Protein AF-0000000084832665 (afdb_homodimer)

Organism: Latimeria chalumnae (NCBI:txid7897)

Solvent-accessible surface area (backbone atoms only — not comparable to full-atom values): 24317 Å² total; per-residue (Å²): 134,76,78,66,73,70,76,56,59,67,41,60,54,87,72,82,69,45,42,84,76,42,82,73,72,70,78,77,71,85,88,78,85,75,88,69,69,86,64,80,76,67,77,74,74,84,66,87,84,77,74,81,68,83,77,71,72,84,87,71,75,75,79,56,75,38,74,65,62,59,70,64,55,59,69,54,58,64,67,57,34,50,76,66,62,40,57,64,62,48,59,74,39,44,62,58,66,46,34,31,40,68,86,83,45,52,36,89,84,76,64,43,72,51,58,65,56,60,52,49,49,49,49,50,52,21,53,46,41,53,50,46,52,53,43,44,52,51,47,52,54,49,39,52,52,50,51,52,52,36,51,52,50,54,53,50,40,53,55,55,51,52,51,41,54,53,44,52,52,49,41,54,52,42,52,52,49,41,53,53,45,52,50,50,44,52,54,51,49,53,51,52,54,53,57,57,60,56,68,78,100,134,78,79,64,70,72,67,66,80,68,56,67,69,51,72,90,62,74,50,88,96,41,78,75,72,70,79,78,71,87,87,81,88,73,88,73,69,84,68,80,76,68,78,74,74,86,67,87,82,78,72,81,69,82,76,71,72,85,87,71,75,75,80,54,75,36,74,66,60,58,70,63,55,58,70,54,59,65,68,58,33,51,76,65,61,40,57,64,60,48,59,76,39,44,63,59,64,44,32,30,42,69,85,82,43,52,36,90,85,75,63,43,71,51,57,64,56,61,52,49,49,50,48,50,49,22,53,46,40,54,49,46,52,52,43,42,48,52,48,51,53,49,41,53,52,51,50,51,51,35,52,52,52,53,52,50,40,54,53,53,51,51,51,41,52,52,43,51,52,50,42,52,53,43,52,52,50,41,52,52,45,50,51,50,41,53,54,49,47,52,52,50,54,53,55,57,57,57,68,77,98

InterPro domains:
  IPR032714 Cilium assembly protein DZIP1, N-terminal [PF13815] (59-179)
  IPR051241 DZIP and RILPL [PTHR21502] (51-190)

Sequence (402 aa):
KLNCIRITNIGLVLFQPFHNNVYYPFPSEAPSQHSSCITFQSHPASAPAGMPGACFPAFKFRSRQEPVDWRRISAIDVEKVASELDFITLQENIVNVTFCDVGKERCPYCQNPVDPVLLKMFRLAQLTTEYLLHSQEYLTSSLQALEEKLQASVLEKEQIRKEIENHAEEVKSLKEECKRRKRIITSQQMMIEAGANNYHKKLNCIRITNIGLVLFQPFHNNVYYPFPSEAPSQHSSCITFQSHPASAPAGMPGACFPAFKFRSRQEPVDWRRISAIDVEKVASELDFITLQENIVNVTFCDVGKERCPYCQNPVDPVLLKMFRLAQLTTEYLLHSQEYLTSSLQALEEKLQASVLEKEQIRKEIENHAEEVKSLKEECKRRKRIITSQQMMIEAGANNYHK

pLDDT: mean 72.96, std 28.58, range [17.2, 97.81]

Foldseek 3Di:
DPPCPCPPCPCLPPPDADDRVDGPDPPPDDDDDDPDPPPPPDPPDPDDDDDPDPCLPDDDDDAQDAAAPVVLVVPDDVVCCVVVVVVVSCVVCVVRQLRHDCQCPADPPPRHGDDVVVNVVSNVVSRVSSVVVSSVVVVVVVVVVVVVVVVVVVVVVVVVVVVVVVVVVVVVVVVVVVVVVVVVVVVVVVVVVVVVVVVVD/DPPPPCPPCVVLVPPPDDDPVDGPDDPPDDDDDDPDLSPPPDPDPPDDPDDPDPSLPDDDDDAQDAAAPVVLVVPDDVVCCVVVVVVVSCVVCVVRQLRHDCQCPADPPPRHGDDVVVVVVSNVVSRVSSVSVSSVVVVVVVVVVVVVVVVVVVVVVVVVVVVVVVVVVVVVVVVVVVVVVVVVVVVVVVVVVVVVVVVVD

Secondary structure (DSSP, 8-state):
-------------SSS--BTTB--------------------------S-S---------PPP--BPP-HHHHHH--HHHHHHTT-HHHHHHHHHHHHHB--TT-B-TTT-PBPPHHHHHHHHHHHHHHHHHHHHHHHHHHHHHHHHHHHHHHHHHHHHHHHHHHHHHHHHHHHHHHHHHHHHHHHHHHHHHHHHHHHHT-/--------------SS--BTTB--------------------------S-S---------PPP--BPP-HHHHHH--HHHHHHTT-HHHHHHHHHHHHHB--TT-B-TTT-PBPPHHHHHHHHHHHHHHHHHHHHHHHHHHHHHHHHHHHHHHHHHHHHHHHHHHHHHHHHHHHHHHHHHHHHHHHHHHHHHHHHHHHHT-

Structure (mmCIF, N/CA/C/O backbone):
data_AF-0000000084832665-model_v1
#
loop_
_entity.id
_entity.type
_entity.pdbx_description
1 polymer 'Cilium assembly protein DZIP1 N-terminal domain-containing protein'
#
loop_
_atom_site.group_PDB
_atom_site.id
_atom_site.type_symbol
_atom_site.label_atom_id
_atom_site.label_alt_id
_atom_site.label_comp_id
_atom_site.label_asym_id
_atom_site.label_entity_id
_atom_site.label_seq_id
_atom_site.pdbx_PDB_ins_code
_atom_site.Cartn_x
_atom_site.Cartn_y
_atom_site.Cartn_z
_atom_site.occupancy
_atom_site.B_iso_or_equiv
_atom_site.auth_seq_id
_atom_site.auth_comp_id
_atom_site.auth_asym_id
_atom_site.auth_atom_id
_atom_site.pdbx_PDB_model_num
ATOM 1 N N . LYS A 1 1 ? 18.203 24.156 -11.883 1 17.2 1 LYS A N 1
ATOM 2 C CA . LYS A 1 1 ? 17.797 22.766 -12.039 1 17.2 1 LYS A CA 1
ATOM 3 C C . LYS A 1 1 ? 16.953 22.297 -10.852 1 17.2 1 LYS A C 1
ATOM 5 O O . LYS A 1 1 ? 17.469 22.078 -9.758 1 17.2 1 LYS A O 1
ATOM 10 N N . LEU A 1 2 ? 15.828 22.938 -10.672 1 18.97 2 LEU A N 1
ATOM 11 C CA . LEU A 1 2 ? 14.836 22.922 -9.602 1 18.97 2 LEU A CA 1
ATOM 12 C C . LEU A 1 2 ? 14.312 21.516 -9.359 1 18.97 2 LEU A C 1
ATOM 14 O O . LEU A 1 2 ? 13.852 20.844 -10.297 1 18.97 2 LEU A O 1
ATOM 18 N N . ASN A 1 3 ? 15.039 20.938 -8.547 1 21.09 3 ASN A N 1
ATOM 19 C CA . ASN A 1 3 ? 14.82 19.547 -8.125 1 21.09 3 ASN A CA 1
ATOM 20 C C . ASN A 1 3 ? 13.336 19.25 -7.918 1 21.09 3 ASN A C 1
ATOM 22 O O . ASN A 1 3 ? 12.703 19.844 -7.039 1 21.09 3 ASN A O 1
ATOM 26 N N . CYS A 1 4 ? 12.664 19.266 -9.047 1 23.09 4 CYS A N 1
ATOM 27 C CA . CYS A 1 4 ? 11.25 18.953 -9.219 1 23.09 4 CYS A CA 1
ATOM 28 C C . CYS A 1 4 ? 10.836 17.766 -8.352 1 23.09 4 CYS A C 1
ATOM 30 O O . CYS A 1 4 ? 11.367 16.672 -8.5 1 23.09 4 CYS A O 1
ATOM 32 N N . ILE A 1 5 ? 10.883 18.031 -7.14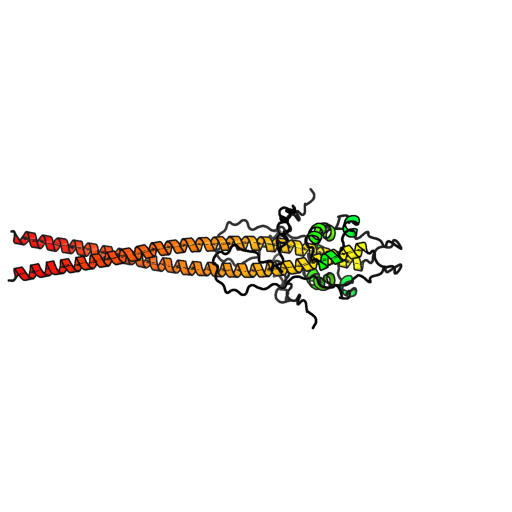1 1 27.22 5 ILE A N 1
ATOM 33 C CA . ILE A 1 5 ? 10.125 17.078 -6.34 1 27.22 5 ILE A CA 1
ATOM 34 C C . ILE A 1 5 ? 8.867 16.641 -7.094 1 27.22 5 ILE A C 1
ATOM 36 O O . ILE A 1 5 ? 7.957 17.453 -7.305 1 27.22 5 ILE A O 1
ATOM 40 N N . ARG A 1 6 ? 9.023 16.141 -8.266 1 25.89 6 ARG A N 1
ATOM 41 C CA . ARG A 1 6 ? 7.906 15.57 -9 1 25.89 6 ARG A CA 1
ATOM 42 C C . ARG A 1 6 ? 6.949 14.844 -8.062 1 25.89 6 ARG A C 1
ATOM 44 O O . ARG A 1 6 ? 7.25 13.742 -7.594 1 25.89 6 ARG A O 1
ATOM 51 N N . ILE A 1 7 ? 6.68 15.461 -7.027 1 29.3 7 ILE A N 1
ATOM 52 C CA . ILE A 1 7 ? 5.465 15.047 -6.336 1 29.3 7 ILE A CA 1
ATOM 53 C C . ILE A 1 7 ? 4.363 14.766 -7.355 1 29.3 7 ILE A C 1
ATOM 55 O O . ILE A 1 7 ? 3.637 15.68 -7.758 1 29.3 7 ILE A O 1
ATOM 59 N N . THR A 1 8 ? 4.734 14.352 -8.625 1 27.36 8 THR A N 1
ATOM 60 C CA . THR A 1 8 ? 3.686 13.992 -9.57 1 27.36 8 THR A CA 1
ATOM 61 C C . THR A 1 8 ? 2.486 13.383 -8.844 1 27.36 8 THR A C 1
ATOM 63 O O . THR A 1 8 ? 1.42 14 -8.781 1 27.36 8 THR A O 1
ATOM 66 N N . ASN A 1 9 ? 2.068 12.07 -9.453 1 27.86 9 ASN A N 1
ATOM 67 C CA . ASN A 1 9 ? 0.79 11.391 -9.297 1 27.86 9 ASN A CA 1
ATOM 68 C C . ASN A 1 9 ? 0.556 10.945 -7.859 1 27.86 9 ASN A C 1
ATOM 70 O O . ASN A 1 9 ? 1 9.867 -7.453 1 27.86 9 ASN A O 1
ATOM 74 N N . ILE A 1 10 ? 0.832 11.719 -6.91 1 30.48 10 ILE A N 1
ATOM 75 C CA . ILE A 1 10 ? 0.357 11.219 -5.629 1 30.48 10 ILE A CA 1
ATOM 76 C C . ILE A 1 10 ? -1.021 10.586 -5.801 1 30.48 10 ILE A C 1
ATOM 78 O O . ILE A 1 10 ? -2.023 11.289 -5.941 1 30.48 10 ILE A O 1
ATOM 82 N N . GLY A 1 11 ? -1.201 9.727 -6.746 1 29.66 11 GLY A N 1
ATOM 83 C CA . GLY A 1 11 ? -2.379 8.875 -6.738 1 29.66 11 GLY A CA 1
ATOM 84 C C . GLY A 1 11 ? -2.789 8.438 -5.344 1 29.66 11 GLY A C 1
ATOM 85 O O . GLY A 1 11 ? -2.137 7.586 -4.738 1 29.66 11 GLY A O 1
ATOM 86 N N . LEU A 1 12 ? -2.854 9.273 -4.418 1 32.97 12 LEU A N 1
ATOM 87 C CA . LEU A 1 12 ? -3.602 8.727 -3.291 1 32.97 12 LEU A CA 1
ATOM 88 C C . LEU A 1 12 ? -4.605 7.684 -3.766 1 32.97 12 LEU A C 1
ATOM 90 O O . LEU A 1 12 ? -5.586 8.016 -4.438 1 32.97 12 LEU A O 1
ATOM 94 N N . VAL A 1 13 ? -4.223 6.734 -4.238 1 33 13 VAL A N 1
ATOM 95 C CA . VAL A 1 13 ? -5.09 5.586 -4.48 1 33 13 VAL A CA 1
ATOM 96 C C . VAL A 1 13 ? -6.199 5.543 -3.434 1 33 13 VAL A C 1
ATOM 98 O O . VAL A 1 13 ? -6.719 4.469 -3.117 1 33 13 VAL A O 1
ATOM 101 N N . LEU A 1 14 ? -6.633 6.043 -2.555 1 33.81 14 LEU A N 1
ATOM 102 C CA . LEU A 1 14 ? -7.754 5.242 -2.074 1 33.81 14 LEU A CA 1
ATOM 103 C C . LEU A 1 14 ? -8.406 4.477 -3.219 1 33.81 14 LEU A C 1
ATOM 105 O O . LEU A 1 14 ? -8.531 3.25 -3.158 1 33.81 14 LEU A O 1
ATOM 109 N N . PHE A 1 15 ? -9.961 4.848 -3.736 1 32.59 15 PHE A N 1
ATOM 110 C CA . PHE A 1 15 ? -10.961 5.352 -4.668 1 32.59 15 PHE A CA 1
ATOM 111 C C . PHE A 1 15 ? -10.305 6.145 -5.793 1 32.59 15 PHE A C 1
ATOM 113 O O . PHE A 1 15 ? -9.188 6.645 -5.637 1 32.59 15 PHE A O 1
ATOM 120 N N . GLN A 1 16 ? -11.039 6.797 -7.031 1 29.44 16 GLN A N 1
ATOM 121 C CA . GLN A 1 16 ? -10.539 7.289 -8.312 1 29.44 16 GLN A CA 1
ATOM 122 C C . GLN A 1 16 ? -9.523 8.414 -8.109 1 29.44 16 GLN A C 1
ATOM 124 O O . GLN A 1 16 ? -9.164 9.109 -9.062 1 29.44 16 GLN A O 1
ATOM 129 N N . PRO A 1 17 ? -9.055 8.961 -7.309 1 28.33 17 PRO A N 1
ATOM 130 C CA . PRO A 1 17 ? -8.625 10.312 -7.668 1 28.33 17 PRO A CA 1
ATOM 131 C C . PRO A 1 17 ? -7.559 10.328 -8.758 1 28.33 17 PRO A C 1
ATOM 133 O O . PRO A 1 17 ? -7.883 10.273 -9.945 1 28.33 17 PRO A O 1
ATOM 136 N N . PHE A 1 18 ? -6.238 10.891 -8.578 1 27.47 18 PHE A N 1
ATOM 137 C CA . PHE A 1 18 ? -5.426 11.75 -9.438 1 27.47 18 PHE A CA 1
ATOM 138 C C . PHE A 1 18 ? -4.578 10.914 -10.383 1 27.47 18 PHE A C 1
ATOM 140 O O . PHE A 1 18 ? -3.869 10 -9.953 1 27.47 18 PHE A O 1
ATOM 147 N N . HIS A 1 19 ? -5.184 10.789 -11.469 1 28.55 19 HIS A N 1
ATOM 148 C CA . HIS A 1 19 ? -4.496 10.266 -12.641 1 28.55 19 HIS A CA 1
ATOM 149 C C . HIS A 1 19 ? -3.543 11.297 -13.234 1 28.55 19 HIS A C 1
ATOM 151 O O . HIS A 1 19 ? -3.955 12.414 -13.555 1 28.55 19 HIS A O 1
ATOM 157 N N . ASN A 1 20 ? -2.707 11.094 -13.82 1 26.41 20 ASN A N 1
ATOM 158 C CA . ASN A 1 20 ? -1.722 11.836 -14.602 1 26.41 20 ASN A CA 1
ATOM 159 C C . ASN A 1 20 ? -1.7 13.312 -14.211 1 26.41 20 ASN A C 1
ATOM 161 O O . ASN A 1 20 ? -1.783 14.188 -15.07 1 26.41 20 ASN A O 1
ATOM 165 N N . ASN A 1 21 ? -1.581 13.773 -12.969 1 28.59 21 ASN A N 1
ATOM 166 C CA . ASN A 1 21 ? -1.72 15.141 -12.477 1 28.59 21 ASN A CA 1
ATOM 167 C C . ASN A 1 21 ? -3.01 15.789 -12.969 1 28.59 21 ASN A C 1
ATOM 169 O O . ASN A 1 21 ? -3.158 17.016 -12.914 1 28.59 21 ASN A O 1
ATOM 173 N N . VAL A 1 22 ? -3.803 15.312 -14.047 1 24.7 22 VAL A N 1
ATOM 174 C CA . VAL A 1 22 ? -5.078 15.734 -14.625 1 24.7 22 VAL A CA 1
ATOM 175 C C . VAL A 1 22 ? -6.219 14.953 -13.984 1 24.7 22 VAL A C 1
ATOM 177 O O . VAL A 1 22 ? -6.109 13.742 -13.773 1 24.7 22 VAL A O 1
ATOM 180 N N . TYR A 1 23 ? -7.145 15.883 -13.461 1 27.69 23 TYR A N 1
ATOM 181 C CA . TYR A 1 23 ? -8.508 15.602 -13.031 1 27.69 23 TYR A CA 1
ATOM 182 C C . TYR A 1 23 ? -9.305 14.945 -14.156 1 27.69 23 TYR A C 1
ATOM 184 O O . TYR A 1 23 ? -9.5 15.539 -15.219 1 27.69 23 TYR A O 1
ATOM 192 N N . TYR A 1 24 ? -9.312 13.703 -14.453 1 25.08 24 TYR A N 1
ATOM 193 C CA . TYR A 1 24 ? -10.398 13.367 -15.367 1 25.08 24 TYR A CA 1
ATOM 194 C C . TYR A 1 24 ? -11.727 13.242 -14.617 1 25.08 24 TYR A C 1
ATOM 196 O O . TYR A 1 24 ? -11.836 12.477 -13.656 1 25.08 24 TYR A O 1
ATOM 204 N N . PRO A 1 25 ? -12.516 14.242 -14.734 1 27.64 25 PRO A N 1
ATOM 205 C CA . PRO A 1 25 ? -13.883 14.305 -14.203 1 27.64 25 PRO A CA 1
ATOM 206 C C . PRO A 1 25 ? -14.664 13.008 -14.438 1 27.64 25 PRO A C 1
ATOM 208 O O . PRO A 1 25 ? -14.469 12.344 -15.461 1 27.64 25 PRO A O 1
ATOM 211 N N . PHE A 1 26 ? -14.852 12.273 -13.43 1 27.75 26 PHE A N 1
ATOM 212 C CA . PHE A 1 26 ? -15.812 11.219 -13.727 1 27.75 26 PHE A CA 1
ATOM 213 C C . PHE A 1 26 ? -16.938 11.734 -14.609 1 27.75 26 PHE A C 1
ATOM 215 O O . PHE A 1 26 ? -17.328 12.906 -14.516 1 27.75 26 PHE A O 1
ATOM 222 N N . PRO A 1 27 ? -17.062 11.164 -15.672 1 25.94 27 PRO A N 1
ATOM 223 C CA . PRO A 1 27 ? -18.344 11.523 -16.297 1 25.94 27 PRO A CA 1
ATOM 224 C C . PRO A 1 27 ? -19.5 11.547 -15.305 1 25.94 27 PRO A C 1
ATOM 226 O O . PRO A 1 27 ? -19.516 10.766 -14.344 1 25.94 27 PRO A O 1
ATOM 229 N N . SER A 1 28 ? -20.109 12.703 -15.172 1 25.94 28 SER A N 1
ATOM 230 C CA . SER A 1 28 ? -21.391 13.078 -14.578 1 25.94 28 SER A CA 1
ATOM 231 C C . SER A 1 28 ? -22.438 11.984 -14.781 1 25.94 28 SER A C 1
ATOM 233 O O . SER A 1 28 ? -23.547 12.266 -15.234 1 25.94 28 SER A O 1
ATOM 235 N N . GLU A 1 29 ? -22.156 10.766 -15.312 1 25.95 29 GLU A N 1
ATOM 236 C CA . GLU A 1 29 ? -23.516 10.312 -15.555 1 25.95 29 GLU A CA 1
ATOM 237 C C . GLU A 1 29 ? -24.344 10.352 -14.273 1 25.95 29 GLU A C 1
ATOM 239 O O . GLU A 1 29 ? -23.812 10.5 -13.18 1 25.95 29 GLU A O 1
ATOM 244 N N . ALA A 1 30 ? -25.406 9.281 -14.125 1 23.89 30 ALA A N 1
ATOM 245 C CA . ALA A 1 30 ? -26.797 9.234 -13.695 1 23.89 30 ALA A CA 1
ATOM 246 C C . ALA A 1 30 ? -26.906 9.344 -12.18 1 23.89 30 ALA A C 1
ATOM 248 O O . ALA A 1 30 ? -26 8.953 -11.453 1 23.89 30 ALA A O 1
ATOM 249 N N . PRO A 1 31 ? -28.031 10.023 -11.539 1 24.84 31 PRO A N 1
ATOM 250 C CA . PRO A 1 31 ? -28.703 10.422 -10.305 1 24.84 31 PRO A CA 1
ATOM 251 C C . PRO A 1 31 ? -28.766 9.297 -9.266 1 24.84 31 PRO A C 1
ATOM 253 O O . PRO A 1 31 ? -29.391 9.445 -8.219 1 24.84 31 PRO A O 1
ATOM 256 N N . SER A 1 32 ? -28.438 7.961 -9.578 1 22.19 32 SER A N 1
ATOM 257 C CA . SER A 1 32 ? -29.188 7.055 -8.711 1 22.19 32 SER A CA 1
ATOM 258 C C . SER A 1 32 ? -28.734 7.176 -7.258 1 22.19 32 SER A C 1
ATOM 260 O O . SER A 1 32 ? -27.609 7.598 -6.988 1 22.19 32 SER A O 1
ATOM 262 N N . GLN A 1 33 ? -29.531 6.746 -6.191 1 24.42 33 GLN A N 1
ATOM 263 C CA . GLN A 1 33 ? -29.875 6.633 -4.781 1 24.42 33 GLN A CA 1
ATOM 264 C C . GLN A 1 33 ? -28.766 5.984 -3.979 1 24.42 33 GLN A C 1
ATOM 266 O O . GLN A 1 33 ? -28.797 5.969 -2.746 1 24.42 33 GLN A O 1
ATOM 271 N N . HIS A 1 34 ? -27.969 4.848 -4.496 1 22.92 34 HIS A N 1
ATOM 272 C CA . HIS A 1 34 ? -27.547 3.779 -3.604 1 22.92 34 HIS A CA 1
ATOM 273 C C . HIS A 1 34 ? -26.312 4.195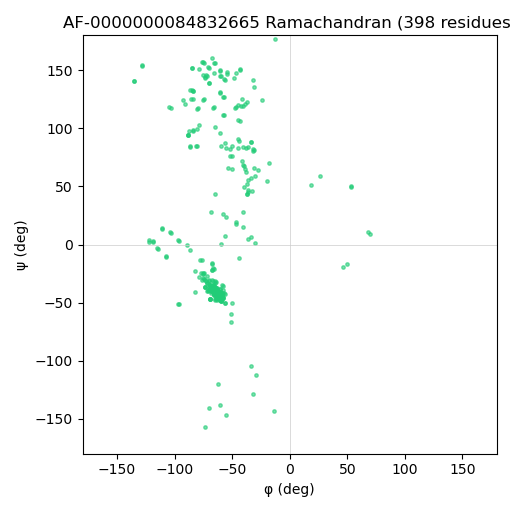 -2.797 1 22.92 34 HIS A C 1
ATOM 275 O O . HIS A 1 34 ? -25.484 4.957 -3.285 1 22.92 34 HIS A O 1
ATOM 281 N N . SER A 1 35 ? -26.344 4.289 -1.445 1 27.41 35 SER A N 1
ATOM 282 C CA . SER A 1 35 ? -25.391 4.406 -0.354 1 27.41 35 SER A CA 1
ATOM 283 C C . SER A 1 35 ? -24.141 3.578 -0.624 1 27.41 35 SER A C 1
ATOM 285 O O . SER A 1 35 ? -24.125 2.367 -0.399 1 27.41 35 SER A O 1
ATOM 287 N N . SER A 1 36 ? -23.375 3.66 -1.82 1 25.42 36 SER A N 1
ATOM 288 C CA . SER A 1 36 ? -22.422 2.76 -2.459 1 25.42 36 SER A CA 1
ATOM 289 C C . SER A 1 36 ? -21.172 2.572 -1.597 1 25.42 36 SER A C 1
ATOM 291 O O . SER A 1 36 ? -20.578 3.549 -1.128 1 25.42 36 SER A O 1
ATOM 293 N N . CYS A 1 37 ? -21.016 1.417 -0.812 1 28.12 37 CYS A N 1
ATOM 294 C CA . CYS A 1 37 ? -19.766 0.764 -0.455 1 28.12 37 CYS A CA 1
ATOM 295 C C . CYS A 1 37 ? -18.734 0.938 -1.558 1 28.12 37 CYS A C 1
ATOM 297 O O . CYS A 1 37 ? -18.984 0.611 -2.717 1 28.12 37 CYS A O 1
ATOM 299 N N . ILE A 1 38 ? -18.094 1.954 -1.683 1 28.78 38 ILE A N 1
ATOM 300 C CA . ILE A 1 38 ? -17.109 2.041 -2.752 1 28.78 38 ILE A CA 1
ATOM 301 C C . ILE A 1 38 ? -16.531 0.652 -3.045 1 28.78 38 ILE A C 1
ATOM 303 O O . ILE A 1 38 ? -15.805 0.09 -2.23 1 28.78 38 ILE A O 1
ATOM 307 N N . THR A 1 39 ? -17.344 -0.371 -3.418 1 27 39 THR A N 1
ATOM 308 C CA . THR A 1 39 ? -16.984 -1.616 -4.086 1 27 39 THR A CA 1
ATOM 309 C C . THR A 1 39 ? -16.016 -1.351 -5.242 1 27 39 THR A C 1
ATOM 311 O O . THR A 1 39 ? -16.375 -0.659 -6.199 1 27 39 THR A O 1
ATOM 314 N N . PHE A 1 40 ? -14.719 -1.223 -5.035 1 27.92 40 PHE A N 1
ATOM 315 C CA . PHE A 1 40 ? -13.867 -1.514 -6.176 1 27.92 40 PHE A CA 1
ATOM 316 C C . PHE A 1 40 ? -14.406 -2.691 -6.977 1 27.92 40 PHE A C 1
ATOM 318 O O . PHE A 1 40 ? -14.461 -3.816 -6.477 1 27.92 40 PHE A O 1
ATOM 325 N N . GLN A 1 41 ? -15.281 -2.492 -7.793 1 26.22 41 GLN A N 1
ATOM 326 C CA . GLN A 1 41 ? -15.789 -3.428 -8.789 1 26.22 41 GLN A CA 1
ATOM 327 C C . GLN A 1 41 ? -14.648 -4.059 -9.586 1 26.22 41 GLN A C 1
ATOM 329 O O . GLN A 1 41 ? -14 -3.389 -10.391 1 26.22 41 GLN A O 1
ATOM 334 N N . SER A 1 42 ? -13.648 -4.918 -9.016 1 26.28 42 SER A N 1
ATOM 335 C CA . SER A 1 42 ? -13.078 -5.98 -9.836 1 26.28 42 SER A CA 1
ATOM 336 C C . SER A 1 42 ? -14.148 -6.664 -10.68 1 26.28 42 SER A C 1
ATOM 338 O O . SER A 1 42 ? -15.32 -6.676 -10.32 1 26.28 42 SER A O 1
ATOM 340 N N . HIS A 1 43 ? -14.016 -6.605 -12 1 26.03 43 HIS A N 1
ATOM 341 C CA . HIS A 1 43 ? -14.664 -7.617 -12.828 1 26.03 43 HIS A CA 1
ATOM 342 C C . HIS A 1 43 ? -14.742 -8.953 -12.102 1 26.03 43 HIS A C 1
ATOM 344 O O . HIS A 1 43 ? -13.875 -9.266 -11.281 1 26.03 43 HIS A O 1
ATOM 350 N N . PRO A 1 44 ? -15.898 -9.641 -12.156 1 26.09 44 PRO A N 1
ATOM 351 C CA . PRO A 1 44 ? -16.234 -10.914 -11.516 1 26.09 44 PRO A CA 1
ATOM 352 C C . PRO A 1 44 ? -15.258 -12.031 -11.875 1 26.09 44 PRO A C 1
ATOM 354 O O . PRO A 1 44 ? -15.594 -13.211 -11.773 1 26.09 44 PRO A O 1
ATOM 357 N N . ALA A 1 45 ? -14.023 -11.961 -12.273 1 24.59 45 ALA A N 1
ATOM 358 C CA . ALA A 1 45 ? -13.609 -13.352 -12.438 1 24.59 45 ALA A CA 1
ATOM 359 C C . ALA A 1 45 ? -14.016 -14.195 -11.234 1 24.59 45 ALA A C 1
ATOM 361 O O . ALA A 1 45 ? -14.117 -13.688 -10.117 1 24.59 45 ALA A O 1
ATOM 362 N N . SER A 1 46 ? -14.375 -15.523 -11.266 1 26.83 46 SER A N 1
ATOM 363 C CA . SER A 1 46 ? -14.805 -16.609 -10.391 1 26.83 46 SER A CA 1
ATOM 364 C C . SER A 1 46 ? -13.93 -16.688 -9.141 1 26.83 46 SER A C 1
ATOM 366 O O . SER A 1 46 ? -13.008 -17.516 -9.078 1 26.83 46 SER A O 1
ATOM 368 N N . ALA A 1 47 ? -13.242 -15.75 -8.766 1 27.39 47 ALA A N 1
ATOM 369 C CA . ALA A 1 47 ? -12.43 -16.156 -7.625 1 27.39 47 ALA A CA 1
ATOM 370 C C . ALA A 1 47 ? -13.312 -16.672 -6.484 1 27.39 47 ALA A C 1
ATOM 372 O O . ALA A 1 47 ? -14.461 -16.25 -6.344 1 27.39 47 ALA A O 1
ATOM 373 N N . PRO A 1 48 ? -12.898 -17.719 -5.742 1 26.2 48 PRO A N 1
ATOM 374 C CA . PRO A 1 48 ? -13.609 -18.312 -4.605 1 26.2 48 PRO A CA 1
ATOM 375 C C . PRO A 1 48 ? -13.953 -17.281 -3.529 1 26.2 48 PRO A C 1
ATOM 377 O O . PRO A 1 48 ? -13.297 -16.25 -3.426 1 26.2 48 PRO A O 1
ATOM 380 N N . ALA A 1 49 ? -15.109 -17.406 -2.777 1 29.28 49 ALA A N 1
ATOM 381 C CA . ALA A 1 49 ? -15.961 -16.75 -1.781 1 29.28 49 ALA A CA 1
ATOM 382 C C . ALA A 1 49 ? -15.133 -16.281 -0.587 1 29.28 49 ALA A C 1
ATOM 384 O O . ALA A 1 49 ? -15.461 -15.266 0.032 1 29.28 49 ALA A O 1
ATOM 385 N N . GLY A 1 50 ? -14.359 -17.047 0.271 1 29.55 50 GLY A N 1
ATOM 386 C CA . GLY A 1 50 ? -14.352 -17 1.725 1 29.55 50 GLY A CA 1
ATOM 387 C C . GLY A 1 50 ? -13.547 -15.836 2.273 1 29.55 50 GLY A C 1
ATOM 388 O O . GLY A 1 50 ? -13.297 -15.766 3.479 1 29.55 50 GLY A O 1
ATOM 389 N N . MET A 1 51 ? -12.5 -15.234 1.686 1 32.69 51 MET A N 1
ATOM 390 C CA . MET A 1 51 ? -11.711 -14.477 2.648 1 32.69 51 MET A CA 1
ATOM 391 C C . MET A 1 51 ? -12.5 -13.289 3.189 1 32.69 51 MET A C 1
ATOM 393 O O . MET A 1 51 ? -13.156 -12.57 2.43 1 32.69 51 MET A O 1
ATOM 397 N N . PRO A 1 52 ? -12.82 -13.18 4.547 1 36.69 52 PRO A N 1
ATOM 398 C CA . PRO A 1 52 ? -13.5 -12.023 5.129 1 36.69 52 PRO A CA 1
ATOM 399 C C . PRO A 1 52 ? -12.938 -10.695 4.637 1 36.69 52 PRO A C 1
ATOM 401 O O . PRO A 1 52 ? -11.719 -10.531 4.547 1 36.69 52 PRO A O 1
ATOM 404 N N . GLY A 1 53 ? -13.32 -10.086 3.701 1 37.66 53 GLY A N 1
ATOM 405 C CA . GLY A 1 53 ? -13.047 -8.758 3.176 1 37.66 53 GLY A CA 1
ATOM 406 C C . GLY A 1 53 ? -12.789 -7.73 4.262 1 37.66 53 GLY A C 1
ATOM 407 O O . GLY A 1 53 ? -13.523 -7.66 5.25 1 37.66 53 GLY A O 1
ATOM 408 N N . ALA A 1 54 ? -11.547 -7.508 4.781 1 43.31 54 ALA A N 1
ATOM 409 C CA . ALA A 1 54 ? -11.258 -6.461 5.758 1 43.31 54 ALA A CA 1
ATOM 410 C C . ALA A 1 54 ? -12.18 -5.262 5.566 1 43.31 54 ALA A C 1
ATOM 412 O O . ALA A 1 54 ? -12.188 -4.645 4.5 1 43.31 54 ALA A O 1
ATOM 413 N N . CYS A 1 55 ? -13.359 -5.289 6.047 1 46.84 55 CYS A N 1
ATOM 414 C CA . CYS A 1 55 ? -14.312 -4.188 6.094 1 46.84 55 CYS A CA 1
ATOM 415 C C . CYS A 1 55 ? -13.672 -2.936 6.684 1 46.84 55 CYS A C 1
ATOM 417 O O . CYS A 1 55 ? -13.242 -2.939 7.836 1 46.84 55 CYS A O 1
ATOM 419 N N . PHE A 1 56 ? -12.82 -2.209 5.91 1 54.78 56 PHE A N 1
ATOM 420 C CA . PHE A 1 56 ? -12.359 -0.915 6.398 1 54.78 56 PHE A CA 1
ATOM 421 C C . PHE A 1 56 ? -13.539 0.008 6.676 1 54.78 56 PHE A C 1
ATOM 423 O O . PHE A 1 56 ? -14.453 0.121 5.859 1 54.78 56 PHE A O 1
ATOM 430 N N . PRO A 1 57 ? -13.719 0.264 7.906 1 56.62 57 PRO A N 1
ATOM 431 C CA . PRO A 1 57 ? -14.805 1.193 8.25 1 56.62 57 PRO A CA 1
ATOM 432 C C . PRO A 1 57 ? -14.844 2.41 7.328 1 56.62 57 PRO A C 1
ATOM 434 O O . PRO A 1 57 ? -13.836 2.758 6.707 1 56.62 57 PRO A O 1
ATOM 437 N N . ALA A 1 58 ? -16.078 2.939 7.18 1 65.31 58 ALA A N 1
ATOM 438 C CA . ALA A 1 58 ? -16.281 4.168 6.414 1 65.31 58 ALA A CA 1
ATOM 439 C C . ALA A 1 58 ? -15.453 5.312 6.996 1 65.31 58 ALA A C 1
ATOM 441 O O . ALA A 1 58 ? -15.383 5.48 8.211 1 65.31 58 ALA A O 1
ATOM 442 N N . PHE A 1 59 ? -14.727 5.898 6.203 1 77.25 59 PHE A N 1
ATOM 443 C CA . PHE A 1 59 ? -13.852 6.984 6.641 1 77.25 59 PHE A CA 1
ATOM 444 C C . PHE A 1 59 ? -14.656 8.25 6.902 1 77.25 59 PHE A C 1
ATOM 446 O O . PHE A 1 59 ? -15.508 8.633 6.09 1 77.25 59 PHE A O 1
ATOM 453 N N . LYS A 1 60 ? -14.484 8.781 8.156 1 79.44 60 LYS A N 1
ATOM 454 C CA . LYS A 1 60 ? -15 10.102 8.523 1 79.44 60 LYS A CA 1
ATOM 455 C C . LYS A 1 60 ? -13.961 10.898 9.305 1 79.44 60 LYS A C 1
ATOM 457 O O . LYS A 1 60 ? -13.219 10.328 10.117 1 79.44 60 LYS A O 1
ATOM 462 N N . PHE A 1 61 ? -13.977 12.172 8.953 1 85.38 61 PHE A N 1
ATOM 463 C CA . PHE A 1 61 ? -13.047 13 9.703 1 85.38 61 PHE A CA 1
ATOM 464 C C . PHE A 1 61 ? -13.508 13.172 11.141 1 85.38 61 PHE A C 1
ATOM 466 O O . PHE A 1 61 ? -14.703 13.344 11.398 1 85.38 61 PHE A O 1
ATOM 473 N N . ARG A 1 62 ? -12.602 13.117 12.008 1 82.75 62 ARG A N 1
ATOM 474 C CA . ARG A 1 62 ? -12.875 13.32 13.43 1 82.75 62 ARG A CA 1
ATOM 475 C C . ARG A 1 62 ? -12.875 14.797 13.789 1 82.75 62 ARG A C 1
ATOM 477 O O . ARG A 1 62 ? -12.203 15.602 13.133 1 82.75 62 ARG A O 1
ATOM 484 N N . SER A 1 63 ? -13.641 15.047 14.812 1 83.19 63 SER A N 1
ATOM 485 C CA . SER A 1 63 ? -13.609 16.406 15.336 1 83.19 63 SER A CA 1
ATOM 486 C C . SER A 1 63 ? -12.32 16.688 16.094 1 83.19 63 SER A C 1
ATOM 488 O O . SER A 1 63 ? -11.773 15.789 16.734 1 83.19 63 SER A O 1
ATOM 490 N N . ARG A 1 64 ? -11.852 17.953 15.938 1 82.44 64 ARG A N 1
ATOM 491 C CA . ARG A 1 64 ? -10.648 18.344 16.656 1 82.44 64 ARG A CA 1
ATOM 49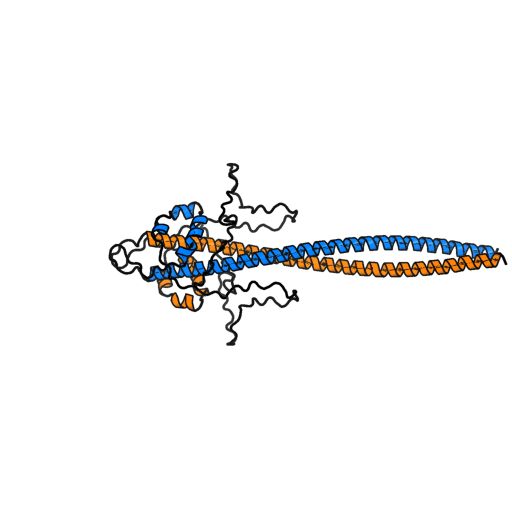2 C C . ARG A 1 64 ? -10.992 18.891 18.047 1 82.44 64 ARG A C 1
ATOM 494 O O . ARG A 1 64 ? -11.422 20.031 18.172 1 82.44 64 ARG A O 1
ATOM 501 N N . GLN A 1 65 ? -10.953 18.016 19.078 1 80.62 65 GLN A N 1
ATOM 502 C CA . GLN A 1 65 ? -11.367 18.453 20.406 1 80.62 65 GLN A CA 1
ATOM 503 C C . GLN A 1 65 ? -10.25 18.25 21.422 1 80.62 65 GLN A C 1
ATOM 505 O O . GLN A 1 65 ? -10.359 18.703 22.578 1 80.62 65 GLN A O 1
ATOM 510 N N . GLU A 1 66 ? -9.172 17.797 20.953 1 84.44 66 GLU A N 1
ATOM 511 C CA . GLU A 1 66 ? -8.086 17.516 21.891 1 84.44 66 GLU A CA 1
ATOM 512 C C . GLU A 1 66 ? -7.258 18.766 22.172 1 84.44 66 GLU A C 1
ATOM 514 O O . GLU A 1 66 ? -6.977 19.547 21.266 1 84.44 66 GLU A O 1
ATOM 519 N N . PRO A 1 67 ? -7.035 18.938 23.453 1 89.5 67 PRO A N 1
ATOM 520 C CA . PRO A 1 67 ? -6.188 20.078 23.781 1 89.5 67 PRO A CA 1
ATOM 521 C C . PRO A 1 67 ? -4.758 19.922 23.266 1 89.5 67 PRO A C 1
ATOM 523 O O . PRO A 1 67 ? -4.262 18.797 23.141 1 89.5 67 PRO A O 1
ATOM 526 N N . VAL A 1 68 ? -4.148 21.016 23.094 1 90.81 68 VAL A N 1
ATOM 527 C CA . VAL A 1 68 ? -2.785 21.016 22.562 1 90.81 68 VAL A CA 1
ATOM 528 C C . VAL A 1 68 ? -1.795 20.781 23.703 1 90.81 68 VAL A C 1
ATOM 530 O O . VAL A 1 68 ? -1.917 21.391 24.766 1 90.81 68 VAL A O 1
ATOM 533 N N . ASP A 1 69 ? -0.896 19.891 23.5 1 91.44 69 ASP A N 1
ATOM 534 C CA . ASP A 1 69 ? 0.221 19.719 24.422 1 91.44 69 ASP A CA 1
ATOM 535 C C . ASP A 1 69 ? 1.379 20.656 24.078 1 91.44 69 ASP A C 1
ATOM 537 O O . ASP A 1 69 ? 2.396 20.203 23.531 1 91.44 69 ASP A O 1
ATOM 541 N N . TRP A 1 70 ? 1.362 21.859 24.516 1 92.81 70 TRP A N 1
ATOM 542 C CA . TRP A 1 70 ? 2.33 22.891 24.141 1 92.81 70 TRP A CA 1
ATOM 543 C C . TRP A 1 70 ? 3.715 22.547 24.688 1 92.81 70 TRP A C 1
ATOM 545 O O . TRP A 1 70 ? 4.727 22.812 24.031 1 92.81 70 TRP A O 1
ATOM 555 N N . ARG A 1 71 ? 3.688 21.984 25.875 1 94.31 71 ARG A N 1
ATOM 556 C CA . ARG A 1 71 ? 4.965 21.609 26.469 1 94.31 71 ARG A CA 1
ATOM 557 C C . ARG A 1 71 ? 5.699 20.594 25.594 1 94.31 71 ARG A C 1
ATOM 559 O O . ARG A 1 71 ? 6.895 20.734 25.328 1 94.31 71 ARG A O 1
ATOM 566 N N . ARG A 1 72 ? 4.98 19.656 25.188 1 94.38 72 ARG A N 1
ATOM 567 C CA . ARG A 1 72 ? 5.551 18.609 24.344 1 94.38 72 ARG A CA 1
ATOM 568 C C . ARG A 1 72 ? 6.047 19.188 23.016 1 94.38 72 ARG A C 1
ATOM 570 O O . ARG A 1 72 ? 7.168 18.891 22.594 1 94.38 72 ARG A O 1
ATOM 577 N N . ILE A 1 73 ? 5.305 20.016 22.391 1 95.56 73 ILE A N 1
ATOM 578 C CA . ILE A 1 73 ? 5.633 20.594 21.078 1 95.56 73 ILE A CA 1
ATOM 579 C C . ILE A 1 73 ? 6.832 21.531 21.219 1 95.56 73 ILE A C 1
ATOM 581 O O . ILE A 1 73 ? 7.715 21.547 20.359 1 95.56 73 ILE A O 1
ATOM 585 N N . SER A 1 74 ? 6.863 22.25 22.281 1 95.88 74 SER A N 1
ATOM 586 C CA . SER A 1 74 ? 7.945 23.203 22.516 1 95.88 74 SER A CA 1
ATOM 587 C C . SER A 1 74 ? 9.289 22.5 22.672 1 95.88 74 SER A C 1
ATOM 589 O O . SER A 1 74 ? 10.32 23.031 22.266 1 95.88 74 SER A O 1
ATOM 591 N N . ALA A 1 75 ? 9.258 21.297 23.219 1 96.19 75 ALA A N 1
ATOM 592 C CA . ALA A 1 75 ? 10.477 20.547 23.484 1 96.19 75 ALA A CA 1
ATOM 593 C C . ALA A 1 75 ? 11.047 19.938 22.219 1 96.19 75 ALA A C 1
ATOM 595 O O . ALA A 1 75 ? 12.211 19.516 22.188 1 96.19 75 ALA A O 1
ATOM 596 N N . ILE A 1 76 ? 10.328 19.906 21.188 1 96.31 76 ILE A N 1
ATOM 597 C CA . ILE A 1 76 ? 10.758 19.25 19.969 1 96.31 76 ILE A CA 1
ATOM 598 C C . ILE A 1 76 ? 11.617 20.188 19.141 1 96.31 76 ILE A C 1
ATOM 600 O O . ILE A 1 76 ? 11.25 21.359 18.922 1 96.31 76 ILE A O 1
ATOM 604 N N . ASP A 1 77 ? 12.82 19.797 18.766 1 96.44 77 ASP A N 1
ATOM 605 C CA . ASP A 1 77 ? 13.641 20.484 17.781 1 96.44 77 ASP A CA 1
ATOM 606 C C . ASP A 1 77 ? 13.266 20.062 16.359 1 96.44 77 ASP A C 1
ATOM 608 O O . ASP A 1 77 ? 13.781 19.062 15.852 1 96.44 77 ASP A O 1
ATOM 612 N N . VAL A 1 78 ? 12.453 20.844 15.688 1 95.44 78 VAL A N 1
ATOM 613 C CA . VAL A 1 78 ? 11.852 20.484 14.406 1 95.44 78 VAL A CA 1
ATOM 614 C C . VAL A 1 78 ? 12.938 20.406 13.328 1 95.44 78 VAL A C 1
ATOM 616 O O . VAL A 1 78 ? 12.867 19.578 12.43 1 95.44 78 VAL A O 1
ATOM 619 N N . GLU A 1 79 ? 13.953 21.312 13.406 1 93 79 GLU A N 1
ATOM 620 C CA . GLU A 1 79 ? 15.047 21.297 12.438 1 93 79 GLU A CA 1
ATOM 621 C C . GLU A 1 79 ? 15.852 20 12.523 1 93 79 GLU A C 1
ATOM 623 O O . GLU A 1 79 ? 16.234 19.438 11.508 1 93 79 GLU A O 1
ATOM 628 N N . LYS A 1 80 ? 16.078 19.562 13.641 1 94.38 80 LYS A N 1
ATOM 629 C CA . LYS A 1 80 ? 16.797 18.312 13.844 1 94.38 80 LYS A CA 1
ATOM 630 C C . LYS A 1 80 ? 15.977 17.125 13.367 1 94.38 80 LYS A C 1
ATOM 632 O O . LYS A 1 80 ? 16.516 16.188 12.773 1 94.38 80 LYS A O 1
ATOM 637 N N . VAL A 1 81 ? 14.68 17.219 13.656 1 93.56 81 VAL A N 1
ATOM 638 C CA . VAL A 1 81 ? 13.789 16.141 13.211 1 93.56 81 VAL A CA 1
ATOM 639 C C . VAL A 1 81 ? 13.867 16.016 11.695 1 93.56 81 VAL A C 1
ATOM 641 O O . VAL A 1 81 ? 13.961 14.906 11.164 1 93.56 81 VAL A O 1
ATOM 644 N N . ALA A 1 82 ? 13.844 17.078 10.984 1 91.25 82 ALA A N 1
ATOM 645 C CA . ALA A 1 82 ? 13.867 17.078 9.523 1 91.25 82 ALA A CA 1
ATOM 646 C C . ALA A 1 82 ? 15.227 16.625 9 1 91.25 82 ALA A C 1
ATOM 648 O O . ALA A 1 82 ? 15.305 15.773 8.117 1 91.25 82 ALA A O 1
ATOM 649 N N . SER A 1 83 ? 16.344 17.172 9.555 1 90.5 83 SER A N 1
ATOM 650 C CA . SER A 1 83 ? 17.688 16.922 9.047 1 90.5 83 SER A CA 1
ATOM 651 C C . SER A 1 83 ? 18.109 15.484 9.32 1 90.5 83 SER A C 1
ATOM 653 O O . SER A 1 83 ? 18.797 14.867 8.5 1 90.5 83 SER A O 1
ATOM 655 N N . GLU A 1 84 ? 17.688 14.898 10.445 1 88.31 84 GLU A N 1
ATOM 656 C CA . GLU A 1 84 ? 18.109 13.555 10.828 1 88.31 84 GLU A CA 1
ATOM 657 C C . GLU A 1 84 ? 17.062 12.516 10.43 1 88.31 84 GLU A C 1
ATOM 659 O O . GLU A 1 84 ? 17.203 11.336 10.75 1 88.31 84 GLU A O 1
ATOM 664 N N . LEU A 1 85 ? 16.109 13.039 9.797 1 85.69 85 LEU A N 1
ATOM 665 C CA . LEU A 1 85 ? 15.047 12.141 9.367 1 85.69 85 LEU A CA 1
ATOM 666 C C . LEU A 1 85 ? 14.516 11.336 10.547 1 85.69 85 LEU A C 1
ATOM 668 O O . LEU A 1 85 ? 14.414 10.109 10.469 1 85.69 85 LEU A O 1
ATOM 672 N N . ASP A 1 86 ? 14.203 12.031 11.609 1 88 86 ASP A N 1
ATOM 673 C CA . ASP A 1 86 ? 13.711 11.398 12.828 1 88 86 ASP A CA 1
ATOM 674 C C . ASP A 1 86 ? 12.227 11.062 12.719 1 88 86 ASP A C 1
ATOM 676 O O . ASP A 1 86 ? 11.391 11.742 13.312 1 88 86 ASP A O 1
ATOM 680 N N . PHE A 1 87 ? 11.945 10.031 12.203 1 86 87 PHE A N 1
ATOM 681 C CA . PHE A 1 87 ? 10.57 9.617 11.938 1 86 87 PHE A CA 1
ATOM 682 C C . PHE A 1 87 ? 9.883 9.172 13.219 1 86 87 PHE A C 1
ATOM 684 O O . PHE A 1 87 ? 8.656 9.242 13.336 1 86 87 PHE A O 1
ATOM 691 N N . ILE A 1 88 ? 10.656 8.758 14.164 1 82.94 88 ILE A N 1
ATOM 692 C CA . ILE A 1 88 ? 10.094 8.297 15.43 1 82.94 88 ILE A CA 1
ATOM 693 C C . ILE A 1 88 ? 9.43 9.469 16.156 1 82.94 88 ILE A C 1
ATOM 695 O O . ILE A 1 88 ? 8.297 9.352 16.609 1 82.94 88 ILE A O 1
ATOM 699 N N . THR A 1 89 ? 10.102 10.5 16.125 1 90.25 89 THR A N 1
ATOM 700 C CA . THR A 1 89 ? 9.531 11.68 16.766 1 90.25 89 THR A CA 1
ATOM 701 C C . THR A 1 89 ? 8.242 12.102 16.062 1 90.25 89 THR A C 1
ATOM 703 O O . THR A 1 89 ? 7.266 12.469 16.734 1 90.25 89 THR A O 1
ATOM 706 N N . LEU A 1 90 ? 8.219 12.133 14.758 1 90.62 90 LEU A N 1
ATOM 707 C CA . LEU A 1 90 ? 7.004 12.461 14.008 1 90.62 90 LEU A CA 1
ATOM 708 C C . LEU A 1 90 ? 5.867 11.516 14.383 1 90.62 90 LEU A C 1
ATOM 710 O O . LEU A 1 90 ? 4.75 11.961 14.656 1 90.62 90 LEU A O 1
ATOM 714 N N . GLN A 1 91 ? 6.242 10.297 14.477 1 87.31 91 GLN A N 1
ATOM 715 C CA . GLN A 1 91 ? 5.25 9.273 14.789 1 87.31 91 GLN A CA 1
ATOM 716 C C . GLN A 1 91 ? 4.688 9.461 16.203 1 87.31 91 GLN A C 1
ATOM 718 O O . GLN A 1 91 ? 3.479 9.352 16.406 1 87.31 91 GLN A O 1
ATOM 723 N N . GLU A 1 92 ? 5.48 9.734 17.047 1 87 92 GLU A N 1
ATOM 724 C CA . GLU A 1 92 ? 5.074 9.883 18.438 1 87 92 GLU A CA 1
ATOM 725 C C . GLU A 1 92 ? 4.156 11.086 18.625 1 87 92 GLU A C 1
ATOM 727 O O . GLU A 1 92 ? 3.42 11.164 19.609 1 87 92 GLU A O 1
ATOM 732 N N . ASN A 1 93 ? 4.207 11.992 17.703 1 91.5 93 ASN A N 1
ATOM 733 C CA . ASN A 1 93 ? 3.473 13.242 17.891 1 91.5 93 ASN A CA 1
ATOM 734 C C . ASN A 1 93 ? 2.352 13.391 16.875 1 91.5 93 ASN A C 1
ATOM 736 O O . ASN A 1 93 ? 1.574 14.344 16.938 1 91.5 93 ASN A O 1
ATOM 740 N N . ILE A 1 94 ? 2.234 12.5 15.969 1 91.44 94 ILE A N 1
ATOM 741 C CA . ILE A 1 94 ? 1.312 12.609 14.844 1 91.44 94 ILE A CA 1
ATOM 742 C C . ILE A 1 94 ? -0.118 12.758 15.367 1 91.44 94 ILE A C 1
ATOM 744 O O . ILE A 1 94 ? -0.883 13.586 14.867 1 91.44 94 ILE A O 1
ATOM 748 N N . VAL A 1 95 ? -0.503 12.047 16.344 1 88.06 95 VAL A N 1
ATOM 749 C CA . VAL A 1 95 ? -1.87 12.062 16.859 1 88.06 95 VAL A CA 1
ATOM 750 C C . VAL A 1 95 ? -2.152 13.406 17.531 1 88.06 95 VAL A C 1
ATOM 752 O O . VAL A 1 95 ? -3.176 14.039 17.25 1 88.06 95 VAL A O 1
ATOM 755 N N . ASN A 1 96 ? -1.251 13.758 18.297 1 90.25 96 ASN A N 1
ATOM 756 C CA . ASN A 1 96 ? -1.415 15.031 19 1 90.25 96 ASN A CA 1
ATOM 757 C C . ASN A 1 96 ? -1.539 16.203 18.031 1 90.25 96 ASN A C 1
ATOM 759 O O . ASN A 1 96 ? -2.4 17.062 18.203 1 90.25 96 ASN A O 1
ATOM 763 N N . VAL A 1 97 ? -0.7 16.234 17.062 1 94.5 97 VAL A N 1
ATOM 764 C CA . VAL A 1 97 ? -0.672 17.328 16.094 1 94.5 97 VAL A CA 1
ATOM 765 C C . VAL A 1 97 ? -1.914 17.266 15.203 1 94.5 97 VAL A C 1
ATOM 767 O O . VAL A 1 97 ? -2.523 18.297 14.906 1 94.5 97 VAL A O 1
ATOM 770 N N . THR A 1 98 ? -2.328 16.094 14.828 1 93.62 98 THR A N 1
ATOM 771 C CA . THR A 1 98 ? -3.395 15.891 13.852 1 93.62 98 THR A CA 1
ATOM 772 C C . THR A 1 98 ? -4.758 16.188 14.469 1 93.62 98 THR A C 1
ATOM 774 O O . THR A 1 98 ? -5.637 16.734 13.805 1 93.62 98 THR A O 1
ATOM 777 N N . PHE A 1 99 ? -4.953 16 15.766 1 91.25 99 PHE A N 1
ATOM 778 C CA . PHE A 1 99 ? -6.309 16.047 16.297 1 91.25 99 PHE A CA 1
ATOM 779 C C . PHE A 1 99 ? -6.445 17.172 17.328 1 91.25 99 PHE A C 1
ATOM 781 O O . PHE A 1 99 ? -7.523 17.375 17.891 1 91.25 99 PHE A O 1
ATOM 788 N N . CYS A 1 100 ? -5.438 17.906 17.516 1 93.62 100 CYS A N 1
ATOM 789 C CA . CYS A 1 100 ? -5.488 19 18.484 1 93.62 100 CYS A CA 1
ATOM 790 C C . CYS A 1 100 ? -6.375 20.125 17.969 1 93.62 100 CYS A C 1
ATOM 792 O O . CYS A 1 100 ? -6.582 20.266 16.766 1 93.62 100 CYS A O 1
ATOM 794 N N . ASP A 1 101 ? -6.934 20.859 18.906 1 94.44 101 ASP A N 1
ATOM 795 C CA . ASP A 1 101 ? -7.742 22.031 18.578 1 94.44 101 ASP A CA 1
ATOM 796 C C . ASP A 1 101 ? -6.977 23.328 18.859 1 94.44 101 ASP A C 1
ATOM 798 O O . ASP A 1 101 ? -6.629 23.609 20 1 94.44 101 ASP A O 1
ATOM 802 N N . VAL A 1 102 ? -6.766 24.078 17.781 1 92.62 102 VAL A N 1
ATOM 803 C CA . VAL A 1 102 ? -6.016 25.312 17.938 1 92.62 102 VAL A CA 1
ATOM 804 C C . VAL A 1 102 ? -6.945 26.516 17.719 1 92.62 102 VAL A C 1
ATOM 806 O O . VAL A 1 102 ? -6.48 27.641 17.578 1 92.62 102 VAL A O 1
ATOM 809 N N . GLY A 1 103 ? -8.227 26.297 17.703 1 90.75 103 GLY A N 1
ATOM 810 C CA . GLY A 1 103 ? -9.188 27.344 17.391 1 90.75 103 GLY A CA 1
ATOM 811 C C . GLY A 1 103 ? -9.25 28.438 18.438 1 90.75 103 GLY A C 1
ATOM 812 O O . GLY A 1 103 ? -9.609 29.578 18.141 1 90.75 103 GLY A O 1
ATOM 813 N N . LYS A 1 104 ? -8.836 28.172 19.641 1 89.81 104 LYS A N 1
ATOM 814 C CA . LYS A 1 104 ? -8.961 29.141 20.734 1 89.81 104 LYS A CA 1
ATOM 815 C C . LYS A 1 104 ? -7.621 29.812 21.031 1 89.81 104 LYS A C 1
ATOM 817 O O . LYS A 1 104 ? -7.484 30.516 22.031 1 89.81 104 LYS A O 1
ATOM 822 N N . GLU A 1 105 ? -6.668 29.609 20.219 1 92 105 GLU A N 1
ATOM 823 C CA . GLU A 1 105 ? -5.348 30.172 20.438 1 92 105 GLU A CA 1
ATOM 824 C C . GLU A 1 105 ? -5.348 31.688 20.203 1 92 105 GLU A C 1
ATOM 826 O O . GLU A 1 105 ? -6.09 32.188 19.359 1 92 105 GLU A O 1
ATOM 831 N N . ARG A 1 106 ? -4.531 32.344 21.016 1 94.44 106 ARG A N 1
ATOM 832 C CA . ARG A 1 106 ? -4.43 33.812 20.953 1 94.44 106 ARG A CA 1
ATOM 833 C C . ARG A 1 106 ? -2.977 34.25 20.828 1 94.44 106 ARG A C 1
ATOM 835 O O . ARG A 1 106 ? -2.066 33.531 21.219 1 94.44 106 ARG A O 1
ATOM 842 N N . CYS A 1 107 ? -2.83 35.438 20.219 1 95.25 107 CYS A N 1
ATOM 843 C CA . CYS A 1 107 ? -1.499 36.031 20.141 1 95.25 107 CYS A CA 1
ATOM 844 C C . CYS A 1 107 ? -0.929 36.281 21.531 1 95.25 107 CYS A C 1
ATOM 846 O O . CYS A 1 107 ? -1.605 36.875 22.375 1 95.25 107 CYS A O 1
ATOM 848 N N . PRO A 1 108 ? 0.283 35.875 21.812 1 93.94 108 PRO A N 1
ATOM 849 C CA . PRO A 1 108 ? 0.867 36.062 23.141 1 93.94 108 PRO A CA 1
ATOM 850 C C . PRO A 1 108 ? 1.116 37.531 23.469 1 93.94 108 PRO A C 1
ATOM 852 O O . PRO A 1 108 ? 1.249 37.906 24.641 1 93.94 108 PRO A O 1
ATOM 855 N N . TYR A 1 109 ? 1.126 38.469 22.547 1 94.25 109 TYR A N 1
ATOM 856 C CA . TYR A 1 109 ? 1.459 39.875 22.75 1 94.25 109 TYR A CA 1
ATOM 857 C C . TYR A 1 109 ? 0.199 40.719 22.922 1 94.25 109 TYR A C 1
ATOM 859 O O . TYR A 1 109 ? 0.11 41.531 23.844 1 94.25 109 TYR A O 1
ATOM 867 N N . CYS A 1 110 ? -0.809 40.656 22.062 1 96.81 110 CYS A N 1
ATOM 868 C CA . CYS A 1 110 ? -1.983 41.5 22.078 1 96.81 110 CYS A CA 1
ATOM 869 C C . CYS A 1 110 ? -3.219 40.75 22.531 1 96.81 110 CYS A C 1
ATOM 871 O O . CYS A 1 110 ? -4.285 41.344 22.719 1 96.81 110 CYS A O 1
ATOM 873 N N . GLN A 1 111 ? -3.158 39.438 22.656 1 95.06 111 GLN A N 1
ATOM 874 C CA . GLN A 1 111 ? -4.199 38.562 23.156 1 95.06 111 GLN A CA 1
ATOM 875 C C . GLN A 1 111 ? -5.387 38.5 22.203 1 95.06 111 GLN A C 1
ATOM 877 O O . GLN A 1 111 ? -6.465 38.031 22.562 1 95.06 111 GLN A O 1
ATOM 882 N N . ASN A 1 112 ? -5.23 39.031 21.016 1 95.19 112 ASN A N 1
ATOM 883 C CA . ASN A 1 112 ? -6.234 38.875 19.969 1 95.19 112 ASN A CA 1
ATOM 884 C C . ASN A 1 112 ? -6.168 37.469 19.359 1 95.19 112 ASN A C 1
ATOM 886 O O . ASN A 1 112 ? -5.16 36.781 19.5 1 95.19 112 ASN A O 1
ATOM 890 N N . PRO A 1 113 ? -7.285 37.062 18.781 1 94.81 113 PRO A N 1
ATOM 891 C CA . PRO A 1 113 ? -7.285 35.719 18.156 1 94.81 113 PRO A CA 1
ATOM 892 C C . PRO A 1 113 ? -6.25 35.594 17.031 1 94.81 113 PRO A C 1
ATOM 894 O O . PRO A 1 113 ? -5.977 36.594 16.328 1 94.81 113 PRO A O 1
ATOM 897 N N . VAL A 1 114 ? -5.691 34.438 16.938 1 94.81 114 VAL A N 1
ATOM 898 C CA . VAL A 1 114 ? -4.734 34.156 15.875 1 94.81 114 VAL A CA 1
ATOM 899 C C . VAL A 1 114 ? -5.41 34.312 14.516 1 94.81 114 VAL A C 1
ATOM 901 O O . VAL A 1 114 ? -6.629 34.188 14.398 1 94.81 114 VAL A O 1
ATOM 904 N N . ASP A 1 115 ? -4.617 34.719 13.477 1 94.38 115 ASP A N 1
ATOM 905 C CA . ASP A 1 115 ? -5.121 34.875 12.117 1 94.38 115 ASP A CA 1
ATOM 906 C C . ASP A 1 115 ? -5.969 33.656 11.695 1 94.38 115 ASP A C 1
ATOM 908 O O . ASP A 1 115 ? -5.473 32.531 11.641 1 94.38 115 ASP A O 1
ATOM 912 N N . PRO A 1 116 ? -7.246 33.906 11.406 1 94.5 116 PRO A N 1
ATOM 913 C CA . PRO A 1 116 ? -8.141 32.812 11.039 1 94.5 116 PRO A CA 1
ATOM 914 C C . PRO A 1 116 ? -7.66 32.031 9.812 1 94.5 116 PRO A C 1
ATOM 916 O O . PRO A 1 116 ? -7.906 30.844 9.688 1 94.5 116 PRO A O 1
ATOM 919 N N . VAL A 1 117 ? -7.055 32.656 8.844 1 95.69 117 VAL A N 1
ATOM 920 C CA . VAL A 1 117 ? -6.609 32 7.633 1 95.69 117 VAL A CA 1
ATOM 921 C C . VAL A 1 117 ? -5.461 31.047 7.961 1 95.69 117 VAL A C 1
ATOM 923 O O . VAL A 1 117 ? -5.355 29.969 7.379 1 95.69 117 VAL A O 1
ATOM 926 N N . LEU A 1 118 ? -4.578 31.469 8.859 1 95 118 LEU A N 1
ATOM 927 C CA . LEU A 1 118 ? -3.516 30.578 9.32 1 95 118 LEU A CA 1
ATOM 928 C C . LEU A 1 118 ? -4.094 29.328 9.984 1 95 118 LEU A C 1
ATOM 930 O O . LEU A 1 118 ? -3.615 28.219 9.75 1 95 118 LEU A O 1
ATOM 934 N N . LEU A 1 119 ? -5.133 29.5 10.766 1 94.88 119 LEU A N 1
ATOM 935 C CA . LEU A 1 119 ? -5.785 28.375 11.43 1 94.88 119 LEU A CA 1
ATOM 936 C C . LEU A 1 119 ? -6.453 27.453 10.406 1 94.88 119 LEU A C 1
ATOM 938 O O . LEU A 1 119 ? -6.449 26.234 10.57 1 94.88 119 LEU A O 1
ATOM 942 N N . LYS A 1 120 ? -7.039 28.062 9.391 1 95.38 120 LYS A N 1
ATOM 943 C CA . LYS A 1 120 ? -7.617 27.281 8.305 1 95.38 120 LYS A CA 1
ATOM 944 C C . LYS A 1 120 ? -6.559 26.406 7.633 1 95.38 120 LYS A C 1
ATOM 946 O O . LYS A 1 120 ? -6.82 25.25 7.316 1 95.38 120 LYS A O 1
ATOM 951 N N . MET A 1 121 ? -5.441 26.969 7.406 1 95.81 121 MET A N 1
ATOM 952 C CA . MET A 1 121 ? -4.34 26.234 6.789 1 95.81 121 MET A CA 1
ATOM 953 C C . MET A 1 121 ? -3.922 25.047 7.648 1 95.81 121 MET A C 1
ATOM 955 O O . MET A 1 121 ? -3.709 23.953 7.137 1 95.81 121 MET A O 1
ATOM 959 N N . PHE A 1 122 ? -3.797 25.297 8.883 1 96.25 122 PHE A N 1
ATOM 960 C CA . PHE A 1 122 ? -3.445 24.219 9.805 1 96.25 122 PHE A CA 1
ATOM 961 C C . PHE A 1 122 ? -4.512 23.141 9.797 1 96.25 122 PHE A C 1
ATOM 963 O O . PHE A 1 122 ? -4.195 21.938 9.797 1 96.25 122 PHE A O 1
ATOM 970 N N . ARG A 1 123 ? -5.75 23.516 9.812 1 96.25 123 ARG A N 1
ATOM 971 C CA . ARG A 1 123 ? -6.855 22.562 9.773 1 96.25 123 ARG A CA 1
ATOM 972 C C . ARG A 1 123 ? -6.801 21.719 8.516 1 96.25 123 ARG A C 1
ATOM 974 O O . ARG A 1 123 ? -7.047 20.5 8.562 1 96.25 123 ARG A O 1
ATOM 981 N N . LEU A 1 124 ? -6.504 22.312 7.414 1 96.12 124 LEU A N 1
ATOM 982 C CA . LEU A 1 124 ? -6.344 21.578 6.164 1 96.12 124 LEU A CA 1
ATOM 983 C C . LEU A 1 124 ? -5.227 20.547 6.273 1 96.12 124 LEU A C 1
ATOM 985 O O . LEU A 1 124 ? -5.359 19.422 5.785 1 96.12 124 LEU A O 1
ATOM 989 N N . ALA A 1 125 ? -4.113 20.953 6.895 1 96.5 125 ALA A N 1
ATOM 990 C CA . ALA A 1 125 ? -3.01 20.031 7.113 1 96.5 125 ALA A CA 1
ATOM 991 C C . ALA A 1 125 ? -3.449 18.844 7.973 1 96.5 125 ALA A C 1
ATOM 993 O O . ALA A 1 125 ? -3.094 17.703 7.688 1 96.5 125 ALA A O 1
ATOM 994 N N . GLN A 1 126 ? -4.223 19.109 8.969 1 94.69 126 GLN A N 1
ATOM 995 C CA . GLN A 1 126 ? -4.711 18.062 9.859 1 94.69 126 GLN A CA 1
ATOM 996 C C . GLN A 1 126 ? -5.621 17.078 9.117 1 94.69 126 GLN A C 1
ATOM 998 O O . GLN A 1 126 ? -5.465 15.867 9.234 1 94.69 126 GLN A O 1
ATOM 1003 N N . LEU A 1 127 ? -6.543 17.609 8.375 1 94.56 127 LEU A N 1
ATOM 1004 C CA . LEU A 1 127 ? -7.445 16.781 7.598 1 94.56 127 LEU A CA 1
ATOM 1005 C C . LEU A 1 127 ? -6.668 15.922 6.605 1 94.56 127 LEU A C 1
ATOM 1007 O O . LEU A 1 127 ? -6.957 14.727 6.445 1 94.56 127 LEU A O 1
ATOM 1011 N N . THR A 1 128 ? -5.719 16.531 5.941 1 93.12 128 THR A N 1
ATOM 1012 C CA . THR A 1 128 ? -4.891 15.797 4.984 1 93.12 128 THR A CA 1
ATOM 1013 C C . THR A 1 128 ? -4.137 14.664 5.672 1 93.12 128 THR A C 1
ATOM 1015 O O . THR A 1 128 ? -4.109 13.539 5.176 1 93.12 128 THR A O 1
ATOM 1018 N N . THR A 1 129 ? -3.52 14.977 6.781 1 93.19 129 THR A N 1
ATOM 1019 C CA . THR A 1 129 ? -2.789 13.961 7.535 1 93.19 129 THR A CA 1
ATOM 1020 C C . THR A 1 129 ? -3.715 12.82 7.945 1 93.19 129 THR A C 1
ATOM 1022 O O . THR A 1 129 ? -3.363 11.648 7.801 1 93.19 129 THR A O 1
ATOM 1025 N N . GLU A 1 130 ? -4.91 13.172 8.445 1 88.81 130 GLU A N 1
ATOM 1026 C CA . GLU A 1 130 ? -5.875 12.148 8.852 1 88.81 130 GLU A CA 1
ATOM 1027 C C . GLU A 1 130 ? -6.246 11.242 7.68 1 88.81 130 GLU A C 1
ATOM 1029 O O . GLU A 1 130 ? -6.289 10.023 7.824 1 88.81 130 GLU A O 1
ATOM 1034 N N . TYR A 1 131 ? -6.469 11.82 6.633 1 88.19 131 TYR A N 1
ATOM 1035 C CA . TYR A 1 131 ? -6.797 11.062 5.434 1 88.19 131 TYR A CA 1
ATOM 1036 C C . TYR A 1 131 ? -5.629 10.172 5.016 1 88.19 131 TYR A C 1
ATOM 1038 O O . TYR A 1 131 ? -5.82 9 4.691 1 88.19 131 TYR A O 1
ATOM 1046 N N . LEU A 1 132 ? -4.449 10.773 4.984 1 87 132 LEU A N 1
ATOM 1047 C CA . LEU A 1 132 ? -3.268 10.016 4.582 1 87 132 LEU A CA 1
ATOM 1048 C C . LEU A 1 132 ? -3.029 8.836 5.52 1 87 132 LEU A C 1
ATOM 1050 O O . LEU A 1 132 ? -2.605 7.766 5.082 1 87 132 LEU A O 1
ATOM 1054 N N . LEU A 1 133 ? -3.273 9.062 6.789 1 85.5 133 LEU A N 1
ATOM 1055 C CA . LEU A 1 133 ? -3.143 7.973 7.754 1 85.5 133 LEU A CA 1
ATOM 1056 C C . LEU A 1 133 ? -4.121 6.848 7.438 1 85.5 133 LEU A C 1
ATOM 1058 O O . LEU A 1 133 ? -3.754 5.672 7.48 1 85.5 133 LEU A O 1
ATOM 1062 N N . HIS A 1 134 ? -5.301 7.211 7.172 1 82.56 134 HIS A N 1
ATOM 1063 C CA . HIS A 1 134 ? -6.309 6.234 6.785 1 82.56 134 HIS A CA 1
ATOM 1064 C C . HIS A 1 134 ? -5.895 5.484 5.523 1 82.56 134 HIS A C 1
ATOM 1066 O O . HIS A 1 134 ? -5.992 4.258 5.461 1 82.56 134 HIS A O 1
ATOM 1072 N N . SER A 1 135 ? -5.477 6.18 4.562 1 83.31 135 SER A N 1
ATOM 1073 C CA . SER A 1 135 ? -5.016 5.602 3.305 1 83.31 135 SER A CA 1
ATOM 1074 C C . SER A 1 135 ? -3.846 4.648 3.531 1 83.31 135 SER A C 1
ATOM 1076 O O . SER A 1 135 ? -3.785 3.576 2.926 1 83.31 135 SER A O 1
ATOM 1078 N N . GLN A 1 136 ? -2.951 5.098 4.305 1 82.06 136 GLN A N 1
ATOM 1079 C CA . GLN A 1 136 ? -1.786 4.273 4.613 1 82.06 136 GLN A CA 1
ATOM 1080 C C . GLN A 1 136 ? -2.201 2.947 5.242 1 82.06 136 GLN A C 1
ATOM 1082 O O . GLN A 1 136 ? -1.677 1.893 4.879 1 82.06 136 GLN A O 1
ATOM 1087 N N . GLU A 1 137 ? -3.045 3.033 6.133 1 79.56 137 GLU A N 1
ATOM 1088 C CA . GLU A 1 137 ? -3.539 1.812 6.758 1 79.56 137 GLU A CA 1
ATOM 1089 C C . GLU A 1 137 ? -4.188 0.889 5.73 1 79.56 137 GLU A C 1
ATOM 1091 O O . GLU A 1 137 ? -3.938 -0.319 5.727 1 79.56 137 GLU A O 1
ATOM 1096 N N . TYR A 1 138 ? -5 1.42 4.977 1 80.12 138 TYR A N 1
ATOM 1097 C CA . TYR A 1 138 ? -5.664 0.665 3.924 1 80.12 138 TYR A CA 1
ATOM 1098 C C . TYR A 1 138 ? -4.648 0.004 3 1 80.12 138 TYR A C 1
ATOM 1100 O O . TYR A 1 138 ? -4.742 -1.193 2.717 1 80.12 138 TYR A O 1
ATOM 1108 N N . LEU A 1 139 ? -3.707 0.813 2.537 1 79.38 139 LEU A N 1
ATOM 1109 C CA . LEU A 1 139 ? -2.705 0.309 1.604 1 79.38 139 LEU A CA 1
ATOM 1110 C C . LEU A 1 139 ? -1.861 -0.784 2.25 1 79.38 139 LEU A C 1
ATOM 1112 O O . LEU A 1 139 ? -1.573 -1.805 1.622 1 79.38 139 LEU A O 1
ATOM 1116 N N . THR A 1 140 ? -1.528 -0.612 3.432 1 81.62 140 THR A N 1
ATOM 1117 C CA . THR A 1 140 ? -0.737 -1.611 4.141 1 81.62 140 THR A CA 1
ATOM 1118 C C . THR A 1 140 ? -1.512 -2.92 4.273 1 81.62 140 THR A C 1
ATOM 1120 O O . THR A 1 140 ? -0.963 -3.998 4.039 1 81.62 140 THR A O 1
ATOM 1123 N N . SER A 1 141 ? -2.74 -2.826 4.648 1 80.56 141 SER A N 1
ATOM 1124 C CA . SER A 1 141 ? -3.586 -4.012 4.75 1 80.56 141 SER A CA 1
ATOM 1125 C C . SER A 1 141 ? -3.738 -4.699 3.4 1 80.56 141 SER A C 1
ATOM 1127 O O . SER A 1 141 ? -3.723 -5.93 3.32 1 80.56 141 SER A O 1
ATOM 1129 N N . SER A 1 142 ? -3.922 -3.943 2.398 1 81.31 142 SER A N 1
ATOM 1130 C CA . SER A 1 142 ? -4.043 -4.473 1.044 1 81.31 142 SER A CA 1
ATOM 1131 C C . SER A 1 142 ? -2.771 -5.195 0.616 1 81.31 142 SER A C 1
ATOM 1133 O O . SER A 1 142 ? -2.832 -6.258 -0.008 1 81.31 142 SER A O 1
ATOM 1135 N N . LEU A 1 143 ? -1.658 -4.562 0.922 1 81.94 143 LEU A N 1
ATOM 1136 C CA . LEU A 1 143 ? -0.376 -5.18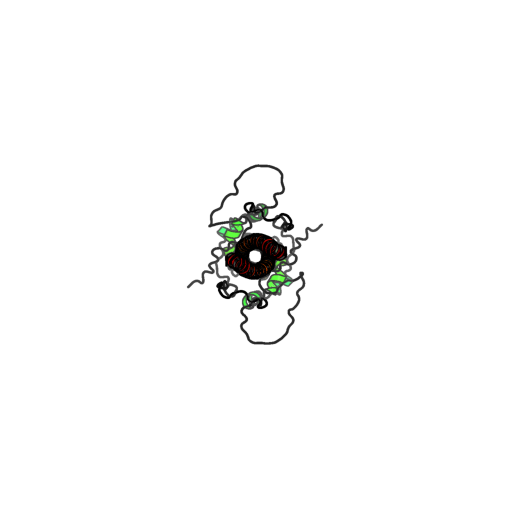 0.602 1 81.94 143 LEU A CA 1
ATOM 1137 C C . LEU A 1 143 ? -0.242 -6.539 1.285 1 81.94 143 LEU A C 1
ATOM 1139 O O . LEU A 1 143 ? 0.179 -7.512 0.66 1 81.94 143 LEU A O 1
ATOM 1143 N N . GLN A 1 144 ? -0.576 -6.551 2.504 1 84.44 144 GLN A N 1
ATOM 1144 C CA . GLN A 1 144 ? -0.506 -7.805 3.25 1 84.44 144 GLN A CA 1
ATOM 1145 C C . GLN A 1 144 ? -1.413 -8.867 2.635 1 84.44 144 GLN A C 1
ATOM 1147 O O . GLN A 1 144 ? -1.01 -10.016 2.475 1 84.44 144 GLN A O 1
ATOM 1152 N N . ALA A 1 145 ? -2.578 -8.492 2.301 1 83.12 145 ALA A N 1
ATOM 1153 C CA . ALA A 1 145 ? -3.531 -9.422 1.695 1 83.12 145 ALA A CA 1
ATOM 1154 C C . ALA A 1 145 ? -3 -9.969 0.375 1 83.12 145 ALA A C 1
ATOM 1156 O O . ALA A 1 145 ? -3.102 -11.172 0.109 1 83.12 145 ALA A O 1
ATOM 1157 N N . LEU A 1 146 ? -2.465 -9.133 -0.438 1 88 146 LEU A N 1
ATOM 1158 C CA . LEU A 1 146 ? -1.935 -9.539 -1.733 1 88 146 LEU A CA 1
ATOM 1159 C C . LEU A 1 146 ? -0.735 -10.469 -1.562 1 88 146 LEU A C 1
ATOM 1161 O O . LEU A 1 146 ? -0.564 -11.422 -2.33 1 88 146 LEU A O 1
ATOM 1165 N N . GLU A 1 147 ? 0.079 -10.156 -0.617 1 88.31 147 GLU A N 1
ATOM 1166 C CA . GLU A 1 147 ? 1.225 -11.016 -0.335 1 88.31 147 GLU A CA 1
ATOM 1167 C C . GLU A 1 147 ? 0.777 -12.422 0.05 1 88.31 147 GLU A C 1
ATOM 1169 O O . GLU A 1 147 ? 1.358 -13.414 -0.403 1 88.31 147 GLU A O 1
ATOM 1174 N N . GLU A 1 148 ? -0.186 -12.516 0.84 1 90.44 148 GLU A N 1
ATOM 1175 C CA . GLU A 1 148 ? -0.721 -13.812 1.242 1 90.44 148 GLU A CA 1
ATOM 1176 C C . GLU A 1 148 ? -1.286 -14.57 0.044 1 90.44 148 GLU A C 1
ATOM 1178 O O . GLU A 1 148 ? -1.062 -15.773 -0.096 1 90.44 148 GLU A O 1
ATOM 1183 N N . LYS A 1 149 ? -2.004 -13.914 -0.751 1 94.56 149 LYS A N 1
ATOM 1184 C CA . LYS A 1 149 ? -2.553 -14.523 -1.958 1 94.56 149 LYS A CA 1
ATOM 1185 C C . LYS A 1 149 ? -1.44 -15.031 -2.873 1 94.56 149 LYS A C 1
ATOM 1187 O O . LYS A 1 149 ? -1.556 -16.109 -3.465 1 94.56 149 LYS A O 1
ATOM 1192 N N . LEU A 1 150 ? -0.432 -14.219 -3.031 1 94.44 150 LEU A N 1
ATOM 1193 C CA . LEU A 1 150 ? 0.698 -14.617 -3.865 1 94.44 150 LEU A CA 1
ATOM 1194 C C . LEU A 1 150 ? 1.372 -15.867 -3.312 1 94.44 150 LEU A C 1
ATOM 1196 O O . LEU A 1 150 ? 1.662 -16.812 -4.059 1 94.44 150 LEU A O 1
ATOM 1200 N N . GLN A 1 151 ? 1.596 -15.883 -2.064 1 95.31 151 GLN A N 1
ATOM 1201 C CA . GLN A 1 151 ? 2.219 -17.031 -1.43 1 95.31 151 GLN A CA 1
ATOM 1202 C C . GLN A 1 151 ? 1.38 -18.297 -1.633 1 95.31 151 GLN A C 1
ATOM 1204 O O . GLN A 1 151 ? 1.917 -19.359 -1.931 1 95.31 151 GLN A O 1
ATOM 1209 N N . ALA A 1 152 ? 0.129 -18.156 -1.43 1 95.81 152 ALA A N 1
ATOM 1210 C CA . ALA A 1 152 ? -0.774 -19.281 -1.647 1 95.81 152 ALA A CA 1
ATOM 1211 C C . ALA A 1 152 ? -0.699 -19.781 -3.09 1 95.81 152 ALA A C 1
ATOM 1213 O O . ALA A 1 152 ? -0.696 -20.984 -3.34 1 95.81 152 ALA A O 1
ATOM 1214 N N . SER A 1 153 ? -0.661 -18.844 -3.982 1 95.19 153 SER A N 1
ATOM 1215 C CA . SER A 1 153 ? -0.586 -19.203 -5.395 1 95.19 153 SER A CA 1
ATOM 1216 C C . SER A 1 153 ? 0.712 -19.938 -5.711 1 95.19 153 SER A C 1
ATOM 1218 O O . SER A 1 153 ? 0.715 -20.906 -6.48 1 95.19 153 SER A O 1
ATOM 1220 N N . VAL A 1 154 ? 1.758 -19.484 -5.145 1 93.81 154 VAL A N 1
ATOM 1221 C CA . VAL A 1 154 ? 3.061 -20.094 -5.359 1 93.81 154 VAL A CA 1
ATOM 1222 C C . VAL A 1 154 ? 3.057 -21.516 -4.805 1 93.81 154 VAL A C 1
ATOM 1224 O O . VAL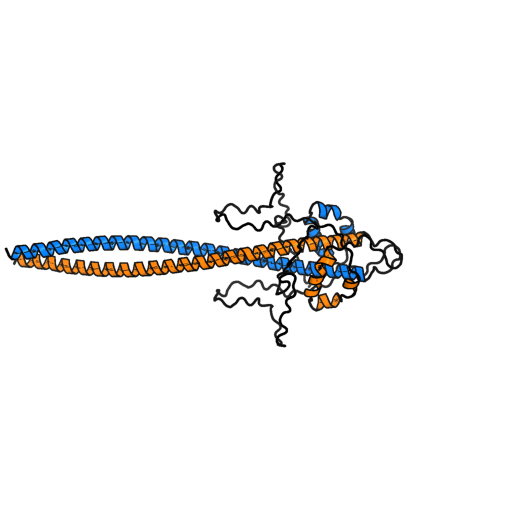 A 1 154 ? 3.559 -22.453 -5.445 1 93.81 154 VAL A O 1
ATOM 1227 N N . LEU A 1 155 ? 2.479 -21.719 -3.691 1 95.56 155 LEU A N 1
ATOM 1228 C CA . LEU A 1 155 ? 2.385 -23.047 -3.086 1 95.56 155 LEU A CA 1
ATOM 1229 C C . LEU A 1 155 ? 1.543 -23.984 -3.949 1 95.56 155 LEU A C 1
ATOM 1231 O O . LEU A 1 155 ? 1.895 -25.156 -4.137 1 95.56 155 LEU A O 1
ATOM 1235 N N . GLU A 1 156 ? 0.473 -23.453 -4.438 1 94.62 156 GLU A N 1
ATOM 1236 C CA . GLU A 1 156 ? -0.368 -24.234 -5.336 1 94.62 156 GLU A CA 1
ATOM 1237 C C . GLU A 1 156 ? 0.401 -24.656 -6.586 1 94.62 156 GLU A C 1
ATOM 1239 O O . GLU A 1 156 ? 0.263 -25.781 -7.059 1 94.62 156 GLU A O 1
ATOM 1244 N N . LYS A 1 157 ? 1.154 -23.797 -7.125 1 94.06 157 LYS A N 1
ATOM 1245 C CA . LYS A 1 157 ? 1.976 -24.094 -8.297 1 94.06 157 LYS A CA 1
ATOM 1246 C C . LYS A 1 157 ? 2.943 -25.234 -8.023 1 94.06 157 LYS A C 1
ATOM 1248 O O . LYS A 1 157 ? 3.113 -26.125 -8.859 1 94.06 157 LYS A O 1
ATOM 1253 N N . GLU A 1 158 ? 3.518 -25.188 -6.887 1 93.44 158 GLU A N 1
ATOM 1254 C CA . GLU A 1 158 ? 4.453 -26.234 -6.508 1 93.44 158 GLU A CA 1
ATOM 1255 C C . GLU A 1 158 ? 3.752 -27.594 -6.402 1 93.44 158 GLU A C 1
ATOM 1257 O O . GLU A 1 158 ? 4.289 -28.609 -6.836 1 93.44 158 GLU A O 1
ATOM 1262 N N . GLN A 1 159 ? 2.604 -27.625 -5.887 1 94.88 159 GLN A N 1
ATOM 1263 C CA . GLN A 1 159 ? 1.82 -28.844 -5.762 1 94.88 159 GLN A CA 1
ATOM 1264 C C . GLN A 1 159 ? 1.44 -29.391 -7.133 1 94.88 159 GLN A C 1
ATOM 1266 O O . GLN A 1 159 ? 1.535 -30.609 -7.375 1 94.88 159 GLN A O 1
ATOM 1271 N N . ILE A 1 160 ? 1.051 -28.5 -7.988 1 95.25 160 ILE A N 1
ATOM 1272 C CA . ILE A 1 160 ? 0.654 -28.906 -9.328 1 95.25 160 ILE A CA 1
ATOM 1273 C C . ILE A 1 160 ? 1.869 -29.438 -10.086 1 95.25 160 ILE A C 1
ATOM 1275 O O . ILE A 1 160 ? 1.763 -30.406 -10.836 1 95.25 160 ILE A O 1
ATOM 1279 N N . ARG A 1 161 ? 3.02 -28.844 -9.82 1 93.44 161 ARG A N 1
ATOM 1280 C CA . ARG A 1 161 ? 4.25 -29.297 -10.469 1 93.44 161 ARG A CA 1
ATOM 1281 C C . ARG A 1 161 ? 4.613 -30.703 -10.023 1 93.44 161 ARG A C 1
ATOM 1283 O O . ARG A 1 161 ? 5.109 -31.5 -10.82 1 93.44 161 ARG A O 1
ATOM 1290 N N . LYS A 1 162 ? 4.359 -31.016 -8.812 1 94.75 162 LYS A N 1
ATOM 1291 C CA . LYS A 1 162 ? 4.602 -32.344 -8.312 1 94.75 162 LYS A CA 1
ATOM 1292 C C . LYS A 1 162 ? 3.689 -33.375 -8.992 1 94.75 162 LYS A C 1
ATOM 1294 O O . LYS A 1 162 ? 4.113 -34.5 -9.297 1 94.75 162 LYS A O 1
ATOM 1299 N N . GLU A 1 163 ? 2.5 -32.969 -9.234 1 93.81 163 GLU A N 1
ATOM 1300 C CA . GLU A 1 163 ? 1.562 -33.844 -9.953 1 93.81 163 GLU A CA 1
ATOM 1301 C C . GLU A 1 163 ? 2.039 -34.125 -11.375 1 93.81 163 GLU A C 1
ATOM 1303 O O . GLU A 1 163 ? 1.902 -35.25 -11.867 1 93.81 163 GLU A O 1
ATOM 1308 N N . ILE A 1 164 ? 2.635 -33.125 -12.031 1 93.5 164 ILE A N 1
ATOM 1309 C CA . ILE A 1 164 ? 3.172 -33.312 -13.375 1 93.5 164 ILE A CA 1
ATOM 1310 C C . ILE A 1 164 ? 4.285 -34.344 -13.359 1 93.5 164 ILE A C 1
ATOM 1312 O O . ILE A 1 164 ? 4.359 -35.188 -14.25 1 93.5 164 ILE A O 1
ATOM 1316 N N . GLU A 1 165 ? 5.086 -34.219 -12.328 1 93.25 165 GLU A N 1
ATOM 1317 C CA . GLU A 1 165 ? 6.191 -35.156 -12.211 1 93.25 165 GLU A CA 1
ATOM 1318 C C . GLU A 1 165 ? 5.676 -36.594 -12.047 1 93.25 165 GLU A C 1
ATOM 1320 O O . GLU A 1 165 ? 6.207 -37.531 -12.656 1 93.25 165 GLU A O 1
ATOM 1325 N N . ASN A 1 166 ? 4.625 -36.75 -11.273 1 93.19 166 ASN A N 1
ATOM 1326 C CA . ASN A 1 166 ? 4.016 -38.062 -11.078 1 93.19 166 ASN A CA 1
ATOM 1327 C C . ASN A 1 166 ? 3.438 -38.625 -12.383 1 93.19 166 ASN A C 1
ATOM 1329 O O . ASN A 1 166 ? 3.654 -39.781 -12.719 1 93.19 166 ASN A O 1
ATOM 1333 N N . HIS A 1 167 ? 2.781 -37.781 -13.141 1 93.06 167 HIS A N 1
ATOM 1334 C CA . HIS A 1 167 ? 2.201 -38.188 -14.414 1 93.06 167 HIS A CA 1
ATOM 1335 C C . HIS A 1 167 ? 3.287 -38.5 -15.438 1 93.06 167 HIS A C 1
ATOM 1337 O O . HIS A 1 167 ? 3.148 -39.438 -16.219 1 93.06 167 HIS A O 1
ATOM 1343 N N . ALA A 1 168 ? 4.316 -37.688 -15.359 1 93.25 168 ALA A N 1
ATOM 1344 C CA . ALA A 1 168 ? 5.422 -37.906 -16.281 1 93.25 168 ALA A CA 1
ATOM 1345 C C . ALA A 1 168 ? 6.098 -39.25 -16.016 1 93.25 168 ALA A C 1
ATOM 1347 O O . ALA A 1 168 ? 6.449 -39.969 -16.969 1 93.25 168 ALA A O 1
ATOM 1348 N N . GLU A 1 169 ? 6.199 -39.625 -14.766 1 95.19 169 GLU A N 1
ATOM 1349 C CA . GLU A 1 169 ? 6.762 -40.906 -14.398 1 95.19 169 GLU A CA 1
ATOM 1350 C C . GLU A 1 169 ? 5.848 -42.062 -14.836 1 95.19 169 GLU A C 1
ATOM 1352 O O . GLU A 1 169 ? 6.324 -43.094 -15.32 1 95.19 169 GLU A O 1
ATOM 1357 N N . GLU A 1 170 ? 4.617 -41.844 -14.711 1 95.75 170 GLU A N 1
ATOM 1358 C CA . GLU A 1 170 ? 3.648 -42.844 -15.141 1 95.75 170 GLU A CA 1
ATOM 1359 C C . GLU A 1 170 ? 3.699 -43.031 -16.656 1 95.75 170 GLU A C 1
ATOM 1361 O O . GLU A 1 170 ? 3.658 -44.156 -17.141 1 95.75 170 GLU A O 1
ATOM 1366 N N . VAL A 1 171 ? 3.795 -41.938 -17.375 1 96.94 171 VAL A N 1
ATOM 1367 C CA . VAL A 1 171 ? 3.877 -42 -18.828 1 96.94 171 VAL A CA 1
ATOM 1368 C C . VAL A 1 171 ? 5.125 -42.75 -19.25 1 96.94 171 VAL A C 1
ATOM 1370 O O . VAL A 1 171 ? 5.066 -43.625 -20.125 1 96.94 171 VAL A O 1
ATOM 1373 N N . LYS A 1 172 ? 6.18 -42.5 -18.594 1 96.62 172 LYS A N 1
ATOM 1374 C CA . LYS A 1 172 ? 7.43 -43.188 -18.891 1 96.62 172 LYS A CA 1
ATOM 1375 C C . LYS A 1 172 ? 7.301 -44.688 -18.641 1 96.62 172 LYS A C 1
ATOM 1377 O O . LYS A 1 172 ? 7.707 -45.5 -19.469 1 96.62 172 LYS A O 1
ATOM 1382 N N . SER A 1 173 ? 6.699 -45.094 -17.594 1 97.5 173 SER A N 1
ATOM 1383 C CA . SER A 1 173 ? 6.512 -46.5 -17.219 1 97.5 173 SER A CA 1
ATOM 1384 C C . SER A 1 173 ? 5.598 -47.219 -18.203 1 97.5 173 SER A C 1
ATOM 1386 O O . SER A 1 173 ? 5.895 -48.312 -18.641 1 97.5 173 SER A O 1
ATOM 1388 N N . LEU A 1 174 ? 4.562 -46.5 -18.625 1 97.81 174 LEU A N 1
ATOM 1389 C CA . LEU A 1 174 ? 3.602 -47.094 -19.562 1 97.81 174 LEU A CA 1
ATOM 1390 C C . LEU A 1 174 ? 4.211 -47.25 -20.938 1 97.81 174 LEU A C 1
ATOM 1392 O O . LEU A 1 174 ? 3.938 -48.219 -21.641 1 97.81 174 LEU A O 1
ATOM 1396 N N . LYS A 1 175 ? 5.062 -46.344 -21.281 1 97.44 175 LYS A N 1
ATOM 1397 C CA . LYS A 1 175 ? 5.746 -46.469 -22.562 1 97.44 175 LYS A CA 1
ATOM 1398 C C . LYS A 1 175 ? 6.688 -47.656 -22.578 1 97.44 175 LYS A C 1
ATOM 1400 O O . LYS A 1 175 ? 6.75 -48.406 -23.578 1 97.44 175 LYS A O 1
ATOM 1405 N N . GLU A 1 176 ? 7.324 -47.938 -21.484 1 97.5 176 GLU A N 1
ATOM 1406 C CA . GLU A 1 176 ? 8.211 -49.094 -21.359 1 97.5 176 GLU A CA 1
ATOM 1407 C C . GLU A 1 176 ? 7.422 -50.375 -21.391 1 97.5 176 GLU A C 1
ATOM 1409 O O . GLU A 1 176 ? 7.836 -51.344 -22.047 1 97.5 176 GLU A O 1
ATOM 1414 N N . GLU A 1 177 ? 6.316 -50.281 -20.75 1 97.38 177 GLU A N 1
ATOM 1415 C CA . GLU A 1 177 ? 5.457 -51.469 -20.734 1 97.38 177 GLU A CA 1
ATOM 1416 C C . GLU A 1 177 ? 4.918 -51.781 -22.125 1 97.38 177 GLU A C 1
ATOM 1418 O O . GLU A 1 177 ? 4.863 -52.938 -22.531 1 97.38 177 GLU A O 1
ATOM 1423 N N . CYS A 1 178 ? 4.586 -50.812 -22.828 1 97 178 CYS A N 1
ATOM 1424 C CA . CYS A 1 178 ? 4.07 -51 -24.172 1 97 178 CYS A CA 1
ATOM 1425 C C . CYS A 1 178 ? 5.152 -51.5 -25.109 1 97 178 CYS A C 1
ATOM 1427 O O . CYS A 1 178 ? 4.887 -52.375 -25.969 1 97 178 CYS A O 1
ATOM 1429 N N . LYS A 1 179 ? 6.332 -51.062 -24.906 1 96.69 179 LYS A N 1
ATOM 1430 C CA . LYS A 1 179 ? 7.465 -51.562 -25.688 1 96.69 179 LYS A CA 1
ATOM 1431 C C . LYS A 1 179 ? 7.746 -53.031 -25.406 1 96.69 179 LYS A C 1
ATOM 1433 O O . LYS A 1 179 ? 7.996 -53.812 -26.328 1 96.69 179 LYS A O 1
ATOM 1438 N N . ARG A 1 180 ? 7.633 -53.344 -24.141 1 97.56 180 ARG A N 1
ATOM 1439 C CA . ARG A 1 180 ? 7.836 -54.75 -23.734 1 97.56 180 ARG A CA 1
ATOM 1440 C C . ARG A 1 180 ? 6.777 -55.656 -24.328 1 97.56 180 ARG A C 1
ATOM 1442 O O . ARG A 1 180 ? 7.098 -56.719 -24.875 1 97.56 180 ARG A O 1
ATOM 1449 N N . ARG A 1 181 ? 5.555 -55.219 -24.359 1 97.12 181 ARG A N 1
ATOM 1450 C CA . ARG A 1 181 ? 4.453 -56.031 -24.875 1 97.12 181 ARG A CA 1
ATOM 1451 C C . ARG A 1 181 ? 4.535 -56.156 -26.391 1 97.12 181 ARG A C 1
ATOM 1453 O O . ARG A 1 181 ? 4.18 -57.188 -26.953 1 97.12 181 ARG A O 1
ATOM 1460 N N . LYS A 1 182 ? 5.012 -55.125 -27.031 1 96.75 182 LYS A N 1
ATOM 1461 C CA . LYS A 1 182 ? 5.199 -55.188 -28.484 1 96.75 182 LYS A CA 1
ATOM 1462 C C . LYS A 1 182 ? 6.246 -56.219 -28.859 1 96.75 182 LYS A C 1
ATOM 1464 O O . LYS A 1 182 ? 6.078 -56.938 -29.844 1 96.75 182 LYS A O 1
ATOM 1469 N N . ARG A 1 183 ? 7.309 -56.375 -28.062 1 97 183 ARG A N 1
ATOM 1470 C CA . ARG A 1 183 ? 8.344 -57.375 -28.281 1 97 183 ARG A CA 1
ATOM 1471 C C . ARG A 1 183 ? 7.797 -58.781 -28.109 1 97 183 ARG A C 1
ATOM 1473 O O . ARG A 1 183 ? 8.109 -59.656 -28.891 1 97 183 ARG A O 1
ATOM 1480 N N . ILE A 1 184 ? 6.973 -58.812 -27.109 1 97.44 184 ILE A N 1
ATOM 1481 C CA . ILE A 1 184 ? 6.371 -60.125 -26.828 1 97.44 184 ILE A CA 1
ATOM 1482 C C . ILE A 1 184 ? 5.465 -60.531 -27.984 1 97.44 184 ILE A C 1
ATOM 1484 O O . ILE A 1 184 ? 5.492 -61.688 -28.422 1 97.44 184 ILE A O 1
ATOM 1488 N N . ILE A 1 185 ? 4.742 -59.625 -28.484 1 97.06 185 ILE A N 1
ATOM 1489 C CA . ILE A 1 185 ? 3.83 -59.875 -29.594 1 97.06 185 ILE A CA 1
ATOM 1490 C C . ILE A 1 185 ? 4.625 -60.281 -30.828 1 97.06 185 ILE A C 1
ATOM 1492 O O . ILE A 1 185 ? 4.273 -61.281 -31.5 1 97.06 185 ILE A O 1
ATOM 1496 N N . THR A 1 186 ? 5.688 -59.562 -31.047 1 96.25 186 THR A N 1
ATOM 1497 C CA . THR A 1 186 ? 6.531 -59.875 -32.188 1 96.25 186 THR A CA 1
ATOM 1498 C C . THR A 1 186 ? 7.16 -61.25 -32.062 1 96.25 186 THR A C 1
ATOM 1500 O O . THR A 1 186 ? 7.191 -62.031 -33 1 96.25 186 THR A O 1
ATOM 1503 N N . SER A 1 187 ? 7.594 -61.594 -30.844 1 96.25 187 SER A N 1
ATOM 1504 C CA . SER A 1 187 ? 8.188 -62.906 -30.578 1 96.25 187 SER A CA 1
ATOM 1505 C C . SER A 1 187 ? 7.16 -64 -30.766 1 96.25 187 SER A C 1
ATOM 1507 O O . SER A 1 187 ? 7.461 -65.062 -31.375 1 96.25 187 SER A O 1
ATOM 1509 N N . GLN A 1 188 ? 5.977 -63.875 -30.359 1 94.25 188 GLN A N 1
ATOM 1510 C CA . GLN A 1 188 ? 4.906 -64.875 -30.484 1 94.25 188 GLN A CA 1
ATOM 1511 C C . GLN A 1 188 ? 4.48 -65.062 -31.938 1 94.25 188 GLN A C 1
ATOM 1513 O O . GLN A 1 188 ? 4.16 -66.125 -32.375 1 94.25 188 GLN A O 1
ATOM 1518 N N . GLN A 1 189 ? 4.504 -63.938 -32.625 1 93.75 189 GLN A N 1
ATOM 1519 C CA . GLN A 1 189 ? 4.172 -64 -34.031 1 93.75 189 GLN A CA 1
ATOM 1520 C C . GLN A 1 189 ? 5.176 -64.875 -34.812 1 93.75 189 GLN A C 1
ATOM 1522 O O . GLN A 1 189 ? 4.793 -65.625 -35.656 1 93.75 189 GLN A O 1
ATOM 1527 N N . MET A 1 190 ? 6.445 -64.75 -34.469 1 93.19 190 MET A N 1
ATOM 1528 C CA . MET A 1 190 ? 7.492 -65.562 -35.094 1 93.19 190 MET A CA 1
ATOM 1529 C C . MET A 1 190 ? 7.316 -67 -34.781 1 93.19 190 MET A C 1
ATOM 1531 O O . MET A 1 190 ? 7.504 -67.875 -35.656 1 93.19 190 MET A O 1
ATOM 1535 N N . MET A 1 191 ? 6.816 -67.25 -33.625 1 89.88 191 MET A N 1
ATOM 1536 C CA . MET A 1 191 ? 6.586 -68.625 -33.219 1 89.88 191 MET A CA 1
ATOM 1537 C C . MET A 1 191 ? 5.402 -69.25 -33.938 1 89.88 191 MET A C 1
ATOM 1539 O O . MET A 1 191 ? 5.449 -70.375 -34.344 1 89.88 191 MET A O 1
ATOM 1543 N N . ILE A 1 192 ? 4.414 -68.375 -34.125 1 89.31 192 ILE A N 1
ATOM 1544 C CA . ILE A 1 192 ? 3.217 -68.875 -34.812 1 89.31 192 ILE A CA 1
ATOM 1545 C C . ILE A 1 192 ? 3.533 -69.125 -36.312 1 89.31 192 ILE A C 1
ATOM 1547 O O . ILE A 1 192 ? 3.115 -70.125 -36.875 1 89.31 192 ILE A O 1
ATOM 1551 N N . GLU A 1 193 ? 4.266 -68.25 -36.844 1 88 193 GLU A N 1
ATOM 1552 C CA . GLU A 1 193 ? 4.637 -68.375 -38.25 1 88 193 GLU A CA 1
ATOM 1553 C C . GLU A 1 193 ? 5.586 -69.5 -38.469 1 88 193 GLU A C 1
ATOM 1555 O O . GLU A 1 193 ? 5.48 -70.25 -39.469 1 88 193 GLU A O 1
ATOM 1560 N N . ALA A 1 194 ? 6.543 -69.812 -37.594 1 84.88 194 ALA A N 1
ATOM 1561 C CA . ALA A 1 194 ? 7.477 -70.938 -37.656 1 84.88 194 ALA A CA 1
ATOM 1562 C C . ALA A 1 194 ? 6.75 -72.312 -37.531 1 84.88 194 ALA A C 1
ATOM 1564 O O . ALA A 1 194 ? 7.082 -73.25 -38.219 1 84.88 194 ALA A O 1
ATOM 1565 N N . GLY A 1 195 ? 5.781 -72.375 -36.75 1 77.25 195 GLY A N 1
ATOM 1566 C CA . GLY A 1 195 ? 4.988 -73.625 -36.594 1 77.25 195 GLY A CA 1
ATOM 1567 C C . GLY A 1 195 ? 4.148 -73.938 -37.812 1 77.25 195 GLY A C 1
ATOM 1568 O O . GLY A 1 195 ? 3.971 -75.062 -38.188 1 77.25 195 GLY A O 1
ATOM 1569 N N . ALA A 1 196 ? 3.684 -73 -38.531 1 77.38 196 ALA A N 1
ATOM 1570 C CA . ALA A 1 196 ? 2.867 -73.188 -39.719 1 77.38 196 ALA A CA 1
ATOM 1571 C C . ALA A 1 196 ? 3.713 -73.688 -40.906 1 77.38 196 ALA A C 1
ATOM 1573 O O . ALA A 1 196 ? 3.248 -74.5 -41.719 1 77.38 196 ALA A O 1
ATOM 1574 N N . ASN A 1 197 ? 4.957 -73.188 -41 1 77.75 197 ASN A N 1
ATOM 1575 C CA . ASN A 1 197 ? 5.848 -73.562 -42.094 1 77.75 197 ASN A CA 1
ATOM 1576 C C . ASN A 1 197 ? 6.344 -75 -41.938 1 77.75 197 ASN A C 1
ATOM 1578 O O . ASN A 1 197 ? 6.625 -75.688 -42.906 1 77.75 197 ASN A O 1
ATOM 1582 N N . ASN A 1 198 ? 6.41 -75.5 -40.688 1 71.5 198 ASN A N 1
ATOM 1583 C CA . ASN A 1 198 ? 6.867 -76.812 -40.438 1 71.5 198 ASN A CA 1
ATOM 1584 C C . ASN A 1 198 ? 5.781 -77.875 -40.781 1 71.5 198 ASN A C 1
ATOM 1586 O O . ASN A 1 198 ? 6.082 -79 -41.094 1 71.5 198 ASN A O 1
ATOM 1590 N N . TYR A 1 199 ? 4.578 -77.562 -40.781 1 60.06 199 TYR A N 1
ATOM 1591 C CA . TYR A 1 199 ? 3.494 -78.5 -41.156 1 60.06 199 TYR A CA 1
ATOM 1592 C C . TYR A 1 199 ? 3.43 -78.688 -42.656 1 60.06 199 TYR A C 1
ATOM 1594 O O . TYR A 1 199 ? 2.836 -79.625 -43.156 1 60.06 199 TYR A O 1
ATOM 1602 N N . HIS A 1 200 ? 3.742 -77.812 -43.438 1 59.53 200 HIS A N 1
ATOM 1603 C CA . HIS A 1 200 ? 3.688 -78 -44.875 1 59.53 200 HIS A CA 1
ATOM 1604 C C . HIS A 1 200 ? 4.984 -78.562 -45.438 1 59.53 200 HIS A C 1
ATOM 1606 O O . HIS A 1 200 ? 5.152 -78.688 -46.625 1 59.53 200 HIS A O 1
ATOM 1612 N N . LYS A 1 201 ? 5.977 -78.812 -44.625 1 53.38 201 LYS A N 1
ATOM 1613 C CA . LYS A 1 201 ? 7.059 -79.688 -45.125 1 53.38 201 LYS A CA 1
ATOM 1614 C C . LYS A 1 201 ? 6.812 -81.125 -44.844 1 53.38 201 LYS A C 1
ATOM 1616 O O . LYS A 1 201 ? 6.258 -81.5 -43.781 1 53.38 201 LYS A O 1
ATOM 1621 N N . LYS B 1 1 ? -18.438 6.012 25.734 1 17.61 1 LYS B N 1
ATOM 1622 C CA . LYS B 1 1 ? -17.859 4.984 24.891 1 17.61 1 LYS B CA 1
ATOM 1623 C C . LYS B 1 1 ? -17.016 5.602 23.781 1 17.61 1 LYS B C 1
ATOM 1625 O O . LYS B 1 1 ? -17.531 6.219 22.859 1 17.61 1 LYS B O 1
ATOM 1630 N N . LEU B 1 2 ? -15.875 6.188 24.156 1 19.83 2 LEU B N 1
ATOM 1631 C CA . LEU B 1 2 ? -14.914 7.031 23.453 1 19.83 2 LEU B CA 1
ATOM 1632 C C . LEU B 1 2 ? -14.328 6.305 22.25 1 19.83 2 LEU B C 1
ATOM 1634 O O . LEU B 1 2 ? -13.828 5.18 22.375 1 19.83 2 LEU B O 1
ATOM 1638 N N . ASN B 1 3 ? -15.039 6.395 21.25 1 21.66 3 ASN B N 1
ATOM 1639 C CA . ASN B 1 3 ? -14.695 5.82 19.953 1 21.66 3 ASN B CA 1
ATOM 1640 C C . ASN B 1 3 ? -13.203 5.949 19.656 1 21.66 3 ASN B C 1
ATOM 1642 O O . ASN B 1 3 ? -12.711 7.055 19.438 1 21.66 3 ASN B O 1
ATOM 1646 N N . CYS B 1 4 ? -12.438 5.297 20.516 1 23.91 4 CYS B N 1
ATOM 1647 C CA . CYS B 1 4 ? -10.984 5.168 20.438 1 23.91 4 CYS B CA 1
ATOM 1648 C C . CYS B 1 4 ? -10.539 4.91 19.016 1 23.91 4 CYS B C 1
ATOM 1650 O O . CYS B 1 4 ? -10.945 3.926 18.391 1 23.91 4 CYS B O 1
ATOM 1652 N N . ILE B 1 5 ? -10.648 5.875 18.297 1 28.84 5 ILE B N 1
ATOM 1653 C CA . ILE B 1 5 ? -9.875 5.758 17.062 1 28.84 5 ILE B CA 1
ATOM 1654 C C . ILE B 1 5 ? -8.586 4.98 17.328 1 28.84 5 ILE B C 1
ATOM 1656 O O . ILE B 1 5 ? -7.715 5.445 18.078 1 28.84 5 ILE B O 1
ATOM 1660 N N . ARG B 1 6 ? -8.734 3.775 17.828 1 26.89 6 ARG B N 1
ATOM 1661 C CA . ARG B 1 6 ? -7.555 2.924 17.953 1 26.89 6 ARG B CA 1
ATOM 1662 C C . ARG B 1 6 ? -6.559 3.207 16.828 1 26.89 6 ARG B C 1
ATOM 1664 O O . ARG B 1 6 ? -6.762 2.783 15.688 1 26.89 6 ARG B O 1
ATOM 1671 N N . ILE B 1 7 ? -6.352 4.398 16.625 1 30.14 7 ILE B N 1
ATOM 1672 C CA . ILE B 1 7 ? -5.102 4.734 15.961 1 30.14 7 ILE B CA 1
ATOM 1673 C C . ILE B 1 7 ? -3.971 3.869 16.516 1 30.14 7 ILE B C 1
ATOM 1675 O O . ILE B 1 7 ? -3.25 4.285 17.422 1 30.14 7 ILE B O 1
ATOM 1679 N N . THR B 1 8 ? -4.32 2.744 17.266 1 29.06 8 THR B N 1
ATOM 1680 C CA . THR B 1 8 ? -3.176 1.945 17.688 1 29.06 8 THR B CA 1
ATOM 1681 C C . THR B 1 8 ? -2.072 1.982 16.625 1 29.06 8 THR B C 1
ATOM 1683 O O . THR B 1 8 ? -0.943 2.385 16.922 1 29.06 8 THR B O 1
ATOM 1686 N N . ASN B 1 9 ? -2.006 0.714 15.844 1 29.17 9 ASN B N 1
ATOM 1687 C CA . ASN B 1 9 ? -0.843 0.351 15.039 1 29.17 9 ASN B CA 1
ATOM 1688 C C . ASN B 1 9 ? -0.692 1.262 13.828 1 29.17 9 ASN B C 1
ATOM 1690 O O . ASN B 1 9 ? -1.154 0.928 12.734 1 29.17 9 ASN B O 1
ATOM 1694 N N . ILE B 1 10 ? -1.128 2.457 13.852 1 32.19 10 ILE B N 1
ATOM 1695 C CA . ILE B 1 10 ? -0.728 3.225 12.68 1 32.19 10 ILE B CA 1
ATOM 1696 C C . ILE B 1 10 ? 0.695 2.844 12.273 1 32.19 10 ILE B C 1
ATOM 1698 O O . ILE B 1 10 ? 1.663 3.283 12.898 1 32.19 10 ILE B O 1
ATOM 1702 N N . GLY B 1 11 ? 1.001 1.63 12.273 1 31.52 11 GLY B N 1
ATOM 1703 C CA . GLY B 1 11 ? 2.244 1.239 11.633 1 31.52 11 GLY B CA 1
ATOM 1704 C C . GLY B 1 11 ? 2.547 2.047 10.383 1 31.52 11 GLY B C 1
ATOM 1705 O O . GLY B 1 11 ? 1.918 1.852 9.344 1 31.52 11 GLY B O 1
ATOM 1706 N N . LEU B 1 12 ? 2.375 3.35 10.359 1 34.97 12 LEU B N 1
ATOM 1707 C CA . LEU B 1 12 ? 3.051 3.912 9.195 1 34.97 12 LEU B CA 1
ATOM 1708 C C . LEU B 1 12 ? 4.086 2.938 8.641 1 34.97 12 LEU B C 1
ATOM 1710 O O . LEU B 1 12 ? 4.996 2.518 9.367 1 34.97 12 LEU B O 1
ATOM 1714 N N . VAL B 1 13 ? 3.66 2.006 8.141 1 33.38 13 VAL B N 1
ATOM 1715 C CA . VAL B 1 13 ? 4.582 1.119 7.438 1 33.38 13 VAL B CA 1
ATOM 1716 C C . VAL B 1 13 ? 5.871 1.87 7.109 1 33.38 13 VAL B C 1
ATOM 1718 O O . VAL B 1 13 ? 5.879 2.764 6.262 1 33.38 13 VAL B O 1
ATOM 1721 N N . LEU B 1 14 ? 6.547 2.449 7.965 1 34.28 14 LEU B N 1
ATOM 1722 C CA . LEU B 1 14 ? 7.965 2.689 7.723 1 34.28 14 LEU B CA 1
ATOM 1723 C C . LEU B 1 14 ? 8.523 1.684 6.723 1 34.28 14 LEU B C 1
ATOM 1725 O O . LEU B 1 14 ? 8.164 0.506 6.754 1 34.28 14 LEU B O 1
ATOM 1729 N N . PHE B 1 15 ? 9.102 1.693 5.684 1 33.31 15 PHE B N 1
ATOM 1730 C CA . PHE B 1 15 ? 10.375 1.064 5.355 1 33.31 15 PHE B CA 1
ATOM 1731 C C . PHE B 1 15 ? 11.102 0.62 6.621 1 33.31 15 PHE B C 1
ATOM 1733 O O . PHE B 1 15 ? 10.805 1.106 7.715 1 33.31 15 PHE B O 1
ATOM 1740 N N . GLN B 1 16 ? 12.328 0.496 7.203 1 29.09 16 GLN B N 1
ATOM 1741 C CA . GLN B 1 16 ? 12.633 -0.156 8.469 1 29.09 16 GLN B CA 1
ATOM 1742 C C . GLN B 1 16 ? 11.82 0.451 9.609 1 29.09 16 GLN B C 1
ATOM 1744 O O . GLN B 1 16 ? 12.125 0.234 10.781 1 29.09 16 GLN B O 1
ATOM 1749 N N . PRO B 1 17 ? 10.992 1.186 9.734 1 27.86 17 PRO B N 1
ATOM 1750 C CA . PRO B 1 17 ? 10.867 1.567 11.148 1 27.86 17 PRO B CA 1
ATOM 1751 C C . PRO B 1 17 ? 10.32 0.437 12.016 1 27.86 17 PRO B C 1
ATOM 1753 O O . PRO B 1 17 ? 9.898 -0.599 11.5 1 27.86 17 PRO B O 1
ATOM 1756 N N . PHE B 1 18 ? 9.227 0.692 13.273 1 26.55 18 PHE B N 1
ATOM 1757 C CA . PHE B 1 18 ? 8.969 0.183 14.617 1 26.55 18 PHE B CA 1
ATOM 1758 C C . PHE B 1 18 ? 8.055 -1.038 14.562 1 26.55 18 PHE B C 1
ATOM 1760 O O . PHE B 1 18 ? 7.016 -1.016 13.906 1 26.55 18 PHE B O 1
ATOM 1767 N N . HIS B 1 19 ? 8.688 -1.979 14.609 1 28.36 19 HIS B N 1
ATOM 1768 C CA . HIS B 1 19 ? 8.125 -3.256 15.039 1 28.36 19 HIS B CA 1
ATOM 1769 C C . HIS B 1 19 ? 7.715 -3.217 16.5 1 28.36 19 HIS B C 1
ATOM 1771 O O . HIS B 1 19 ? 8.539 -2.906 17.375 1 28.36 19 HIS B O 1
ATOM 1777 N N . ASN B 1 20 ? 6.801 -3.781 17.094 1 26.28 20 ASN B N 1
ATOM 1778 C CA . ASN B 1 20 ? 6.285 -3.998 18.438 1 26.28 20 ASN B CA 1
ATOM 1779 C C . ASN B 1 20 ? 6.68 -2.861 19.391 1 26.28 20 ASN B C 1
ATOM 1781 O O . ASN B 1 20 ? 7.254 -3.1 20.453 1 26.28 20 ASN B O 1
ATOM 1785 N N . ASN B 1 21 ? 6.453 -1.506 19.375 1 27.52 21 ASN B N 1
ATOM 1786 C CA . ASN B 1 21 ? 7 -0.385 20.125 1 27.52 21 ASN B CA 1
ATOM 1787 C C . ASN B 1 21 ? 8.523 -0.451 20.203 1 27.52 21 ASN B C 1
ATOM 1789 O O . ASN B 1 21 ? 9.141 0.243 21.016 1 27.52 21 ASN B O 1
ATOM 1793 N N . VAL B 1 22 ? 9.273 -1.614 19.984 1 23.48 22 VAL B N 1
ATOM 1794 C CA . VAL B 1 22 ? 10.703 -1.843 20.188 1 23.48 22 VAL B CA 1
ATOM 1795 C C . VAL B 1 22 ? 11.461 -1.523 18.906 1 23.48 22 VAL B C 1
ATOM 1797 O O . VAL B 1 22 ? 11.031 -1.898 17.812 1 23.48 22 VAL B O 1
ATOM 1800 N N . TYR B 1 23 ? 12.391 -0.54 19.125 1 27.64 23 TYR B N 1
ATOM 1801 C CA . TYR B 1 23 ? 13.531 -0.109 18.328 1 27.64 23 TYR B CA 1
ATOM 1802 C C . TYR B 1 23 ? 14.422 -1.291 17.953 1 27.64 23 TYR B C 1
ATOM 1804 O O . TYR B 1 23 ? 14.969 -1.959 18.844 1 27.64 23 TYR B O 1
ATOM 1812 N N . TYR B 1 24 ? 14.242 -2.084 17 1 25.12 24 TYR B N 1
ATOM 1813 C CA . TYR B 1 24 ? 15.438 -2.896 16.844 1 25.12 24 TYR B CA 1
ATOM 1814 C C . TYR B 1 24 ? 16.516 -2.143 16.078 1 25.12 24 TYR B C 1
ATOM 1816 O O . TYR B 1 24 ? 16.281 -1.697 14.953 1 25.12 24 TYR B O 1
ATOM 1824 N N . PRO B 1 25 ? 17.453 -1.596 16.766 1 27.45 25 PRO B N 1
ATOM 1825 C CA . PRO B 1 25 ? 18.641 -0.882 16.281 1 27.45 25 PRO B CA 1
ATOM 1826 C C . PRO B 1 25 ? 19.344 -1.598 15.133 1 27.45 25 PRO B C 1
ATOM 1828 O O . PRO B 1 25 ? 19.359 -2.83 15.078 1 27.45 25 PRO B O 1
ATOM 1831 N N . PHE B 1 26 ? 19.219 -1.07 13.922 1 28.38 26 PHE B N 1
ATOM 1832 C CA . PHE B 1 26 ? 20.156 -1.67 12.969 1 28.38 26 PHE B CA 1
ATOM 1833 C C . PHE B 1 26 ? 21.484 -1.977 13.625 1 28.38 26 PHE B C 1
ATOM 1835 O O . PHE B 1 26 ? 21.922 -1.251 14.523 1 28.38 26 PHE B O 1
ATOM 1842 N N . PRO B 1 27 ? 21.859 -3.152 13.578 1 26.47 27 PRO B N 1
ATOM 1843 C CA . PRO B 1 27 ? 23.25 -3.297 14.031 1 26.47 27 PRO B CA 1
ATOM 1844 C C . PRO B 1 27 ? 24.172 -2.232 13.445 1 26.47 27 PRO B C 1
ATOM 1846 O O . PRO B 1 27 ? 23.984 -1.793 12.312 1 26.47 27 PRO B O 1
ATOM 1849 N N . SER B 1 28 ? 24.812 -1.425 14.281 1 26.33 28 SER B N 1
ATOM 1850 C CA . SER B 1 28 ? 25.938 -0.502 14.188 1 26.33 28 SER B CA 1
ATOM 1851 C C . SER B 1 28 ? 27.016 -1.03 13.242 1 26.33 28 SER B C 1
ATOM 1853 O O . SER B 1 28 ? 28.203 -0.884 13.5 1 26.33 28 SER B O 1
ATOM 1855 N N . GLU B 1 29 ? 26.922 -2.182 12.484 1 26.78 29 GLU B N 1
ATOM 1856 C CA . GLU B 1 29 ? 28.328 -2.34 12.109 1 26.78 29 GLU B CA 1
ATOM 1857 C C . GLU B 1 29 ? 28.828 -1.136 11.312 1 26.78 29 GLU B C 1
ATOM 1859 O O . GLU B 1 29 ? 28.031 -0.291 10.898 1 26.78 29 GLU B O 1
ATOM 1864 N N . ALA B 1 30 ? 29.703 -1.421 10.109 1 25.22 30 ALA B N 1
ATOM 1865 C CA . ALA B 1 30 ? 30.969 -0.86 9.609 1 25.22 30 ALA B CA 1
ATOM 1866 C C . ALA B 1 30 ? 30.719 0.469 8.898 1 25.22 30 ALA B C 1
ATOM 1868 O O . ALA B 1 30 ? 29.641 0.696 8.336 1 25.22 30 ALA B O 1
ATOM 1869 N N . PRO B 1 31 ? 31.719 1.553 8.844 1 24.77 31 PRO B N 1
ATOM 1870 C CA . PRO B 1 31 ? 32.031 2.932 8.461 1 24.77 31 PRO B CA 1
ATOM 1871 C C . PRO B 1 31 ? 31.641 3.244 7.02 1 24.77 31 PRO B C 1
ATOM 1873 O O . PRO B 1 31 ? 31.375 4.402 6.684 1 24.77 31 PRO B O 1
ATOM 1876 N N . SER B 1 32 ? 32 2.443 5.953 1 23.89 32 SER B N 1
ATOM 1877 C CA . SER B 1 32 ? 32.562 3.119 4.781 1 23.89 32 SER B CA 1
ATOM 1878 C C . SER B 1 32 ? 31.469 3.85 4.008 1 23.89 32 SER B C 1
ATOM 1880 O O . SER B 1 32 ? 30.281 3.619 4.234 1 23.89 32 SER B O 1
ATOM 1882 N N . GLN B 1 33 ? 31.641 4.184 2.57 1 25.38 33 GLN B N 1
ATOM 1883 C CA . GLN B 1 33 ? 31.422 5.18 1.525 1 25.38 33 GLN B CA 1
ATOM 1884 C C . GLN B 1 33 ? 30 5.09 0.981 1 25.38 33 GLN B C 1
ATOM 1886 O O . GLN B 1 33 ? 29.547 5.973 0.243 1 25.38 33 GLN B O 1
ATOM 1891 N N . HIS B 1 34 ? 29.344 3.789 0.732 1 23.44 34 HIS B N 1
ATOM 1892 C CA . HIS B 1 34 ? 28.453 3.547 -0.393 1 23.44 34 HIS B CA 1
ATOM 1893 C C . HIS B 1 34 ? 27.047 4.074 -0.102 1 23.44 34 HIS B C 1
ATOM 1895 O O . HIS B 1 34 ? 26.594 4.02 1.039 1 23.44 34 HIS B O 1
ATOM 1901 N N . SER B 1 35 ? 26.516 5.074 -0.85 1 28.64 35 SER B N 1
ATOM 1902 C CA . SER B 1 35 ? 25.188 5.664 -0.996 1 28.64 35 SER B CA 1
ATOM 1903 C C . SER B 1 35 ? 24.094 4.594 -0.935 1 28.64 35 SER B C 1
ATOM 1905 O O . SER B 1 35 ? 23.922 3.828 -1.884 1 28.64 35 SER B O 1
ATOM 1907 N N . SER B 1 36 ? 23.828 3.844 0.185 1 26.84 36 SER B N 1
ATOM 1908 C CA . SER B 1 36 ? 23.078 2.607 0.431 1 26.84 36 SER B CA 1
ATOM 1909 C C . SER B 1 36 ? 21.609 2.752 0.041 1 26.84 36 SER B C 1
ATOM 1911 O O . SER B 1 36 ? 20.938 3.67 0.501 1 26.84 36 SER B O 1
ATOM 1913 N N . CYS B 1 37 ? 21.172 2.322 -1.201 1 29.11 37 CYS B N 1
ATOM 1914 C CA . CYS B 1 37 ? 19.828 1.867 -1.576 1 29.11 37 CYS B CA 1
ATOM 1915 C C . CYS B 1 37 ? 19.188 1.089 -0.438 1 29.11 37 CYS B C 1
ATOM 1917 O O . CYS B 1 37 ? 19.766 0.131 0.075 1 29.11 37 CYS B O 1
ATOM 1919 N N . ILE B 1 38 ? 18.625 1.631 0.457 1 29.31 38 ILE B N 1
ATOM 1920 C CA . ILE B 1 38 ? 17.922 0.866 1.486 1 29.31 38 ILE B CA 1
ATOM 1921 C C . ILE B 1 38 ? 17.375 -0.429 0.886 1 29.31 38 ILE B C 1
ATOM 1923 O O . ILE B 1 38 ? 16.469 -0.402 0.055 1 29.31 38 ILE B O 1
ATOM 1927 N N . THR B 1 39 ? 18.203 -1.385 0.436 1 27.55 39 THR B N 1
ATOM 1928 C CA . THR B 1 39 ? 17.906 -2.775 0.123 1 27.55 39 THR B CA 1
ATOM 1929 C C . THR B 1 39 ? 17.156 -3.438 1.277 1 27.55 39 THR B C 1
ATOM 1931 O O . THR B 1 39 ? 17.688 -3.561 2.381 1 27.55 39 THR B O 1
ATOM 1934 N N . PHE B 1 40 ? 15.852 -3.342 1.404 1 28.03 40 PHE B N 1
ATOM 1935 C CA . PHE B 1 40 ? 15.133 -4.359 2.164 1 28.03 40 PHE B CA 1
ATOM 1936 C C . PHE B 1 40 ? 15.688 -5.746 1.876 1 28.03 40 PHE B C 1
ATOM 1938 O O . PHE B 1 40 ? 15.586 -6.242 0.752 1 28.03 40 PHE B O 1
ATOM 1945 N N . GLN B 1 41 ? 16.688 -6.133 2.506 1 26.53 41 GLN B N 1
ATOM 1946 C CA . GLN B 1 41 ? 17.25 -7.477 2.488 1 26.53 41 GLN B CA 1
ATOM 1947 C C . GLN B 1 41 ? 16.188 -8.523 2.824 1 26.53 41 GLN B C 1
ATOM 1949 O O . GLN B 1 41 ? 15.727 -8.609 3.967 1 26.53 41 GLN B O 1
ATOM 1954 N N . SER B 1 42 ? 15.055 -8.844 2.043 1 26.66 42 SER B N 1
ATOM 1955 C CA . SER B 1 42 ? 14.508 -10.195 2.053 1 26.66 42 SER B CA 1
ATOM 1956 C C . SER B 1 42 ? 15.617 -11.242 2.035 1 26.66 42 SER B C 1
ATOM 1958 O O . SER B 1 42 ? 16.734 -10.969 1.581 1 26.66 42 SER B O 1
ATOM 1960 N N . HIS B 1 43 ? 15.602 -12.164 3.021 1 26.14 43 HIS B N 1
ATOM 1961 C CA . HIS B 1 43 ? 16.297 -13.438 2.84 1 26.14 43 HIS B CA 1
ATOM 1962 C C . HIS B 1 43 ? 16.281 -13.867 1.376 1 26.14 43 HIS B C 1
ATOM 1964 O O . HIS B 1 43 ? 15.375 -13.508 0.627 1 26.14 43 HIS B O 1
ATOM 1970 N N . PRO B 1 44 ? 17.422 -14.469 0.872 1 26.22 44 PRO B N 1
ATOM 1971 C CA . PRO B 1 44 ? 17.719 -14.93 -0.487 1 26.22 44 PRO B CA 1
ATOM 1972 C C . PRO B 1 44 ? 16.719 -15.953 -0.998 1 26.22 44 PRO B C 1
ATOM 1974 O O . PRO B 1 44 ? 17.031 -16.75 -1.882 1 26.22 44 PRO B O 1
ATOM 1977 N N . ALA B 1 45 ? 15.492 -16.156 -0.69 1 24.88 45 ALA B N 1
ATOM 1978 C CA . ALA B 1 45 ? 15.047 -17.219 -1.6 1 24.88 45 ALA B CA 1
ATOM 1979 C C . ALA B 1 45 ? 15.445 -16.906 -3.039 1 24.88 45 ALA B C 1
ATOM 1981 O O . ALA B 1 45 ? 15.547 -15.727 -3.418 1 24.88 45 ALA B O 1
ATOM 1982 N N . SER B 1 46 ? 15.844 -17.812 -3.977 1 26.86 46 SER B N 1
ATOM 1983 C CA . SER B 1 46 ? 16.281 -17.891 -5.363 1 26.86 46 SER B CA 1
ATOM 1984 C C . SER B 1 46 ? 15.383 -17.078 -6.281 1 26.86 46 SER B C 1
ATOM 1986 O O . SER B 1 46 ? 14.508 -17.641 -6.953 1 26.86 46 SER B O 1
ATOM 1988 N N . ALA B 1 47 ? 14.633 -16.203 -5.844 1 27.53 47 ALA B N 1
ATOM 1989 C CA . ALA B 1 47 ? 13.781 -15.664 -6.902 1 27.53 47 ALA B CA 1
ATOM 1990 C C . ALA B 1 47 ? 14.617 -15.125 -8.062 1 27.53 47 ALA B C 1
ATOM 1992 O O . ALA B 1 47 ? 15.75 -14.68 -7.855 1 27.53 47 ALA B O 1
ATOM 1993 N N . PRO B 1 48 ? 14.195 -15.305 -9.32 1 26.12 48 PRO B N 1
ATOM 1994 C CA . PRO B 1 48 ? 14.883 -14.836 -10.523 1 26.12 48 PRO B CA 1
ATOM 1995 C C . PRO B 1 48 ? 15.18 -13.336 -10.492 1 26.12 48 PRO B C 1
ATOM 1997 O O . PRO B 1 48 ? 14.5 -12.586 -9.781 1 26.12 48 PRO B O 1
ATOM 2000 N N . ALA B 1 49 ? 16.297 -12.82 -11.117 1 28.89 49 ALA B N 1
ATOM 2001 C CA . ALA B 1 49 ? 17.109 -11.625 -11.289 1 28.89 49 ALA B CA 1
ATOM 2002 C C . ALA B 1 49 ? 16.25 -10.422 -11.672 1 28.89 49 ALA B C 1
ATOM 2004 O O . ALA B 1 49 ? 16.484 -9.305 -11.203 1 28.89 49 ALA B O 1
ATOM 2005 N N . GLY B 1 50 ? 15.523 -10.234 -12.867 1 29.17 50 GLY B N 1
ATOM 2006 C CA . GLY B 1 50 ? 15.539 -9.062 -13.734 1 29.17 50 GLY B CA 1
ATOM 2007 C C . GLY B 1 50 ? 14.625 -7.949 -13.25 1 29.17 50 GLY B C 1
ATOM 2008 O O . GLY B 1 50 ? 14.352 -6.996 -13.984 1 29.17 50 GLY B O 1
ATOM 2009 N N . MET B 1 51 ? 13.57 -8.078 -12.438 1 32.25 51 MET B N 1
ATOM 2010 C CA . MET B 1 51 ? 12.711 -6.898 -12.508 1 32.25 51 MET B CA 1
ATOM 2011 C C . MET B 1 51 ? 13.43 -5.672 -11.953 1 32.25 51 MET B C 1
ATOM 2013 O O . MET B 1 51 ? 14.102 -5.75 -10.93 1 32.25 51 MET B O 1
ATOM 2017 N N . PRO B 1 52 ? 13.688 -4.562 -12.766 1 36.5 52 PRO B N 1
ATOM 2018 C CA . PRO B 1 52 ? 14.297 -3.332 -12.266 1 36.5 52 P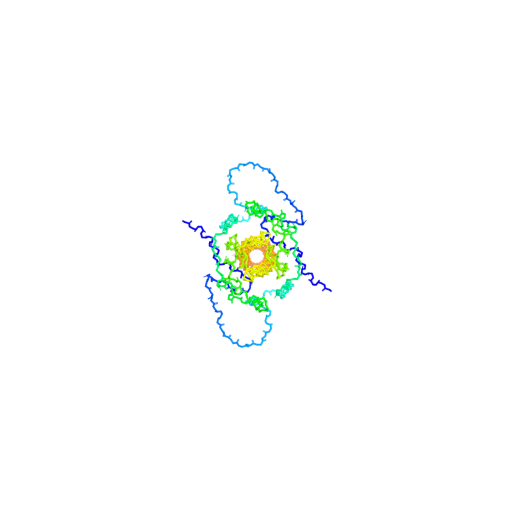RO B CA 1
ATOM 2019 C C . PRO B 1 52 ? 13.703 -2.871 -10.938 1 36.5 52 PRO B C 1
ATOM 2021 O O . PRO B 1 52 ? 12.477 -2.889 -10.766 1 36.5 52 PRO B O 1
ATOM 2024 N N . GLY B 1 53 ? 14.078 -3.193 -9.867 1 37.47 53 GLY B N 1
ATOM 2025 C CA . GLY B 1 53 ? 13.758 -2.752 -8.516 1 37.47 53 GLY B CA 1
ATOM 2026 C C . GLY B 1 53 ? 13.43 -1.274 -8.438 1 37.47 53 GLY B C 1
ATOM 2027 O O . GLY B 1 53 ? 14.133 -0.44 -9.008 1 37.47 53 GLY B O 1
ATOM 2028 N N . ALA B 1 54 ? 12.164 -0.799 -8.617 1 43.09 54 ALA B N 1
ATOM 2029 C CA . ALA B 1 54 ? 11.812 0.61 -8.461 1 43.09 54 ALA B CA 1
ATOM 2030 C C . ALA B 1 54 ? 12.688 1.279 -7.398 1 43.09 54 ALA B C 1
ATOM 2032 O O . ALA B 1 54 ? 12.68 0.87 -6.234 1 43.09 54 ALA B O 1
ATOM 2033 N N . CYS B 1 55 ? 13.844 1.69 -7.711 1 46.25 55 CYS B N 1
ATOM 2034 C CA . CYS B 1 55 ? 14.742 2.48 -6.879 1 46.25 55 CYS B CA 1
ATOM 2035 C C . CYS B 1 55 ? 14.039 3.721 -6.34 1 46.25 55 CYS B C 1
ATOM 2037 O O . CYS B 1 55 ? 13.594 4.574 -7.113 1 46.25 55 CYS B O 1
ATOM 2039 N N . PHE B 1 56 ? 13.156 3.564 -5.316 1 54 56 PHE B N 1
ATOM 2040 C CA . PHE B 1 56 ? 12.625 4.762 -4.68 1 54 56 PHE B CA 1
ATOM 2041 C C . PHE B 1 56 ? 13.75 5.641 -4.148 1 54 56 PHE B C 1
ATOM 2043 O O . PHE B 1 56 ? 14.68 5.145 -3.506 1 54 56 PHE B O 1
ATOM 2050 N N . PRO B 1 57 ? 13.898 6.734 -4.754 1 56.25 57 PRO B N 1
ATOM 2051 C CA . PRO B 1 57 ? 14.922 7.656 -4.258 1 56.25 57 PRO B CA 1
ATOM 2052 C C . PRO B 1 57 ? 14.93 7.766 -2.734 1 56.25 57 PRO B C 1
ATOM 2054 O O . PRO B 1 57 ? 13.922 7.48 -2.086 1 56.25 57 PRO B O 1
ATOM 2057 N N . ALA B 1 58 ? 16.141 8.047 -2.213 1 64.31 58 ALA B N 1
ATOM 2058 C CA . ALA B 1 58 ? 16.312 8.289 -0.782 1 64.31 58 ALA B CA 1
ATOM 2059 C C . ALA B 1 58 ? 15.422 9.445 -0.321 1 64.31 58 ALA B C 1
ATOM 2061 O O . ALA B 1 58 ? 15.32 10.469 -1.004 1 64.31 58 ALA B O 1
ATOM 2062 N N . PHE B 1 59 ? 14.688 9.203 0.631 1 76.75 59 PHE B N 1
ATOM 2063 C CA . PHE B 1 59 ? 13.758 10.203 1.138 1 76.75 59 PHE B CA 1
ATOM 2064 C C . PHE B 1 59 ? 14.5 11.273 1.938 1 76.75 59 PHE B C 1
ATOM 2066 O O . PHE B 1 59 ? 15.344 10.945 2.775 1 76.75 59 PHE B O 1
ATOM 2073 N N . LYS B 1 60 ? 14.281 12.562 1.497 1 79 60 LYS B N 1
ATOM 2074 C CA . LYS B 1 60 ? 14.727 13.727 2.258 1 79 60 LYS B CA 1
ATOM 2075 C C . LYS B 1 60 ? 13.641 14.789 2.322 1 79 60 LYS B C 1
ATOM 2077 O O . LYS B 1 60 ? 12.914 15 1.351 1 79 60 LYS B O 1
ATOM 2082 N N . PHE B 1 61 ? 13.609 15.352 3.527 1 85.06 61 PHE B N 1
ATOM 2083 C CA . PHE B 1 61 ? 12.625 16.422 3.645 1 85.06 61 PHE B CA 1
ATOM 2084 C C . PHE B 1 61 ? 13.055 17.641 2.838 1 85.06 61 PHE B C 1
ATOM 2086 O O . PHE B 1 61 ? 14.234 18 2.824 1 85.06 61 PHE B O 1
ATOM 2093 N N . ARG B 1 62 ? 12.117 18.219 2.205 1 82.56 62 ARG B N 1
ATOM 2094 C CA . ARG B 1 62 ? 12.359 19.422 1.423 1 82.56 62 ARG B CA 1
ATOM 2095 C C . ARG B 1 62 ? 12.289 20.672 2.303 1 82.56 62 ARG B C 1
ATOM 2097 O O . ARG B 1 62 ? 11.609 20.672 3.328 1 82.56 62 ARG B O 1
ATOM 2104 N N . SER B 1 63 ? 13.031 21.625 1.826 1 82.75 63 SER B N 1
ATOM 2105 C CA . SER B 1 63 ? 12.938 22.922 2.506 1 82.75 63 SER B CA 1
ATOM 2106 C C . SER B 1 63 ? 11.625 23.609 2.184 1 82.75 63 SER B C 1
ATOM 2108 O O . SER B 1 63 ? 11.094 23.469 1.08 1 82.75 63 SER B O 1
ATOM 2110 N N . ARG B 1 64 ? 11.094 24.297 3.227 1 82.12 64 ARG B N 1
ATOM 2111 C CA . ARG B 1 64 ? 9.859 25.047 3.031 1 82.12 64 ARG B CA 1
ATOM 2112 C C . ARG B 1 64 ? 10.148 26.469 2.545 1 82.12 64 ARG B C 1
ATOM 2114 O O . ARG B 1 64 ? 10.516 27.344 3.334 1 82.12 64 ARG B O 1
ATOM 2121 N N . GLN B 1 65 ? 10.133 26.672 1.201 1 80.5 65 GLN B N 1
ATOM 2122 C CA . GLN B 1 65 ? 10.5 27.984 0.675 1 80.5 65 GLN B CA 1
ATOM 2123 C C . GLN B 1 65 ? 9.375 28.562 -0.168 1 80.5 65 GLN B C 1
ATOM 2125 O O . GLN B 1 65 ? 9.438 29.734 -0.579 1 80.5 65 GLN B O 1
ATOM 2130 N N . GLU B 1 66 ? 8.312 27.875 -0.212 1 84.62 66 GLU B N 1
ATOM 2131 C CA . GLU B 1 66 ? 7.223 28.344 -1.062 1 84.62 66 GLU B CA 1
ATOM 2132 C C . GLU B 1 66 ? 6.336 29.328 -0.323 1 84.62 66 GLU B C 1
ATOM 2134 O O . GLU B 1 66 ? 6.039 29.156 0.86 1 84.62 66 GLU B O 1
ATOM 2139 N N . PRO B 1 67 ? 6.094 30.406 -1.053 1 89.44 67 PRO B N 1
ATOM 2140 C CA . PRO B 1 67 ? 5.188 31.375 -0.416 1 89.44 67 PRO B CA 1
ATOM 2141 C C . PRO B 1 67 ? 3.777 30.812 -0.23 1 89.44 67 PRO B C 1
ATOM 2143 O O . PRO B 1 67 ? 3.338 29.969 -1.004 1 89.44 67 PRO B O 1
ATOM 2146 N N . VAL B 1 68 ? 3.127 31.375 0.701 1 90.62 68 VAL B N 1
ATOM 2147 C CA . VAL B 1 68 ? 1.777 30.922 1.007 1 90.62 68 VAL B CA 1
ATOM 2148 C C . VAL B 1 68 ? 0.776 31.594 0.071 1 90.62 68 VAL B C 1
ATOM 2150 O O . VAL B 1 68 ? 0.85 32.781 -0.164 1 90.62 68 VAL B O 1
ATOM 2153 N N . ASP B 1 69 ? -0.073 30.812 -0.488 1 91.44 69 ASP B N 1
ATOM 2154 C CA . ASP B 1 69 ? -1.199 31.344 -1.25 1 91.44 69 ASP B CA 1
ATOM 2155 C C . ASP B 1 69 ? -2.389 31.641 -0.338 1 91.44 69 ASP B C 1
ATOM 2157 O O . ASP B 1 69 ? -3.375 30.906 -0.34 1 91.44 69 ASP B O 1
ATOM 2161 N N . TRP B 1 70 ? -2.432 32.781 0.284 1 92.81 70 TRP B N 1
ATOM 2162 C CA . TRP B 1 70 ? -3.434 33.125 1.287 1 92.81 70 TRP B CA 1
ATOM 2163 C C . TRP B 1 70 ? -4.812 33.25 0.653 1 92.81 70 TRP B C 1
ATOM 2165 O O . TRP B 1 70 ? -5.82 32.875 1.262 1 92.81 70 TRP B O 1
ATOM 2175 N N . ARG B 1 71 ? -4.781 33.781 -0.557 1 94.31 71 ARG B N 1
ATOM 2176 C CA . ARG B 1 71 ? -6.055 33.906 -1.254 1 94.31 71 ARG B CA 1
ATOM 2177 C C . ARG B 1 71 ? -6.727 32.562 -1.472 1 94.31 71 ARG B C 1
ATOM 2179 O O . ARG B 1 71 ? -7.922 32.406 -1.214 1 94.31 71 ARG B O 1
ATOM 2186 N N . ARG B 1 72 ? -5.965 31.672 -1.886 1 94.31 72 ARG B N 1
ATOM 2187 C CA . ARG B 1 72 ? -6.473 30.328 -2.133 1 94.31 72 ARG B CA 1
ATOM 2188 C C . ARG B 1 72 ? -6.973 29.688 -0.843 1 94.31 72 ARG B C 1
ATOM 2190 O O . ARG B 1 72 ? -8.07 29.125 -0.805 1 94.31 72 ARG B O 1
ATOM 2197 N N . ILE B 1 73 ? -6.238 29.781 0.215 1 95.5 73 ILE B N 1
ATOM 2198 C CA . ILE B 1 73 ? -6.57 29.172 1.494 1 95.5 73 ILE B CA 1
ATOM 2199 C C . ILE B 1 73 ? -7.809 29.844 2.086 1 95.5 73 ILE B C 1
ATOM 2201 O O . ILE B 1 73 ? -8.68 29.172 2.646 1 95.5 73 ILE B O 1
ATOM 2205 N N . SER B 1 74 ? -7.898 31.109 1.932 1 95.94 74 SER B N 1
ATOM 2206 C CA . SER B 1 74 ? -9.023 31.875 2.477 1 95.94 74 SER B CA 1
ATOM 2207 C C . SER B 1 74 ? -10.336 31.469 1.817 1 95.94 74 SER B C 1
ATOM 2209 O O . SER B 1 74 ? -11.391 31.469 2.461 1 95.94 74 SER B O 1
ATOM 2211 N N . ALA B 1 75 ? -10.273 31.078 0.569 1 96.12 75 ALA B N 1
ATOM 2212 C CA . ALA B 1 75 ? -11.461 30.75 -0.21 1 96.12 75 ALA B CA 1
ATOM 2213 C C . ALA B 1 75 ? -11.984 29.359 0.158 1 96.12 75 ALA B C 1
ATOM 2215 O O . ALA B 1 75 ? -13.125 29.016 -0.158 1 96.12 75 ALA B O 1
ATOM 2216 N N . ILE B 1 76 ? -11.25 28.609 0.833 1 96.25 76 ILE B N 1
ATOM 2217 C CA . ILE B 1 76 ? -11.625 27.234 1.124 1 96.25 76 ILE B CA 1
ATOM 2218 C C . ILE B 1 76 ? -12.508 27.188 2.367 1 96.25 76 ILE B C 1
ATOM 2220 O O . ILE B 1 76 ? -12.188 27.812 3.387 1 96.25 76 ILE B O 1
ATOM 2224 N N . ASP B 1 77 ? -13.695 26.594 2.287 1 96.5 77 ASP B N 1
ATOM 2225 C CA . ASP B 1 77 ? -14.523 26.266 3.443 1 96.5 77 ASP B CA 1
ATOM 2226 C C . ASP B 1 77 ? -14.102 24.938 4.059 1 96.5 77 ASP B C 1
ATOM 2228 O O . ASP B 1 77 ? -14.562 23.875 3.631 1 96.5 77 ASP B O 1
ATOM 2232 N N . VAL B 1 78 ? -13.312 24.984 5.105 1 95.44 78 VAL B N 1
ATOM 2233 C CA . VAL B 1 78 ? -12.672 23.812 5.68 1 95.44 78 VAL B CA 1
ATOM 2234 C C . VAL B 1 78 ? -13.727 22.906 6.32 1 95.44 78 VAL B C 1
ATOM 2236 O O . VAL B 1 78 ? -13.609 21.688 6.285 1 95.44 78 VAL B O 1
ATOM 2239 N N . GLU B 1 79 ? -14.781 23.5 6.938 1 93.12 79 GLU B N 1
ATOM 2240 C CA . GLU B 1 79 ? -15.852 22.719 7.547 1 93.12 79 GLU B CA 1
ATOM 2241 C C . GLU B 1 79 ? -16.609 21.906 6.5 1 93.12 79 GLU B C 1
ATOM 2243 O O . GLU B 1 79 ? -16.938 20.75 6.73 1 93.12 79 GLU B O 1
ATOM 2248 N N . LYS B 1 80 ? -16.844 22.453 5.438 1 94.5 80 LYS B N 1
ATOM 2249 C CA . LYS B 1 80 ? -17.516 21.766 4.34 1 94.5 80 LYS B CA 1
ATOM 2250 C C . LYS B 1 80 ? -16.625 20.641 3.777 1 94.5 80 LYS B C 1
ATOM 2252 O O . LYS B 1 80 ? -17.125 19.562 3.451 1 94.5 80 LYS B O 1
ATOM 2257 N N . VAL B 1 81 ? -15.344 20.969 3.676 1 93.56 81 VAL B N 1
ATOM 2258 C CA . VAL B 1 81 ? -14.406 19.969 3.182 1 93.56 81 VAL B CA 1
ATOM 2259 C C . VAL B 1 81 ? -14.445 18.734 4.078 1 93.56 81 VAL B C 1
ATOM 2261 O O . VAL B 1 81 ? -14.484 17.609 3.59 1 93.56 81 VAL B O 1
ATOM 2264 N N . ALA B 1 82 ? -14.445 18.906 5.348 1 91.38 82 ALA B N 1
ATOM 2265 C CA . ALA B 1 82 ? -14.445 17.797 6.309 1 91.38 82 ALA B CA 1
ATOM 2266 C C . ALA B 1 82 ? -15.773 17.047 6.285 1 91.38 82 ALA B C 1
ATOM 2268 O O . ALA B 1 82 ? -15.797 15.82 6.219 1 91.38 82 ALA B O 1
ATOM 2269 N N . SER B 1 83 ? -16.906 17.781 6.312 1 90.88 83 SER B N 1
ATOM 2270 C CA . SER B 1 83 ? -18.234 17.172 6.422 1 90.88 83 SER B CA 1
ATOM 2271 C C . SER B 1 83 ? -18.594 16.422 5.148 1 90.88 83 SER B C 1
ATOM 2273 O O . SER B 1 83 ? -19.234 15.367 5.207 1 90.88 83 SER B O 1
ATOM 2275 N N . GLU B 1 84 ? -18.188 16.906 3.979 1 88.69 84 GLU B N 1
ATOM 2276 C CA . GLU B 1 84 ? -18.547 16.297 2.701 1 88.69 84 GLU B CA 1
ATOM 2277 C C . GLU B 1 84 ? -17.453 15.352 2.205 1 88.69 84 GLU B C 1
ATOM 2279 O O . GLU B 1 84 ? -17.547 14.805 1.105 1 88.69 84 GLU B O 1
ATOM 2284 N N . LEU B 1 85 ? -16.516 15.266 3.035 1 85.62 85 LEU B N 1
ATOM 2285 C CA . LEU B 1 85 ? -15.406 14.398 2.658 1 85.62 85 LEU B CA 1
ATOM 2286 C C . LEU B 1 85 ? -14.859 14.773 1.285 1 85.62 85 LEU B C 1
ATOM 2288 O O . LEU B 1 85 ? -14.711 13.922 0.413 1 85.62 85 LEU B O 1
ATOM 2292 N N . ASP B 1 86 ? -14.586 16.062 1.12 1 87.88 86 ASP B N 1
ATOM 2293 C CA . ASP B 1 86 ? -14.102 16.578 -0.151 1 87.88 86 ASP B CA 1
ATOM 2294 C C . ASP B 1 86 ? -12.594 16.344 -0.301 1 87.88 86 ASP B C 1
ATOM 2296 O O . ASP B 1 86 ? -11.797 17.266 -0.168 1 87.88 86 ASP B O 1
ATOM 2300 N N . PHE B 1 87 ? -12.258 15.281 -0.723 1 85.75 87 PHE B N 1
ATOM 2301 C CA . PHE B 1 87 ? -10.859 14.867 -0.833 1 85.75 87 PHE B CA 1
ATOM 2302 C C . PHE B 1 87 ? -10.18 15.57 -1.999 1 85.75 87 PHE B C 1
ATOM 2304 O O . PHE B 1 87 ? -8.961 15.758 -1.989 1 85.75 87 PHE B O 1
ATOM 2311 N N . ILE B 1 88 ? -10.953 15.977 -2.947 1 82.88 88 ILE B N 1
ATOM 2312 C CA . ILE B 1 88 ? -10.398 16.656 -4.113 1 82.88 88 ILE B CA 1
ATOM 2313 C C . ILE B 1 88 ? -9.797 18 -3.691 1 82.88 88 ILE B C 1
ATOM 2315 O O . ILE B 1 88 ? -8.664 18.312 -4.062 1 82.88 88 ILE B O 1
ATOM 2319 N N . THR B 1 89 ? -10.508 18.625 -2.904 1 90.06 89 THR B N 1
ATOM 2320 C CA . THR B 1 89 ? -10.008 19.906 -2.42 1 90.06 89 THR B CA 1
ATOM 2321 C C . THR B 1 89 ? -8.719 19.719 -1.62 1 90.06 89 THR B C 1
ATOM 2323 O O . THR B 1 89 ? -7.777 20.5 -1.758 1 90.06 89 THR B O 1
ATOM 2326 N N . LEU B 1 90 ? -8.68 18.75 -0.734 1 90.5 90 LEU B N 1
ATOM 2327 C CA . LEU B 1 90 ? -7.469 18.453 0.028 1 90.5 90 LEU B CA 1
ATOM 2328 C C . LEU B 1 90 ? -6.297 18.156 -0.904 1 90.5 90 LEU B C 1
ATOM 2330 O O . LEU B 1 90 ? -5.207 18.719 -0.728 1 90.5 90 LEU B O 1
ATOM 2334 N N . GLN B 1 91 ? -6.613 17.422 -1.893 1 87.19 91 GLN B N 1
ATOM 2335 C CA . GLN B 1 91 ? -5.586 17.031 -2.85 1 87.19 91 GLN B CA 1
ATOM 2336 C C . GLN B 1 91 ? -5.059 18.234 -3.621 1 87.19 91 GLN B C 1
ATOM 2338 O O . GLN B 1 91 ? -3.85 18.375 -3.816 1 87.19 91 GLN B O 1
ATOM 2343 N N . GLU B 1 92 ? -5.879 19.016 -3.996 1 87.06 92 GLU B N 1
ATOM 2344 C CA . GLU B 1 92 ? -5.504 20.172 -4.797 1 87.06 92 GLU B CA 1
ATOM 2345 C C . GLU B 1 92 ? -4.648 21.141 -3.99 1 87.06 92 GLU B C 1
ATOM 2347 O O . GLU B 1 92 ? -3.934 21.969 -4.562 1 87.06 92 GLU B O 1
ATOM 2352 N N . ASN B 1 93 ? -4.723 21.031 -2.697 1 91.38 93 ASN B N 1
ATOM 2353 C CA . ASN B 1 93 ? -4.043 22.031 -1.872 1 91.38 93 ASN B CA 1
ATOM 2354 C C . ASN B 1 93 ? -2.912 21.406 -1.061 1 91.38 93 ASN B C 1
ATOM 2356 O O . ASN B 1 93 ? -2.178 22.109 -0.367 1 91.38 93 ASN B O 1
ATOM 2360 N N . ILE B 1 94 ? -2.732 20.156 -1.146 1 91.5 94 ILE B N 1
ATOM 2361 C CA . ILE B 1 94 ? -1.792 19.422 -0.308 1 91.5 94 ILE B CA 1
ATOM 2362 C C . ILE B 1 94 ? -0.382 19.969 -0.511 1 91.5 94 ILE B C 1
ATOM 2364 O O . ILE B 1 94 ? 0.354 20.188 0.456 1 91.5 94 ILE B O 1
ATOM 2368 N N . VAL B 1 95 ? 0.013 20.266 -1.687 1 88 95 VAL B N 1
ATOM 2369 C CA . VAL B 1 95 ? 1.368 20.719 -1.98 1 88 95 VAL B CA 1
ATOM 2370 C C . VAL B 1 95 ? 1.577 22.109 -1.407 1 88 95 VAL B C 1
ATOM 2372 O O . VAL B 1 95 ? 2.576 22.375 -0.731 1 88 95 VAL B O 1
ATOM 2375 N N . ASN B 1 96 ? 0.644 22.891 -1.668 1 90.12 96 ASN B N 1
ATOM 2376 C CA . ASN B 1 96 ? 0.738 24.266 -1.178 1 90.12 96 ASN B CA 1
ATOM 2377 C C . ASN B 1 96 ? 0.83 24.312 0.344 1 90.12 96 ASN B C 1
ATOM 2379 O O . ASN B 1 96 ? 1.64 25.047 0.899 1 90.12 96 ASN B O 1
ATOM 2383 N N . VAL B 1 97 ? 0.015 23.547 0.994 1 94.38 97 VAL B N 1
ATOM 2384 C CA . VAL B 1 97 ? -0.038 23.531 2.453 1 94.38 97 VAL B CA 1
ATOM 2385 C C . VAL B 1 97 ? 1.224 22.875 3.01 1 94.38 97 VAL B C 1
ATOM 2387 O O . VAL B 1 97 ? 1.798 23.359 3.99 1 94.38 97 VAL B O 1
ATOM 2390 N N . THR B 1 98 ? 1.69 21.844 2.379 1 93.5 98 THR B N 1
ATOM 2391 C CA . THR B 1 98 ? 2.781 21.031 2.895 1 93.5 98 THR B CA 1
ATOM 2392 C C . THR B 1 98 ? 4.117 21.75 2.74 1 93.5 98 THR B C 1
ATOM 2394 O O . THR B 1 98 ? 4.988 21.641 3.607 1 93.5 98 THR B O 1
ATOM 2397 N N . PHE B 1 99 ? 4.293 22.609 1.76 1 91.31 99 PHE B N 1
ATOM 2398 C CA . PHE B 1 99 ? 5.637 23.109 1.466 1 91.31 99 PHE B CA 1
ATOM 2399 C C . PHE B 1 99 ? 5.707 24.609 1.637 1 91.31 99 PHE B C 1
ATOM 2401 O O . PHE B 1 99 ? 6.766 25.219 1.445 1 91.31 99 PHE B O 1
ATOM 2408 N N . CYS B 1 100 ? 4.664 25.188 2.039 1 93.62 100 CYS B N 1
ATOM 2409 C CA . CYS B 1 100 ? 4.652 26.641 2.236 1 93.62 100 CYS B CA 1
ATOM 2410 C C . CYS B 1 100 ? 5.5 27.031 3.441 1 93.62 100 CYS B C 1
ATOM 2412 O O . CYS B 1 100 ? 5.723 26.219 4.34 1 93.62 100 CYS B O 1
ATOM 2414 N N . ASP B 1 101 ? 6.02 28.234 3.387 1 94.44 101 ASP B N 1
ATOM 2415 C CA . ASP B 1 101 ? 6.785 28.797 4.496 1 94.44 101 ASP B CA 1
ATOM 2416 C C . ASP B 1 101 ? 5.961 29.812 5.273 1 94.44 101 ASP B C 1
ATOM 2418 O O . ASP B 1 101 ? 5.59 30.859 4.734 1 94.44 101 ASP B O 1
ATOM 2422 N N . VAL B 1 102 ? 5.73 29.484 6.543 1 92.62 102 VAL B N 1
ATOM 2423 C CA . VAL B 1 102 ? 4.93 30.391 7.359 1 92.62 102 VAL B CA 1
ATOM 2424 C C . VAL B 1 102 ? 5.805 31.047 8.43 1 92.62 102 VAL B C 1
ATOM 2426 O O . VAL B 1 102 ? 5.297 31.656 9.367 1 92.62 102 VAL B O 1
ATOM 2429 N N . GLY B 1 103 ? 7.09 30.953 8.305 1 90.69 103 GLY B N 1
ATOM 2430 C CA . GLY B 1 103 ? 8.016 31.438 9.32 1 90.69 103 GLY B CA 1
ATOM 2431 C C . GLY B 1 103 ? 8.016 32.938 9.461 1 90.69 103 GLY B C 1
ATOM 2432 O O . GLY B 1 103 ? 8.344 33.469 10.523 1 90.69 103 GLY B O 1
ATOM 2433 N N . LYS B 1 104 ? 7.586 33.656 8.461 1 89.81 104 LYS B N 1
ATOM 2434 C CA . LYS B 1 104 ? 7.656 35.125 8.469 1 89.81 104 LYS B CA 1
ATOM 2435 C C . LYS B 1 104 ? 6.285 35.719 8.742 1 89.81 104 LYS B C 1
ATOM 2437 O O . LYS B 1 104 ? 6.105 36.938 8.609 1 89.81 104 LYS B O 1
ATOM 2442 N N . GLU B 1 105 ? 5.359 34.938 9.117 1 92 105 GLU B N 1
ATOM 2443 C CA . GLU B 1 105 ? 4.012 35.438 9.359 1 92 105 GLU B CA 1
ATOM 2444 C C . GLU B 1 105 ? 3.947 36.25 10.648 1 92 105 GLU B C 1
ATOM 2446 O O . GLU B 1 105 ? 4.68 35.969 11.602 1 92 105 GLU B O 1
ATOM 2451 N N . ARG B 1 106 ? 3.086 37.281 10.609 1 94.44 106 ARG B N 1
ATOM 2452 C CA . ARG B 1 106 ? 2.924 38.156 11.75 1 94.44 106 ARG B CA 1
ATOM 2453 C C . ARG B 1 106 ? 1.455 38.312 12.133 1 94.44 106 ARG B C 1
ATOM 2455 O O . ARG B 1 106 ? 0.568 38.094 11.305 1 94.44 106 ARG B O 1
ATOM 2462 N N . CYS B 1 107 ? 1.265 38.625 13.414 1 95.31 107 CYS B N 1
ATOM 2463 C CA . CYS B 1 107 ? -0.087 38.906 13.883 1 95.31 107 CYS B CA 1
ATOM 2464 C C . CYS B 1 107 ? -0.697 40.094 13.156 1 95.31 107 CYS B C 1
ATOM 2466 O O . CYS B 1 107 ? -0.062 41.125 13.031 1 95.31 107 CYS B O 1
ATOM 2468 N N . PRO B 1 108 ? -1.896 39.969 12.656 1 93.88 108 PRO B N 1
ATOM 2469 C CA . PRO B 1 108 ? -2.516 41.062 11.906 1 93.88 108 PRO B CA 1
ATOM 2470 C C . PRO B 1 108 ? -2.838 42.281 12.789 1 93.88 108 PRO B C 1
ATOM 2472 O O . PRO B 1 108 ? -3.01 43.406 12.281 1 93.88 108 PRO B O 1
ATOM 2475 N N . TYR B 1 109 ? -2.873 42.188 14.102 1 94.31 109 TYR B N 1
ATOM 2476 C CA . TYR B 1 109 ? -3.27 43.25 15.023 1 94.31 109 TYR B CA 1
ATOM 2477 C C . TYR B 1 109 ? -2.049 44 15.562 1 94.31 109 TYR B C 1
ATOM 2479 O O . TYR B 1 109 ? -2.016 45.219 15.57 1 94.31 109 TYR B O 1
ATOM 2487 N N . CYS B 1 110 ? -1.017 43.344 16.094 1 96.81 110 CYS B N 1
ATOM 2488 C CA . CYS B 1 110 ? 0.12 43.969 16.75 1 96.81 110 CYS B CA 1
ATOM 2489 C C . CYS B 1 110 ? 1.377 43.875 15.891 1 96.81 110 CYS B C 1
ATOM 2491 O O . CYS B 1 110 ? 2.414 44.438 16.219 1 96.81 110 CYS B O 1
ATOM 2493 N N . GLN B 1 111 ? 1.365 43.094 14.836 1 95.12 111 GLN B N 1
ATOM 2494 C CA . GLN B 1 111 ? 2.436 42.938 13.852 1 95.12 111 GLN B CA 1
ATOM 2495 C C . GLN B 1 111 ? 3.641 42.219 14.461 1 95.12 111 GLN B C 1
ATOM 2497 O O . GLN B 1 111 ? 4.727 42.219 13.875 1 95.12 111 GLN B O 1
ATOM 2502 N N . ASN B 1 112 ? 3.49 41.688 15.656 1 95.25 112 ASN B N 1
ATOM 2503 C CA . ASN B 1 112 ? 4.52 40.844 16.219 1 95.25 112 ASN B CA 1
ATOM 2504 C C . ASN B 1 112 ? 4.527 39.469 15.57 1 95.25 112 ASN B C 1
ATOM 2506 O O . ASN B 1 112 ? 3.547 39.062 14.938 1 95.25 112 ASN B O 1
ATOM 2510 N N . PRO B 1 113 ? 5.676 38.812 15.664 1 94.81 113 PRO B N 1
ATOM 2511 C CA . PRO B 1 113 ? 5.746 37.469 15.086 1 94.81 113 PRO B CA 1
ATOM 2512 C C . PRO B 1 113 ? 4.742 36.5 15.711 1 94.81 113 PRO B C 1
ATOM 2514 O O . PRO B 1 113 ? 4.441 36.594 16.906 1 94.81 113 PRO B O 1
ATOM 2517 N N . VAL B 1 114 ? 4.234 35.625 14.891 1 94.81 114 VAL B N 1
ATOM 2518 C CA . VAL B 1 114 ? 3.311 34.594 15.352 1 94.81 114 VAL B CA 1
ATOM 2519 C C . VAL B 1 114 ? 4.004 33.719 16.391 1 94.81 114 VAL B C 1
ATOM 2521 O O . VAL B 1 114 ? 5.23 33.594 16.375 1 94.81 114 VAL B O 1
ATOM 2524 N N . ASP B 1 115 ? 3.209 33.156 17.344 1 94.38 115 ASP B N 1
ATOM 2525 C CA . ASP B 1 115 ? 3.73 32.25 18.375 1 94.38 115 ASP B CA 1
ATOM 2526 C C . ASP B 1 115 ? 4.637 31.188 17.766 1 94.38 115 ASP B C 1
ATOM 2528 O O . ASP B 1 115 ? 4.191 30.375 16.938 1 94.38 115 ASP B O 1
ATOM 2532 N N . PRO B 1 116 ? 5.914 31.172 18.156 1 94.5 116 PRO B N 1
ATOM 2533 C CA . PRO B 1 116 ? 6.863 30.219 17.594 1 94.5 116 PRO B CA 1
ATOM 2534 C C . PRO B 1 116 ? 6.438 28.766 17.812 1 94.5 116 PRO B C 1
ATOM 2536 O O . PRO B 1 116 ? 6.734 27.891 16.984 1 94.5 116 PRO B O 1
ATOM 2539 N N . VAL B 1 117 ? 5.816 28.438 18.906 1 95.69 117 VAL B N 1
ATOM 2540 C CA . VAL B 1 117 ? 5.426 27.062 19.188 1 95.69 117 VAL B CA 1
ATOM 2541 C C . VAL B 1 117 ? 4.309 26.641 18.234 1 95.69 117 VAL B C 1
ATOM 2543 O O . VAL B 1 117 ? 4.262 25.484 17.797 1 95.69 117 VAL B O 1
ATOM 2546 N N . LEU B 1 118 ? 3.393 27.547 17.953 1 95.06 118 LEU B N 1
ATOM 2547 C CA . LEU B 1 118 ? 2.357 27.266 16.953 1 95.06 118 LEU B CA 1
ATOM 2548 C C . LEU B 1 118 ? 2.973 26.969 15.594 1 95.06 118 LEU B C 1
ATOM 2550 O O . LEU B 1 118 ? 2.545 26.047 14.906 1 95.06 118 LEU B O 1
ATOM 2554 N N . LEU B 1 119 ? 3.988 27.719 15.219 1 94.94 119 LEU B N 1
ATOM 2555 C CA . LEU B 1 119 ? 4.676 27.5 13.953 1 94.94 119 LEU B CA 1
ATOM 2556 C C . LEU B 1 119 ? 5.395 26.156 13.945 1 94.94 119 LEU B C 1
ATOM 2558 O O . LEU B 1 119 ? 5.441 25.469 12.914 1 94.94 119 LEU B O 1
ATOM 2562 N N . LYS B 1 120 ? 5.973 25.812 15.078 1 95.38 120 LYS B N 1
ATOM 2563 C CA . LYS B 1 120 ? 6.605 24.5 15.211 1 95.38 120 LYS B CA 1
ATOM 2564 C C . LYS B 1 120 ? 5.598 23.375 14.977 1 95.38 120 LYS B C 1
ATOM 2566 O O . LYS B 1 120 ? 5.91 22.375 14.312 1 95.38 120 LYS B O 1
ATOM 2571 N N . MET B 1 121 ? 4.461 23.531 15.523 1 95.81 121 MET B N 1
ATOM 2572 C CA . MET B 1 121 ? 3.4 22.547 15.359 1 95.81 121 MET B CA 1
ATOM 2573 C C . MET B 1 121 ? 3.02 22.391 13.891 1 95.81 121 MET B C 1
ATOM 2575 O O . MET B 1 121 ? 2.863 21.281 13.391 1 95.81 121 MET B O 1
ATOM 2579 N N . PHE B 1 122 ? 2.865 23.484 13.266 1 96.25 122 PHE B N 1
ATOM 2580 C CA . PHE B 1 122 ? 2.543 23.453 11.844 1 96.25 122 PHE B CA 1
ATOM 2581 C C . PHE B 1 122 ? 3.658 22.781 11.047 1 96.25 122 PHE B C 1
ATOM 2583 O O . PHE B 1 122 ? 3.391 21.984 10.148 1 96.25 122 PHE B O 1
ATOM 2590 N N . ARG B 1 123 ? 4.871 23.094 11.359 1 96.31 123 ARG B N 1
ATOM 2591 C CA . ARG B 1 123 ? 6.016 22.484 10.688 1 96.31 123 ARG B CA 1
ATOM 2592 C C . ARG B 1 123 ? 6.02 20.969 10.867 1 96.31 123 ARG B C 1
ATOM 2594 O O . ARG B 1 123 ? 6.316 20.219 9.938 1 96.31 123 ARG B O 1
ATOM 2601 N N . LEU B 1 124 ? 5.723 20.516 12.031 1 96.12 124 LEU B N 1
ATOM 2602 C CA . LEU B 1 124 ? 5.621 19.094 12.305 1 96.12 124 LEU B CA 1
ATOM 2603 C C . LEU B 1 124 ? 4.547 18.453 11.43 1 96.12 124 LEU B C 1
ATOM 2605 O O . LEU B 1 124 ? 4.742 17.359 10.906 1 96.12 124 LEU B O 1
ATOM 2609 N N . ALA B 1 125 ? 3.414 19.141 11.305 1 96.44 125 ALA B N 1
ATOM 2610 C CA . ALA B 1 125 ? 2.346 18.656 10.438 1 96.44 125 ALA B CA 1
ATOM 2611 C C . ALA B 1 125 ? 2.82 18.547 8.992 1 96.44 125 ALA B C 1
ATOM 2613 O O . ALA B 1 125 ? 2.52 17.562 8.305 1 96.44 125 ALA B O 1
ATOM 2614 N N . GLN B 1 126 ? 3.559 19.5 8.547 1 94.62 126 GLN B N 1
ATOM 2615 C CA . GLN B 1 126 ? 4.074 19.5 7.184 1 94.62 126 GLN B CA 1
ATOM 2616 C C . GLN B 1 126 ? 5.043 18.344 6.957 1 94.62 126 GLN B C 1
ATOM 2618 O O . GLN B 1 126 ? 4.938 17.625 5.957 1 94.62 126 GLN B O 1
ATOM 2623 N N . LEU B 1 127 ? 5.953 18.172 7.867 1 94.38 127 LEU B N 1
ATOM 2624 C CA . LEU B 1 127 ? 6.906 17.062 7.766 1 94.38 127 LEU B CA 1
ATOM 2625 C C . LEU B 1 127 ? 6.184 15.727 7.754 1 94.38 127 LEU B C 1
ATOM 2627 O O . LEU B 1 127 ? 6.527 14.836 6.969 1 94.38 127 LEU B O 1
ATOM 2631 N N . THR B 1 128 ? 5.223 15.578 8.633 1 93.06 128 THR B N 1
ATOM 2632 C CA . THR B 1 128 ? 4.445 14.352 8.695 1 93.06 128 THR B CA 1
ATOM 2633 C C . THR B 1 128 ? 3.727 14.094 7.371 1 93.06 128 THR B C 1
ATOM 2635 O O . THR B 1 128 ? 3.76 12.977 6.844 1 93.06 128 THR B O 1
ATOM 2638 N N . THR B 1 129 ? 3.076 15.109 6.871 1 93.12 129 THR B N 1
ATOM 2639 C CA . THR B 1 129 ? 2.375 14.984 5.602 1 93.12 129 THR B CA 1
ATOM 2640 C C . THR B 1 129 ? 3.34 14.578 4.488 1 93.12 129 THR B C 1
ATOM 2642 O O . THR B 1 129 ? 3.039 13.695 3.688 1 93.12 129 THR B O 1
ATOM 2645 N N . GLU B 1 130 ? 4.512 15.234 4.441 1 88.75 130 GLU B N 1
ATOM 2646 C CA . GLU B 1 130 ? 5.512 14.914 3.426 1 88.75 130 GLU B CA 1
ATOM 2647 C C . GLU B 1 130 ? 5.941 13.453 3.52 1 88.75 130 GLU B C 1
ATOM 2649 O O . GLU B 1 130 ? 6.035 12.766 2.502 1 88.75 130 GLU B O 1
ATOM 2654 N N . TYR B 1 131 ? 6.16 13.047 4.652 1 88.12 131 TYR B N 1
ATOM 2655 C CA . TYR B 1 131 ? 6.543 11.656 4.871 1 88.12 131 TYR B CA 1
ATOM 2656 C C . TYR B 1 131 ? 5.422 10.711 4.453 1 88.12 131 TYR B C 1
ATOM 2658 O O . TYR B 1 131 ? 5.668 9.703 3.787 1 88.12 131 TYR B O 1
ATOM 2666 N N . LEU B 1 132 ? 4.215 11.039 4.895 1 87.06 132 LEU B N 1
ATOM 2667 C CA . LEU B 1 132 ? 3.076 10.188 4.562 1 87.06 132 LEU B CA 1
ATOM 2668 C C . LEU B 1 132 ? 2.875 10.117 3.051 1 87.06 132 LEU B C 1
ATOM 2670 O O . LEU B 1 132 ? 2.508 9.062 2.521 1 87.06 132 LEU B O 1
ATOM 2674 N N . LEU B 1 133 ? 3.078 11.234 2.4 1 85.44 133 LEU B N 1
ATOM 2675 C CA . LEU B 1 133 ? 2.979 11.242 0.945 1 85.44 133 LEU B CA 1
ATOM 2676 C C . LEU B 1 133 ? 4.012 10.312 0.322 1 85.44 133 LEU B C 1
ATOM 2678 O O . LEU B 1 133 ? 3.691 9.555 -0.598 1 85.44 133 LEU B O 1
ATOM 2682 N N . HIS B 1 134 ? 5.18 10.383 0.797 1 82.5 134 HIS B N 1
ATOM 2683 C CA . HIS B 1 134 ? 6.238 9.492 0.333 1 82.5 134 HIS B CA 1
ATOM 2684 C C . HIS B 1 134 ? 5.879 8.031 0.586 1 82.5 134 HIS B C 1
ATOM 2686 O O . HIS B 1 134 ? 6.039 7.188 -0.298 1 82.5 134 HIS B O 1
ATOM 2692 N N . SER B 1 135 ? 5.457 7.746 1.733 1 83.19 135 SER B N 1
ATOM 2693 C CA . SER B 1 135 ? 5.043 6.398 2.111 1 83.19 135 SER B CA 1
ATOM 2694 C C . SER B 1 135 ? 3.912 5.895 1.221 1 83.19 135 SER B C 1
ATOM 2696 O O . SER B 1 135 ? 3.908 4.734 0.806 1 83.19 135 SER B O 1
ATOM 2698 N N . GLN B 1 136 ? 2.977 6.742 1.037 1 81.94 136 GLN B N 1
ATOM 2699 C CA . GLN B 1 136 ? 1.844 6.387 0.189 1 81.94 136 GLN B CA 1
ATOM 2700 C C . GLN B 1 136 ? 2.305 6.008 -1.216 1 81.94 136 GLN B C 1
ATOM 2702 O O . GLN B 1 136 ? 1.834 5.023 -1.785 1 81.94 136 GLN B O 1
ATOM 2707 N N . GLU B 1 137 ? 3.131 6.77 -1.715 1 79.5 137 GLU B N 1
ATOM 2708 C CA . GLU B 1 137 ? 3.666 6.465 -3.037 1 79.5 137 GLU B CA 1
ATOM 2709 C C . GLU B 1 137 ? 4.371 5.109 -3.049 1 79.5 137 GLU B C 1
ATOM 2711 O O . GLU B 1 137 ? 4.172 4.309 -3.963 1 79.5 137 GLU B O 1
ATOM 2716 N N . TYR B 1 138 ? 5.176 4.922 -2.146 1 80.38 138 TYR B N 1
ATOM 2717 C CA . TYR B 1 138 ? 5.898 3.658 -2.014 1 80.38 138 TYR B CA 1
ATOM 2718 C C . TYR B 1 138 ? 4.93 2.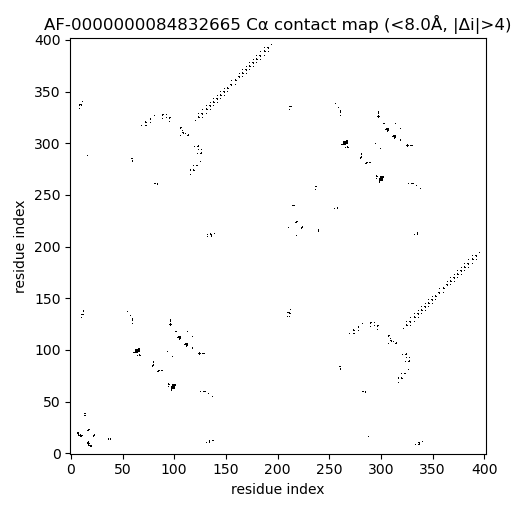484 -1.928 1 80.38 138 TYR B C 1
ATOM 2720 O O . TYR B 1 138 ? 5.078 1.493 -2.645 1 80.38 138 TYR B O 1
ATOM 2728 N N . LEU B 1 139 ? 3.963 2.633 -1.034 1 79.19 139 LEU B N 1
ATOM 2729 C CA . LEU B 1 139 ? 3.002 1.557 -0.82 1 79.19 139 LEU B CA 1
ATOM 2730 C C . LEU B 1 139 ? 2.191 1.293 -2.084 1 79.19 139 LEU B C 1
ATOM 2732 O O . LEU B 1 139 ? 1.957 0.137 -2.447 1 79.19 139 LEU B O 1
ATOM 2736 N N . THR B 1 140 ? 1.822 2.285 -2.729 1 81.56 140 THR B N 1
ATOM 2737 C CA . THR B 1 140 ? 1.061 2.133 -3.963 1 81.56 140 THR B CA 1
ATOM 2738 C C . THR B 1 140 ? 1.887 1.409 -5.023 1 81.56 140 THR B C 1
ATOM 2740 O O . THR B 1 140 ? 1.389 0.504 -5.695 1 81.56 140 THR B O 1
ATOM 2743 N N . SER B 1 141 ? 3.104 1.804 -5.188 1 80.56 141 SER B N 1
ATOM 2744 C CA . SER B 1 141 ? 3.996 1.144 -6.137 1 80.56 141 SER B CA 1
ATOM 2745 C C . SER B 1 141 ? 4.203 -0.323 -5.77 1 80.56 141 SER B C 1
ATOM 2747 O O . SER B 1 141 ? 4.242 -1.188 -6.648 1 80.56 141 SER B O 1
ATOM 2749 N N . SER B 1 142 ? 4.379 -0.574 -4.535 1 81.38 142 SER B N 1
ATOM 2750 C CA . SER B 1 142 ? 4.551 -1.939 -4.047 1 81.38 142 SER B CA 1
ATOM 2751 C C . SER B 1 142 ? 3.316 -2.787 -4.336 1 81.38 142 SER B C 1
ATOM 2753 O O . SER B 1 142 ? 3.434 -3.949 -4.73 1 81.38 142 SER B O 1
ATOM 2755 N N . LEU B 1 143 ? 2.166 -2.195 -4.074 1 81.69 143 LEU B N 1
ATOM 2756 C CA . LEU B 1 143 ? 0.918 -2.895 -4.355 1 81.69 143 LEU B CA 1
ATOM 2757 C C . LEU B 1 143 ? 0.826 -3.271 -5.832 1 81.69 143 LEU B C 1
ATOM 2759 O O . LEU B 1 143 ? 0.456 -4.398 -6.168 1 81.69 143 LEU B O 1
ATOM 2763 N N . GLN B 1 144 ? 1.128 -2.338 -6.641 1 84.25 144 GLN B N 1
ATOM 2764 C CA . GLN B 1 144 ? 1.093 -2.594 -8.078 1 84.25 144 GLN B CA 1
ATOM 2765 C C . GLN B 1 144 ? 2.055 -3.717 -8.461 1 84.25 144 GLN B C 1
ATOM 2767 O O . GLN B 1 144 ? 1.7 -4.605 -9.234 1 84.25 144 GLN B O 1
ATOM 2772 N N . ALA B 1 145 ? 3.215 -3.686 -7.938 1 83.25 145 ALA B N 1
ATOM 2773 C CA . ALA B 1 145 ? 4.215 -4.711 -8.227 1 83.25 145 ALA B CA 1
ATOM 2774 C C . ALA B 1 145 ? 3.732 -6.09 -7.785 1 83.25 145 ALA B C 1
ATOM 2776 O O . ALA B 1 145 ? 3.887 -7.07 -8.516 1 83.25 145 ALA B O 1
ATOM 2777 N N . LEU B 1 146 ? 3.182 -6.172 -6.633 1 87.94 146 LEU B N 1
ATOM 2778 C CA . LEU B 1 146 ? 2.691 -7.441 -6.102 1 87.94 146 LEU B CA 1
ATOM 2779 C C . LEU B 1 146 ? 1.528 -7.965 -6.938 1 87.94 146 LEU B C 1
ATOM 2781 O O . LEU B 1 146 ? 1.41 -9.172 -7.152 1 87.94 146 LEU B O 1
ATOM 2785 N N . GLU B 1 147 ? 0.688 -7.082 -7.328 1 88.25 147 GLU B N 1
ATOM 2786 C CA . GLU B 1 147 ? -0.427 -7.477 -8.188 1 88.25 147 GLU B CA 1
ATOM 2787 C C . GLU B 1 147 ? 0.069 -8.086 -9.492 1 88.25 147 GLU B C 1
ATOM 2789 O O . GLU B 1 147 ? -0.463 -9.102 -9.953 1 88.25 147 GLU B O 1
ATOM 2794 N N . GLU B 1 148 ? 1.019 -7.496 -10.062 1 90.62 148 GLU B N 1
ATOM 2795 C CA . GLU B 1 148 ? 1.597 -8.016 -11.297 1 90.62 148 GLU B CA 1
ATOM 2796 C C . GLU B 1 148 ? 2.211 -9.398 -11.078 1 90.62 148 GLU B C 1
ATOM 2798 O O . GLU B 1 148 ? 2.037 -10.297 -11.906 1 90.62 148 GLU B O 1
ATOM 2803 N N . LYS B 1 149 ? 2.914 -9.539 -10.047 1 94.56 149 LYS B N 1
ATOM 2804 C CA . LYS B 1 149 ? 3.506 -10.828 -9.711 1 94.56 149 LYS B CA 1
ATOM 2805 C C . LYS B 1 149 ? 2.43 -11.891 -9.508 1 94.56 149 LYS B C 1
ATOM 2807 O O . LYS B 1 149 ? 2.594 -13.039 -9.938 1 94.56 149 LYS B O 1
ATOM 2812 N N . LEU B 1 150 ? 1.393 -11.531 -8.828 1 94.38 150 LEU B N 1
ATOM 2813 C CA . LEU B 1 150 ? 0.294 -12.461 -8.602 1 94.38 150 LEU B CA 1
ATOM 2814 C C . LEU B 1 150 ? -0.342 -12.883 -9.922 1 94.38 150 LEU B C 1
ATOM 2816 O O . LEU B 1 150 ? -0.584 -14.07 -10.148 1 94.38 150 LEU B O 1
ATOM 2820 N N . GLN B 1 151 ? -0.584 -11.953 -10.742 1 95.31 151 GLN B N 1
ATOM 2821 C CA . GLN B 1 151 ? -1.173 -12.25 -12.039 1 95.31 151 GLN B CA 1
ATOM 2822 C C . GLN B 1 151 ? -0.282 -13.195 -12.844 1 95.31 151 GLN B C 1
ATOM 2824 O O . GLN B 1 151 ? -0.772 -14.133 -13.477 1 95.31 151 GLN B O 1
ATOM 2829 N N . ALA B 1 152 ? 0.966 -12.906 -12.852 1 95.81 152 ALA B N 1
ATOM 2830 C CA . ALA B 1 152 ? 1.915 -13.773 -13.547 1 95.81 152 ALA B CA 1
ATOM 2831 C C . ALA B 1 152 ? 1.882 -15.195 -12.977 1 95.81 152 ALA B C 1
ATOM 2833 O O . ALA B 1 152 ? 1.928 -16.172 -13.727 1 95.81 152 ALA B O 1
ATOM 2834 N N . SER B 1 153 ? 1.824 -15.258 -11.695 1 95.19 153 SER B N 1
ATOM 2835 C CA . SER B 1 153 ? 1.785 -16.562 -11.039 1 95.19 153 SER B CA 1
ATOM 2836 C C . SER B 1 153 ? 0.521 -17.328 -11.414 1 95.19 153 SER B C 1
ATOM 2838 O O . SER B 1 153 ? 0.569 -18.547 -11.641 1 95.19 153 SER B O 1
ATOM 2840 N N . VAL B 1 154 ? -0.555 -16.641 -11.453 1 93.88 154 VAL B N 1
ATOM 2841 C CA . VAL B 1 154 ? -1.829 -17.266 -11.812 1 93.88 154 VAL B CA 1
ATOM 2842 C C . VAL B 1 154 ? -1.776 -17.766 -13.25 1 93.88 154 VAL B C 1
ATOM 2844 O O . VAL B 1 154 ? -2.23 -18.875 -13.539 1 93.88 154 VAL B O 1
ATOM 2847 N N . LEU B 1 155 ? -1.209 -17.031 -14.133 1 95.62 155 LEU B N 1
ATOM 2848 C CA . LEU B 1 155 ? -1.073 -17.438 -15.523 1 95.62 155 LEU B CA 1
ATOM 2849 C C . LEU B 1 155 ? -0.184 -18.672 -15.648 1 95.62 155 LEU B C 1
ATOM 2851 O O . LEU B 1 155 ? -0.485 -19.578 -16.422 1 95.62 155 LEU B O 1
ATOM 2855 N N . GLU B 1 156 ? 0.863 -18.641 -14.914 1 94.69 156 GLU B N 1
ATOM 2856 C CA . GLU B 1 156 ? 1.746 -19.812 -14.906 1 94.69 156 GLU B CA 1
ATOM 2857 C C . GLU B 1 156 ? 1.014 -21.062 -14.422 1 94.69 156 GLU B C 1
ATOM 2859 O O . GLU B 1 156 ? 1.199 -22.141 -14.969 1 94.69 156 GLU B O 1
ATOM 2864 N N . LYS B 1 157 ? 0.24 -20.938 -13.438 1 94.19 157 LYS B N 1
ATOM 2865 C CA . LYS B 1 157 ? -0.552 -22.047 -12.906 1 94.19 157 LYS B CA 1
ATOM 2866 C C . LYS B 1 157 ? -1.479 -22.609 -13.977 1 94.19 157 LYS B C 1
ATOM 2868 O O . LYS B 1 157 ? -1.606 -23.828 -14.109 1 94.19 157 LYS B O 1
ATOM 2873 N N . GLU B 1 158 ? -2.072 -21.75 -14.688 1 93.56 158 GLU B N 1
ATOM 2874 C CA . GLU B 1 158 ? -2.975 -22.172 -15.75 1 93.56 158 GLU B CA 1
ATOM 2875 C C . GLU B 1 158 ? -2.225 -22.953 -16.828 1 93.56 158 GLU B C 1
ATOM 2877 O O . GLU B 1 158 ? -2.717 -23.969 -17.328 1 93.56 158 GLU B O 1
ATOM 2882 N N . GLN B 1 159 ? -1.08 -22.531 -17.172 1 94.94 159 GLN B N 1
ATOM 2883 C CA . GLN B 1 159 ? -0.255 -23.219 -18.156 1 94.94 159 GLN B CA 1
ATOM 2884 C C . GLN B 1 159 ? 0.165 -24.609 -17.672 1 94.94 159 GLN B C 1
ATOM 2886 O O . GLN B 1 159 ? 0.122 -25.578 -18.438 1 94.94 159 GLN B O 1
ATOM 2891 N N . ILE B 1 160 ? 0.524 -24.641 -16.422 1 95.31 160 ILE B N 1
ATOM 2892 C CA . ILE B 1 160 ? 0.952 -25.906 -15.852 1 95.31 160 ILE B CA 1
ATOM 2893 C C . ILE B 1 160 ? -0.231 -26.875 -15.797 1 95.31 160 ILE B C 1
ATOM 2895 O O . ILE B 1 160 ? -0.077 -28.078 -16.047 1 95.31 160 ILE B O 1
ATOM 2899 N N . ARG B 1 161 ? -1.405 -26.328 -15.547 1 93.62 161 ARG B N 1
ATOM 2900 C CA . ARG B 1 161 ? -2.607 -27.156 -15.5 1 93.62 161 ARG B CA 1
ATOM 2901 C C . ARG B 1 161 ? -2.922 -27.75 -16.875 1 93.62 161 ARG B C 1
ATOM 2903 O O . ARG B 1 161 ? -3.367 -28.891 -16.969 1 93.62 161 ARG B O 1
ATOM 2910 N N . LYS B 1 162 ? -2.674 -27.016 -17.875 1 94.88 162 LYS B N 1
ATOM 2911 C CA . LYS B 1 162 ? -2.871 -27.516 -19.234 1 94.88 162 LYS B CA 1
ATOM 2912 C C . LYS B 1 162 ? -1.91 -28.656 -19.547 1 94.88 162 LYS B C 1
ATOM 2914 O O . LYS B 1 162 ? -2.285 -29.625 -20.219 1 94.88 162 LYS B O 1
ATOM 2919 N N . GLU B 1 163 ? -0.722 -28.531 -19.062 1 93.88 163 GLU B N 1
ATOM 2920 C CA . GLU B 1 163 ? 0.262 -29.609 -19.234 1 93.88 163 GLU B CA 1
ATOM 2921 C C . GLU B 1 163 ? -0.179 -30.891 -18.547 1 93.88 163 GLU B C 1
ATOM 2923 O O . GLU B 1 163 ? 0.007 -31.984 -19.062 1 93.88 163 GLU B O 1
ATOM 2928 N N . ILE B 1 164 ? -0.798 -30.766 -17.391 1 93.69 164 ILE B N 1
ATOM 2929 C CA . ILE B 1 164 ? -1.303 -31.922 -16.656 1 93.69 164 ILE B CA 1
ATOM 2930 C C . ILE B 1 164 ? -2.381 -32.625 -17.469 1 93.69 164 ILE B C 1
ATOM 2932 O O . ILE B 1 164 ? -2.41 -33.875 -17.547 1 93.69 164 ILE B O 1
ATOM 2936 N N . GLU B 1 165 ? -3.211 -31.797 -18.062 1 93.44 165 GLU B N 1
ATOM 2937 C CA . GLU B 1 165 ? -4.281 -32.375 -18.875 1 93.44 165 GLU B CA 1
ATOM 2938 C C . GLU B 1 165 ? -3.723 -33.125 -20.062 1 93.44 165 GLU B C 1
ATOM 2940 O O . GLU B 1 165 ? -4.211 -34.219 -20.375 1 93.44 165 GLU B O 1
ATOM 2945 N N . ASN B 1 166 ? -2.691 -32.625 -20.672 1 93.44 166 ASN B N 1
ATOM 2946 C CA . ASN B 1 166 ? -2.039 -33.312 -21.797 1 93.44 166 ASN B CA 1
ATOM 2947 C C . ASN B 1 166 ? -1.42 -34.625 -21.359 1 93.44 166 ASN B C 1
ATOM 2949 O O . ASN B 1 166 ? -1.591 -35.656 -22.031 1 93.44 166 ASN B O 1
ATOM 2953 N N . HIS B 1 167 ? -0.766 -34.625 -20.203 1 93.12 167 HIS B N 1
ATOM 2954 C CA . HIS B 1 167 ? -0.152 -35.844 -19.688 1 93.12 167 HIS B CA 1
ATOM 2955 C C . HIS B 1 167 ? -1.21 -36.875 -19.281 1 93.12 167 HIS B C 1
ATOM 2957 O O . HIS B 1 167 ? -1.026 -38.062 -19.484 1 93.12 167 HIS B O 1
ATOM 2963 N N . ALA B 1 168 ? -2.275 -36.312 -18.719 1 93.38 168 ALA B N 1
ATOM 2964 C CA . ALA B 1 168 ? -3.361 -37.188 -18.312 1 93.38 168 ALA B CA 1
ATOM 2965 C C . ALA B 1 168 ? -3.986 -37.875 -19.516 1 93.38 168 ALA B C 1
ATOM 2967 O O . ALA B 1 168 ? -4.301 -39.094 -19.453 1 93.38 168 ALA B O 1
ATOM 2968 N N . GLU B 1 169 ? -4.09 -37.188 -20.609 1 95.25 169 GLU B N 1
ATOM 2969 C CA . GLU B 1 169 ? -4.613 -37.75 -21.844 1 95.25 169 GLU B CA 1
ATOM 2970 C C . GLU B 1 169 ? -3.652 -38.812 -22.422 1 95.25 169 GLU B C 1
ATOM 2972 O O . GLU B 1 169 ? -4.078 -39.844 -22.891 1 95.25 169 GLU B O 1
ATOM 2977 N N . GLU B 1 170 ? -2.439 -38.5 -22.312 1 95.88 170 GLU B N 1
ATOM 2978 C CA . GLU B 1 170 ? -1.426 -39.438 -22.781 1 95.88 170 GLU B CA 1
ATOM 2979 C C . GLU B 1 170 ? -1.443 -40.719 -21.953 1 95.88 170 GLU B C 1
ATOM 2981 O O . GLU B 1 170 ? -1.354 -41.844 -22.5 1 95.88 170 GLU B O 1
ATOM 2986 N N . VAL B 1 171 ? -1.567 -40.562 -20.641 1 96.94 171 VAL B N 1
ATOM 2987 C CA . VAL B 1 171 ? -1.625 -41.719 -19.734 1 96.94 171 VAL B CA 1
ATOM 2988 C C . VAL B 1 171 ? -2.838 -42.562 -20.078 1 96.94 171 VAL B C 1
ATOM 2990 O O . VAL B 1 171 ? -2.734 -43.812 -20.156 1 96.94 171 VAL B O 1
ATOM 2993 N N . LYS B 1 172 ? -3.918 -41.938 -20.328 1 96.62 172 LYS B N 1
ATOM 2994 C CA . LYS B 1 172 ? -5.137 -42.656 -20.688 1 96.62 172 LYS B CA 1
ATOM 2995 C C . LYS B 1 172 ? -4.957 -43.438 -21.984 1 96.62 172 LYS B C 1
ATOM 2997 O O . LYS B 1 172 ? -5.324 -44.625 -22.062 1 96.62 172 LYS B O 1
ATOM 3002 N N . SER B 1 173 ? -4.359 -42.875 -22.969 1 97.5 173 SER B N 1
ATOM 3003 C CA . SER B 1 173 ? -4.125 -43.5 -24.266 1 97.5 173 SER B CA 1
ATOM 3004 C C . SER B 1 173 ? -3.174 -44.656 -24.156 1 97.5 173 SER B C 1
ATOM 3006 O O . SER B 1 173 ? -3.422 -45.719 -24.734 1 97.5 173 SER B O 1
ATOM 3008 N N . LEU B 1 174 ? -2.156 -44.5 -23.312 1 97.75 174 LEU B N 1
ATOM 3009 C CA . LEU B 1 174 ? -1.159 -45.562 -23.156 1 97.75 174 LEU B CA 1
ATOM 3010 C C . LEU B 1 174 ? -1.739 -46.719 -22.391 1 97.75 174 LEU B C 1
ATOM 3012 O O . LEU B 1 174 ? -1.417 -47.875 -22.688 1 97.75 174 LEU B O 1
ATOM 3016 N N . LYS B 1 175 ? -2.621 -46.438 -21.516 1 97.44 175 LYS B N 1
ATOM 3017 C CA . LYS B 1 175 ? -3.279 -47.5 -20.766 1 97.44 175 LYS B CA 1
ATOM 3018 C C . LYS B 1 175 ? -4.176 -48.344 -21.688 1 97.44 175 LYS B C 1
ATOM 3020 O O . LYS B 1 175 ? -4.199 -49.562 -21.594 1 97.44 175 LYS B O 1
ATOM 3025 N N . GLU B 1 176 ? -4.809 -47.688 -22.609 1 97.56 176 GLU B N 1
ATOM 3026 C CA . GLU B 1 176 ? -5.652 -48.375 -23.578 1 97.56 176 GLU B CA 1
ATOM 3027 C C . GLU B 1 176 ? -4.816 -49.219 -24.547 1 97.56 176 GLU B C 1
ATOM 3029 O O . GLU B 1 176 ? -5.18 -50.344 -24.859 1 97.56 176 GLU B O 1
ATOM 3034 N N . GLU B 1 177 ? -3.73 -48.625 -24.859 1 97.38 177 GLU B N 1
ATOM 3035 C CA . GLU B 1 177 ? -2.826 -49.344 -25.75 1 97.38 177 GLU B CA 1
ATOM 3036 C C . GLU B 1 177 ? -2.254 -50.594 -25.078 1 97.38 177 GLU B C 1
ATOM 3038 O O . GLU B 1 177 ? -2.148 -51.656 -25.703 1 97.38 177 GLU B O 1
ATOM 3043 N N . CYS B 1 178 ? -1.95 -50.469 -23.875 1 96.94 178 CYS B N 1
ATOM 3044 C CA . CYS B 1 178 ? -1.406 -51.594 -23.125 1 96.94 178 CYS B CA 1
ATOM 3045 C C . CYS B 1 178 ? -2.455 -52.688 -22.953 1 96.94 178 CYS B C 1
ATOM 3047 O O . CYS B 1 178 ? -2.141 -53.875 -23.047 1 96.94 178 CYS B O 1
ATOM 3049 N N . LYS B 1 179 ? -3.656 -52.312 -22.781 1 96.69 179 LYS B N 1
ATOM 3050 C CA . LYS B 1 179 ? -4.758 -53.25 -22.656 1 96.69 179 LYS B CA 1
ATOM 3051 C C . LYS B 1 179 ? -4.984 -54 -23.969 1 96.69 179 LYS B C 1
ATOM 3053 O O . LYS B 1 179 ? -5.191 -55.219 -23.984 1 96.69 179 LYS B O 1
ATOM 3058 N N . ARG B 1 180 ? -4.879 -53.25 -25.016 1 97.5 180 ARG B N 1
ATOM 3059 C CA . ARG B 1 180 ? -5.035 -53.812 -26.344 1 97.5 180 ARG B CA 1
ATOM 3060 C C . ARG B 1 180 ? -3.934 -54.844 -26.625 1 97.5 180 ARG B C 1
ATOM 3062 O O . ARG B 1 180 ? -4.207 -55.938 -27.094 1 97.5 180 ARG B O 1
ATOM 3069 N N . ARG B 1 181 ? -2.73 -54.531 -26.266 1 97.12 181 ARG B N 1
ATOM 3070 C CA . ARG B 1 181 ? -1.59 -55.406 -26.516 1 97.12 181 ARG B CA 1
ATOM 3071 C C . ARG B 1 181 ? -1.64 -56.656 -25.641 1 97.12 181 ARG B C 1
ATOM 3073 O O . ARG B 1 181 ? -1.234 -57.75 -26.062 1 97.12 181 ARG B O 1
ATOM 3080 N N . LYS B 1 182 ? -2.146 -56.5 -24.469 1 96.69 182 LYS B N 1
ATOM 3081 C CA . LYS B 1 182 ? -2.311 -57.656 -23.562 1 96.69 182 LYS B CA 1
ATOM 3082 C C . LYS B 1 182 ? -3.309 -58.656 -24.141 1 96.69 182 LYS B C 1
ATOM 3084 O O . LYS B 1 182 ? -3.096 -59.875 -24.047 1 96.69 182 LYS B O 1
ATOM 3089 N N . ARG B 1 183 ? -4.379 -58.156 -24.781 1 97 183 ARG B N 1
ATOM 3090 C CA . ARG B 1 183 ? -5.375 -59.031 -25.406 1 97 183 ARG B CA 1
ATOM 3091 C C . ARG B 1 183 ? -4.777 -59.781 -26.594 1 97 183 ARG B C 1
ATOM 3093 O O . ARG B 1 183 ? -5.039 -60.969 -26.766 1 97 183 ARG B O 1
ATOM 3100 N N . ILE B 1 184 ? -3.969 -59 -27.25 1 97.44 184 ILE B N 1
ATOM 3101 C CA . ILE B 1 184 ? -3.326 -59.625 -28.422 1 97.44 184 ILE B CA 1
ATOM 3102 C C . ILE B 1 184 ? -2.385 -60.719 -27.969 1 97.44 184 ILE B C 1
ATOM 3104 O O . ILE B 1 184 ? -2.363 -61.812 -28.547 1 97.44 184 ILE B O 1
ATOM 3108 N N . ILE B 1 185 ? -1.68 -60.5 -26.938 1 97.06 185 ILE B N 1
ATOM 3109 C CA . ILE B 1 185 ? -0.737 -61.469 -26.406 1 97.06 185 ILE B CA 1
ATOM 3110 C C . ILE B 1 185 ? -1.491 -62.719 -25.938 1 97.06 185 ILE B C 1
ATOM 3112 O O . ILE B 1 185 ? -1.096 -63.844 -26.234 1 97.06 185 ILE B O 1
ATOM 3116 N N . THR B 1 186 ? -2.582 -62.469 -25.266 1 96.31 186 THR B N 1
ATOM 3117 C CA . THR B 1 186 ? -3.396 -63.562 -24.766 1 96.31 186 THR B CA 1
ATOM 3118 C C . THR B 1 186 ? -3.975 -64.375 -25.922 1 96.31 186 THR B C 1
ATOM 3120 O O . THR B 1 186 ? -3.957 -65.625 -25.891 1 96.31 186 THR B O 1
ATOM 3123 N N . SER B 1 187 ? -4.414 -63.688 -26.969 1 96.31 187 SER B N 1
ATOM 3124 C CA . SER B 1 187 ? -4.957 -64.375 -28.141 1 96.31 187 SER B CA 1
ATOM 3125 C C . SER B 1 187 ? -3.889 -65.188 -28.844 1 96.31 187 SER B C 1
ATOM 3127 O O . SER B 1 187 ? -4.137 -66.312 -29.25 1 96.31 187 SER B O 1
ATOM 3129 N N . GLN B 1 188 ? -2.725 -64.75 -28.984 1 94.25 188 GLN B N 1
ATOM 3130 C CA . GLN B 1 188 ? -1.617 -65.438 -29.625 1 94.25 188 GLN B CA 1
ATOM 3131 C C . GLN B 1 188 ? -1.158 -66.625 -28.812 1 94.25 188 GLN B C 1
ATOM 3133 O O . GLN B 1 188 ? -0.791 -67.688 -29.375 1 94.25 188 GLN B O 1
ATOM 3138 N N . GLN B 1 189 ? -1.206 -66.438 -27.531 1 93.69 189 GLN B N 1
ATOM 3139 C CA . GLN B 1 189 ? -0.85 -67.562 -26.656 1 93.69 189 GLN B CA 1
ATOM 3140 C C . GLN B 1 189 ? -1.807 -68.688 -26.828 1 93.69 189 GLN B C 1
ATOM 3142 O O . GLN B 1 189 ? -1.38 -69.875 -26.875 1 93.69 189 GLN B O 1
ATOM 3147 N N . MET B 1 190 ? -3.082 -68.438 -27 1 93.25 190 MET B N 1
ATOM 314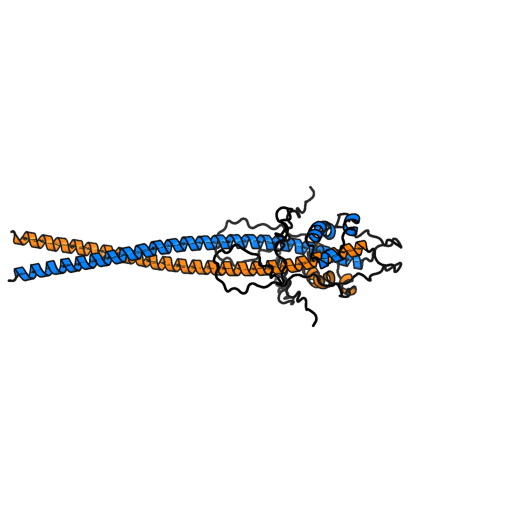8 C CA . MET B 1 190 ? -4.086 -69.5 -27.219 1 93.25 190 MET B CA 1
ATOM 3149 C C . MET B 1 190 ? -3.855 -70.188 -28.547 1 93.25 190 MET B C 1
ATOM 3151 O O . MET B 1 190 ? -3.996 -71.438 -28.641 1 93.25 190 MET B O 1
ATOM 3155 N N . MET B 1 191 ? -3.367 -69.438 -29.453 1 90.06 191 MET B N 1
ATOM 3156 C CA . MET B 1 191 ? -3.092 -70 -30.766 1 90.06 191 MET B CA 1
ATOM 3157 C C . MET B 1 191 ? -1.872 -70.938 -30.734 1 90.06 191 MET B C 1
ATOM 3159 O O . MET B 1 191 ? -1.868 -72 -31.359 1 90.06 191 MET B O 1
ATOM 3163 N N . ILE B 1 192 ? -0.927 -70.438 -29.953 1 89.31 192 ILE B N 1
ATOM 3164 C CA . ILE B 1 192 ? 0.3 -71.25 -29.828 1 89.31 192 ILE B CA 1
ATOM 3165 C C . ILE B 1 192 ? 0.017 -72.562 -29.062 1 89.31 192 ILE B C 1
ATOM 3167 O O . ILE B 1 192 ? 0.486 -73.625 -29.453 1 89.31 192 ILE B O 1
ATOM 3171 N N . GLU B 1 193 ? -0.737 -72.438 -28.062 1 87.94 193 GLU B N 1
ATOM 3172 C CA . GLU B 1 193 ? -1.083 -73.562 -27.25 1 87.94 193 GLU B CA 1
ATOM 3173 C C . GLU B 1 193 ? -1.981 -74.562 -28.016 1 87.94 193 GLU B C 1
ATOM 3175 O O . GLU B 1 193 ? -1.83 -75.75 -27.906 1 87.94 193 GLU B O 1
ATOM 3180 N N . ALA B 1 194 ? -2.93 -74.125 -28.844 1 84.94 194 ALA B N 1
ATOM 3181 C CA . ALA B 1 194 ? -3.816 -74.938 -29.656 1 84.94 194 ALA B CA 1
ATOM 3182 C C . ALA B 1 194 ? -3.035 -75.688 -30.75 1 84.94 194 ALA B C 1
ATOM 3184 O O . ALA B 1 194 ? -3.318 -76.812 -31.047 1 84.94 194 ALA B O 1
ATOM 3185 N N . GLY B 1 195 ? -2.098 -75.062 -31.328 1 77.44 195 GLY B N 1
ATOM 3186 C CA . GLY B 1 195 ? -1.257 -75.75 -32.312 1 77.44 195 GLY B CA 1
ATOM 3187 C C . GLY B 1 195 ? -0.382 -76.812 -31.75 1 77.44 195 GLY B C 1
ATOM 3188 O O . GLY B 1 195 ? -0.151 -77.875 -32.406 1 77.44 195 GLY B O 1
ATOM 3189 N N . ALA B 1 196 ? 0.049 -76.75 -30.609 1 77.5 196 ALA B N 1
ATOM 3190 C CA . ALA B 1 196 ? 0.892 -77.75 -29.953 1 77.5 196 ALA B CA 1
ATOM 3191 C C . ALA B 1 196 ? 0.085 -79 -29.578 1 77.5 196 ALA B C 1
ATOM 3193 O O . ALA B 1 196 ? 0.595 -80.125 -29.641 1 77.5 196 ALA B O 1
ATOM 3194 N N . ASN B 1 197 ? -1.18 -78.812 -29.172 1 77.81 197 ASN B N 1
ATOM 3195 C CA . ASN B 1 197 ? -2.037 -79.875 -28.797 1 77.81 197 ASN B CA 1
ATOM 3196 C C . ASN B 1 197 ? -2.475 -80.75 -30 1 77.81 197 ASN B C 1
ATOM 3198 O O . ASN B 1 197 ? -2.719 -81.938 -29.891 1 77.81 197 ASN B O 1
ATOM 3202 N N . ASN B 1 198 ? -2.557 -80.062 -31.156 1 71.75 198 ASN B N 1
ATOM 3203 C CA . ASN B 1 198 ? -2.961 -80.812 -32.375 1 71.75 198 ASN B CA 1
ATOM 3204 C C . ASN B 1 198 ? -1.833 -81.688 -32.906 1 71.75 198 ASN B C 1
ATOM 3206 O O . ASN B 1 198 ? -2.084 -82.688 -33.594 1 71.75 198 ASN B O 1
ATOM 3210 N N . TYR B 1 199 ? -0.64 -81.438 -32.688 1 60.12 199 TYR B N 1
ATOM 3211 C CA . TYR B 1 199 ? 0.481 -82.312 -33.125 1 60.12 199 TYR B CA 1
ATOM 3212 C C . TYR B 1 199 ? 0.575 -83.562 -32.281 1 60.12 199 TYR B C 1
ATOM 3214 O O . TYR B 1 199 ? 1.188 -84.562 -32.719 1 60.12 199 TYR B O 1
ATOM 3222 N N . HIS B 1 200 ? 0.258 -83.625 -31.141 1 59.16 200 HIS B N 1
ATOM 3223 C CA . HIS B 1 200 ? 0.337 -84.812 -30.312 1 59.16 200 HIS B CA 1
ATOM 3224 C C . HIS B 1 200 ? -0.931 -85.688 -30.438 1 59.16 200 HIS B C 1
ATOM 3226 O O . HIS B 1 200 ? -1.083 -86.688 -29.75 1 59.16 200 HIS B O 1
ATOM 3232 N N . LYS B 1 201 ? -1.918 -85.188 -31.188 1 52.69 201 LYS B N 1
ATOM 3233 C CA . LYS B 1 201 ? -2.961 -86.188 -31.5 1 52.69 201 LYS B CA 1
ATOM 3234 C C . LYS B 1 201 ? -2.65 -86.938 -32.812 1 52.69 201 LYS B C 1
ATOM 3236 O O . LYS B 1 201 ? -2.078 -86.312 -33.719 1 52.69 201 LYS B O 1
#

Radius of gyration: 36.02 Å; Cα contacts (8 Å, |Δi|>4): 317; chains: 2; bounding box: 62×130×72 Å